Protein AF-0000000084732106 (afdb_homodimer)

pLDDT: mean 81.18, std 14.71, range [42.56, 98.19]

Nearest PDB structures (foldseek):
  4fgs-assembly1_A  TM=7.747E-01  e=7.486E-10  Rhizobium etli CFN 42
  8jfj-assembly2_E-2  TM=7.770E-01  e=1.156E-09  Helicobacter pylori
  7nm8-assembly1_AAA  TM=7.813E-01  e=2.432E-09  Streptomyces albus
  4mow-assembly1_D  TM=7.863E-01  e=5.794E-09  Burkholderia cenocepacia J2315
  8jfj-assembly1_D  TM=7.421E-01  e=8.406E-09  Helicobacter pylori

Radius of gyration: 23.41 Å; Cα contacts (8 Å, |Δi|>4): 900; chains: 2; bounding box: 48×69×58 Å

Structure (mmCIF, N/CA/C/O backbone):
data_AF-0000000084732106-model_v1
#
loop_
_entity.id
_entity.type
_entity.pdbx_description
1 polymer 'Short-chain dehydrogenase/reductase SDR'
#
loop_
_atom_site.group_PDB
_atom_site.id
_atom_site.type_symbol
_atom_site.label_atom_id
_atom_site.label_alt_id
_atom_site.label_comp_id
_atom_site.label_asym_id
_atom_site.label_entity_id
_atom_site.label_seq_id
_atom_site.pdbx_PDB_ins_code
_atom_site.Cartn_x
_atom_site.Cartn_y
_atom_site.Cartn_z
_atom_site.occupancy
_atom_site.B_iso_or_equiv
_atom_site.auth_seq_id
_atom_site.auth_comp_id
_atom_site.auth_asym_id
_atom_site.auth_atom_id
_atom_site.pdbx_PDB_model_num
ATOM 1 N N . MET A 1 1 ? 1.226 -4.797 -31.766 1 54.69 1 MET A N 1
ATOM 2 C CA . MET A 1 1 ? 1.944 -4.465 -30.547 1 54.69 1 MET A CA 1
ATOM 3 C C . MET A 1 1 ? 2.016 -5.668 -29.609 1 54.69 1 MET A C 1
ATOM 5 O O . MET A 1 1 ? 1.121 -6.516 -29.609 1 54.69 1 MET A O 1
ATOM 9 N N . PRO A 1 2 ? 3.209 -5.898 -29.125 1 66.5 2 PRO A N 1
ATOM 10 C CA . PRO A 1 2 ? 3.322 -7.125 -28.328 1 66.5 2 PRO A CA 1
ATOM 11 C C . PRO A 1 2 ? 2.277 -7.207 -27.219 1 66.5 2 PRO A C 1
ATOM 13 O O . PRO A 1 2 ? 1.885 -6.18 -26.656 1 66.5 2 PRO A O 1
ATOM 16 N N . THR A 1 3 ? 1.62 -8.32 -27.125 1 89.81 3 THR A N 1
ATOM 17 C CA . THR A 1 3 ? 0.559 -8.594 -26.172 1 89.81 3 THR A CA 1
ATOM 18 C C . THR A 1 3 ? 1.117 -8.664 -24.75 1 89.81 3 THR A C 1
ATOM 20 O O . THR A 1 3 ? 2.172 -9.258 -24.516 1 89.81 3 THR A O 1
ATOM 23 N N . THR A 1 4 ? 0.646 -7.797 -23.922 1 96.38 4 THR A N 1
ATOM 24 C CA . THR A 1 4 ? 0.938 -7.898 -22.484 1 96.38 4 THR A CA 1
ATOM 25 C C . THR A 1 4 ? 0.142 -9.039 -21.859 1 96.38 4 THR A C 1
ATOM 27 O O . THR A 1 4 ? -1.071 -9.133 -22.047 1 96.38 4 THR A O 1
ATOM 30 N N . LEU A 1 5 ? 0.837 -9.906 -21.141 1 97.31 5 LEU A N 1
ATOM 31 C CA . LEU A 1 5 ? 0.205 -11.094 -20.578 1 97.31 5 LEU A CA 1
ATOM 32 C C . LEU A 1 5 ? 0.129 -10.984 -19.062 1 97.31 5 LEU A C 1
ATOM 34 O O . LEU A 1 5 ? 1.071 -10.516 -18.406 1 97.31 5 LEU A O 1
ATOM 38 N N . HIS A 1 6 ? -0.972 -11.367 -18.547 1 97.5 6 HIS A N 1
ATOM 39 C CA . HIS A 1 6 ? -1.199 -11.523 -17.109 1 97.5 6 HIS A CA 1
ATOM 40 C C . HIS A 1 6 ? -1.647 -12.938 -16.781 1 97.5 6 HIS A C 1
ATOM 42 O O . HIS A 1 6 ? -2.566 -13.469 -17.406 1 97.5 6 HIS A O 1
ATOM 48 N N . LEU A 1 7 ? -0.979 -13.562 -15.805 1 95.44 7 LEU A N 1
ATOM 49 C CA . LEU A 1 7 ? -1.351 -14.914 -15.406 1 95.44 7 LEU A CA 1
ATOM 50 C C . LEU A 1 7 ? -1.84 -14.938 -13.961 1 95.44 7 LEU A C 1
ATOM 52 O O . LEU A 1 7 ? -1.125 -14.508 -13.055 1 95.44 7 LEU A O 1
ATOM 56 N N . LEU A 1 8 ? -3.041 -15.367 -13.773 1 94.31 8 LEU A N 1
ATOM 57 C CA . LEU A 1 8 ? -3.582 -15.672 -12.453 1 94.31 8 LEU A CA 1
ATOM 58 C C . LEU A 1 8 ? -3.402 -17.156 -12.117 1 94.31 8 LEU A C 1
ATOM 60 O O . LEU A 1 8 ? -3.934 -18.016 -12.82 1 94.31 8 LEU A O 1
ATOM 64 N N . VAL A 1 9 ? -2.57 -17.422 -11.078 1 90.81 9 VAL A N 1
ATOM 65 C CA . VAL A 1 9 ? -2.434 -18.781 -10.578 1 90.81 9 VAL A CA 1
ATOM 66 C C . VAL A 1 9 ? -3.527 -19.062 -9.555 1 90.81 9 VAL A C 1
ATOM 68 O O . VAL A 1 9 ? -3.455 -18.594 -8.414 1 90.81 9 VAL A O 1
ATOM 71 N N . GLY A 1 10 ? -4.438 -19.828 -9.93 1 87.31 10 GLY A N 1
ATOM 72 C CA . GLY A 1 10 ? -5.723 -19.859 -9.25 1 87.31 10 GLY A CA 1
ATOM 73 C C . GLY A 1 10 ? -6.668 -18.766 -9.719 1 87.31 10 GLY A C 1
ATOM 74 O O . GLY A 1 10 ? -6.23 -17.672 -10.094 1 87.31 10 GLY A O 1
ATOM 75 N N . THR A 1 11 ? -7.953 -19 -9.688 1 85.75 11 THR A N 1
ATOM 76 C CA . THR A 1 11 ? -8.914 -18.047 -10.227 1 85.75 11 THR A CA 1
ATOM 77 C C . THR A 1 11 ? -9.07 -16.844 -9.297 1 85.75 11 THR A C 1
ATOM 79 O O . THR A 1 11 ? -9.336 -15.734 -9.758 1 85.75 11 THR A O 1
ATOM 82 N N . GLY A 1 12 ? -8.977 -17.062 -8 1 84.69 12 GLY A N 1
ATOM 83 C CA . GLY A 1 12 ? -9.008 -15.969 -7.047 1 84.69 12 GLY A CA 1
ATOM 84 C C . GLY A 1 12 ? -10.414 -15.5 -6.715 1 84.69 12 GLY A C 1
ATOM 85 O O . GLY A 1 12 ? -10.602 -14.406 -6.18 1 84.69 12 GLY A O 1
ATOM 86 N N . GLY A 1 13 ? -11.422 -16.281 -7.203 1 85.19 13 GLY A N 1
ATOM 87 C CA . GLY A 1 13 ? -12.797 -15.953 -6.891 1 85.19 13 GLY A CA 1
ATOM 88 C C . GLY A 1 13 ? -13.203 -14.578 -7.395 1 85.19 13 GLY A C 1
ATOM 89 O O . GLY A 1 13 ? -12.938 -14.227 -8.547 1 85.19 13 GLY A O 1
ATOM 90 N N . GLU A 1 14 ? -13.883 -13.852 -6.492 1 87.56 14 GLU A N 1
ATOM 91 C CA . GLU A 1 14 ? -14.398 -12.547 -6.883 1 87.56 14 GLU A CA 1
ATOM 92 C C . GLU A 1 14 ? -13.266 -11.555 -7.129 1 87.56 14 GLU A C 1
ATOM 94 O O . GLU A 1 14 ? -13.375 -10.68 -7.988 1 87.56 14 GLU A O 1
ATOM 99 N N . VAL A 1 15 ? -12.219 -11.695 -6.344 1 90.38 15 VAL A N 1
ATOM 100 C CA . VAL A 1 15 ? -11.086 -10.797 -6.531 1 90.38 15 VAL A CA 1
ATOM 101 C C . VAL A 1 15 ? -10.422 -11.078 -7.879 1 90.38 15 VAL A C 1
ATOM 103 O O . VAL A 1 15 ? -10.094 -10.148 -8.617 1 90.38 15 VAL A O 1
ATOM 106 N N . GLY A 1 16 ? -10.289 -12.359 -8.211 1 92.38 16 GLY A N 1
ATOM 107 C CA . GLY A 1 16 ? -9.742 -12.719 -9.508 1 92.38 16 GLY A CA 1
ATOM 108 C C . GLY A 1 16 ? -10.594 -12.234 -10.664 1 92.38 16 GLY A C 1
ATOM 109 O O . GLY A 1 16 ? -10.062 -11.766 -11.68 1 92.38 16 GLY A O 1
ATOM 110 N N . GLU A 1 17 ? -11.883 -12.336 -10.438 1 92.75 17 GLU A N 1
ATOM 111 C CA . GLU A 1 17 ? -12.805 -11.852 -11.461 1 92.75 17 GLU A CA 1
ATOM 112 C C . GLU A 1 17 ? -12.664 -10.344 -11.664 1 92.75 17 GLU A C 1
ATOM 114 O O . GLU A 1 17 ? -12.539 -9.875 -12.805 1 92.75 17 GLU A O 1
ATOM 119 N N . ALA A 1 18 ? -12.68 -9.641 -10.57 1 94.38 18 ALA A N 1
ATOM 120 C CA . ALA A 1 18 ? -12.555 -8.188 -10.641 1 94.38 18 ALA A CA 1
ATOM 121 C C . ALA A 1 18 ? -11.203 -7.777 -11.219 1 94.38 18 ALA A C 1
ATOM 123 O O . ALA A 1 18 ? -11.117 -6.852 -12.031 1 94.38 18 ALA A O 1
ATOM 124 N N . LEU A 1 19 ? -10.148 -8.469 -10.836 1 95.94 19 LEU A N 1
ATOM 125 C CA . LEU A 1 19 ? -8.805 -8.164 -11.32 1 95.94 19 LEU A CA 1
ATOM 126 C C . LEU A 1 19 ? -8.688 -8.445 -12.812 1 95.94 19 LEU A C 1
ATOM 128 O O . LEU A 1 19 ? -8.141 -7.633 -13.562 1 95.94 19 LEU A O 1
ATOM 132 N N . SER A 1 20 ? -9.242 -9.602 -13.219 1 96.69 20 SER A N 1
ATOM 133 C CA . SER A 1 20 ? -9.188 -9.938 -14.641 1 96.69 20 SER A CA 1
ATOM 134 C C . SER A 1 20 ? -9.906 -8.891 -15.484 1 96.69 20 SER A C 1
ATOM 136 O O . SER A 1 20 ? -9.438 -8.539 -16.562 1 96.69 20 SER A O 1
ATOM 138 N N . ARG A 1 21 ? -10.969 -8.375 -14.992 1 96.5 21 ARG A N 1
ATOM 139 C CA . ARG A 1 21 ? -11.727 -7.336 -15.688 1 96.5 21 ARG A CA 1
ATOM 140 C C . ARG A 1 21 ? -10.906 -6.062 -15.828 1 96.5 21 ARG A C 1
ATOM 142 O O . ARG A 1 21 ? -10.938 -5.406 -16.875 1 96.5 21 ARG A O 1
ATOM 149 N N . ARG A 1 22 ? -10.172 -5.758 -14.844 1 97.25 22 ARG A N 1
ATOM 150 C CA . ARG A 1 22 ? -9.398 -4.523 -14.852 1 97.25 22 ARG A CA 1
ATOM 151 C C . ARG A 1 22 ? -8.172 -4.652 -15.75 1 97.25 22 ARG A C 1
ATOM 153 O O . ARG A 1 22 ? -7.719 -3.666 -16.328 1 97.25 22 ARG A O 1
ATOM 160 N N . LEU A 1 23 ? -7.645 -5.855 -15.844 1 97.44 23 LEU A N 1
ATOM 161 C CA . LEU A 1 23 ? -6.398 -6.051 -16.578 1 97.44 23 LEU A CA 1
ATOM 162 C C . LEU A 1 23 ? -6.668 -6.312 -18.047 1 97.44 23 LEU A C 1
ATOM 164 O O . LEU A 1 23 ? -5.805 -6.059 -18.906 1 97.44 23 LEU A O 1
ATOM 168 N N . ALA A 1 24 ? -7.84 -6.762 -18.312 1 96.06 24 ALA A N 1
ATOM 169 C CA . ALA A 1 24 ? -8.172 -7.094 -19.703 1 96.06 24 ALA A CA 1
ATOM 170 C C . ALA A 1 24 ? -8.219 -5.836 -20.562 1 96.06 24 ALA A C 1
ATOM 172 O O . ALA A 1 24 ? -8.68 -4.785 -20.125 1 96.06 24 ALA A O 1
ATOM 173 N N . GLY A 1 25 ? -7.73 -5.941 -21.812 1 94 25 GLY A N 1
ATOM 174 C CA . GLY A 1 25 ? -7.715 -4.859 -22.781 1 94 25 GLY A CA 1
ATOM 175 C C . GLY A 1 25 ? -7.324 -5.316 -24.172 1 94 25 GLY A C 1
ATOM 176 O O . GLY A 1 25 ? -7 -6.488 -24.375 1 94 25 GLY A O 1
ATOM 177 N N . PRO A 1 26 ? -7.34 -4.441 -25.125 1 93.31 26 PRO A N 1
ATOM 178 C CA . PRO A 1 26 ? -7.062 -4.801 -26.531 1 93.31 26 PRO A CA 1
ATOM 179 C C . PRO A 1 26 ? -5.645 -5.328 -26.719 1 93.31 26 PRO A C 1
ATOM 181 O O . PRO A 1 26 ? -5.41 -6.164 -27.609 1 93.31 26 PRO A O 1
ATOM 184 N N . HIS A 1 27 ? -4.77 -4.871 -25.875 1 94.88 27 HIS A N 1
ATOM 185 C CA . HIS A 1 27 ? -3.385 -5.309 -26.016 1 94.88 27 HIS A CA 1
ATOM 186 C C . HIS A 1 27 ? -2.928 -6.117 -24.812 1 94.88 27 HIS A C 1
ATOM 188 O O . HIS A 1 27 ? -1.728 -6.262 -24.578 1 94.88 27 HIS A O 1
ATOM 194 N N . GLU A 1 28 ? -3.949 -6.574 -24.078 1 96.25 28 GLU A N 1
ATOM 195 C CA . GLU A 1 28 ? -3.68 -7.371 -22.891 1 96.25 28 GLU A CA 1
ATOM 196 C C . GLU A 1 28 ? -4.445 -8.688 -22.922 1 96.25 28 GLU A C 1
ATOM 198 O O . GLU A 1 28 ? -5.594 -8.742 -23.359 1 96.25 28 GLU A O 1
ATOM 203 N N . ALA A 1 29 ? -3.793 -9.758 -22.5 1 95.88 29 ALA A N 1
ATOM 204 C CA . ALA A 1 29 ? -4.43 -11.062 -22.328 1 95.88 29 ALA A CA 1
ATOM 205 C C . ALA A 1 29 ? -4.27 -11.57 -20.906 1 95.88 29 ALA A C 1
ATOM 207 O O . ALA A 1 29 ? -3.18 -11.508 -20.328 1 95.88 29 ALA A O 1
ATOM 208 N N . VAL A 1 30 ? -5.387 -11.961 -20.359 1 96.44 30 VAL A N 1
ATOM 209 C CA . VAL A 1 30 ? -5.402 -12.508 -19 1 96.44 30 VAL A CA 1
ATOM 210 C C . VAL A 1 30 ? -5.684 -14.008 -19.062 1 96.44 30 VAL A C 1
ATOM 212 O O . VAL A 1 30 ? -6.613 -14.445 -19.734 1 96.44 30 VAL A O 1
ATOM 215 N N . PHE A 1 31 ? -4.852 -14.805 -18.375 1 94 31 PHE A N 1
ATOM 216 C CA . PHE A 1 31 ? -5.039 -16.25 -18.234 1 94 31 PHE A CA 1
ATOM 217 C C . PHE A 1 31 ? -5.23 -16.625 -16.766 1 94 31 PHE A C 1
ATOM 219 O O . PHE A 1 31 ? -4.586 -16.062 -15.883 1 94 31 PHE A O 1
ATOM 226 N N . ALA A 1 32 ? -6.105 -17.531 -16.484 1 92 32 ALA A N 1
ATOM 227 C CA . ALA A 1 32 ? -6.336 -18.016 -15.125 1 92 32 ALA A CA 1
ATOM 228 C C . ALA A 1 32 ? -6.227 -19.547 -15.07 1 92 32 ALA A C 1
ATOM 230 O O . ALA A 1 32 ? -6.867 -20.25 -15.852 1 92 32 ALA A O 1
ATOM 231 N N . THR A 1 33 ? -5.457 -20 -14.094 1 86.62 33 THR A N 1
ATOM 232 C CA . THR A 1 33 ? -5.293 -21.438 -13.992 1 86.62 33 THR A CA 1
ATOM 233 C C . THR A 1 33 ? -6.293 -22.031 -13 1 86.62 33 THR A C 1
ATOM 235 O O . THR A 1 33 ? -6.719 -21.344 -12.062 1 86.62 33 THR A O 1
ATOM 238 N N . SER A 1 34 ? -6.691 -23.203 -13.203 1 80.62 34 SER A N 1
ATOM 239 C CA . SER A 1 34 ? -7.508 -23.969 -12.266 1 80.62 34 SER A CA 1
ATOM 240 C C . SER A 1 34 ? -7.207 -25.469 -12.359 1 80.62 34 SER A C 1
ATOM 242 O O . SER A 1 34 ? -6.836 -25.969 -13.43 1 80.62 34 SER A O 1
ATOM 244 N N . HIS A 1 35 ? -7.301 -26.062 -11.219 1 75.56 35 HIS A N 1
ATOM 245 C CA . HIS A 1 35 ? -7.148 -27.516 -11.219 1 75.56 35 HIS A CA 1
ATOM 246 C C . HIS A 1 35 ? -8.508 -28.219 -11.234 1 75.56 35 HIS A C 1
ATOM 248 O O . HIS A 1 35 ? -8.578 -29.438 -11.25 1 75.56 35 HIS A O 1
ATOM 254 N N . ARG A 1 36 ? -9.516 -27.375 -11.266 1 73.94 36 ARG A N 1
ATOM 255 C CA . ARG A 1 36 ? -10.859 -27.938 -11.258 1 73.94 36 ARG A CA 1
ATOM 256 C C . ARG A 1 36 ? -11.367 -28.172 -12.68 1 73.94 36 ARG A C 1
ATOM 258 O O . ARG A 1 36 ? -10.938 -27.5 -13.617 1 73.94 36 ARG A O 1
ATOM 265 N N . HIS A 1 37 ? -12.172 -29.281 -12.758 1 71.94 37 HIS A N 1
ATOM 266 C CA . HIS A 1 37 ? -12.914 -29.547 -13.984 1 71.94 37 HIS A CA 1
ATOM 267 C C . HIS A 1 37 ? -14.414 -29.547 -13.734 1 71.94 37 HIS A C 1
ATOM 269 O O . HIS A 1 37 ? -14.906 -30.234 -12.836 1 71.94 37 HIS A O 1
ATOM 275 N N . PRO A 1 38 ? -15.195 -28.797 -14.391 1 76.94 38 PRO A N 1
ATOM 276 C CA . PRO A 1 38 ? -14.758 -27.922 -15.484 1 76.94 38 PRO A CA 1
ATOM 277 C C . PRO A 1 38 ? -14.016 -26.672 -14.992 1 76.94 38 PRO A C 1
ATOM 279 O O . PRO A 1 38 ? -14.195 -26.266 -13.836 1 76.94 38 PRO A O 1
ATOM 282 N N . LEU A 1 39 ? -13.156 -26.156 -15.938 1 75.94 39 LEU A N 1
ATOM 283 C CA . LEU A 1 39 ? -12.375 -24.984 -15.555 1 75.94 39 LEU A CA 1
ATOM 284 C C . LEU A 1 39 ? -13.281 -23.781 -15.281 1 75.94 39 LEU A C 1
ATOM 286 O O . LEU A 1 39 ? -14.102 -23.406 -16.125 1 75.94 39 LEU A O 1
ATOM 290 N N . PRO A 1 40 ? -13.172 -23.297 -13.945 1 74.94 40 PRO A N 1
ATOM 291 C CA . PRO A 1 40 ? -13.93 -22.078 -13.703 1 74.94 40 PRO A CA 1
ATOM 292 C C . PRO A 1 40 ? -13.555 -20.953 -14.672 1 74.94 40 PRO A C 1
ATOM 294 O O . PRO A 1 40 ? -12.391 -20.844 -15.062 1 74.94 40 PRO A O 1
ATOM 297 N N . SER A 1 41 ? -14.609 -20.359 -15.141 1 76.69 41 SER A N 1
ATOM 298 C CA . SER A 1 41 ? -14.359 -19.297 -16.125 1 76.69 41 SER A CA 1
ATOM 299 C C . SER A 1 41 ? -14.492 -17.922 -15.492 1 76.69 41 SER A C 1
ATOM 301 O O . SER A 1 41 ? -15.453 -17.656 -14.758 1 76.69 41 SER A O 1
ATOM 303 N N . LEU A 1 42 ? -13.398 -17.25 -15.555 1 86.06 42 LEU A N 1
ATOM 304 C CA . LEU A 1 42 ? -13.484 -15.812 -15.375 1 86.06 42 LEU A CA 1
ATOM 305 C C . LEU A 1 42 ? -13.859 -15.117 -16.688 1 86.06 42 LEU A C 1
ATOM 307 O O . LEU A 1 42 ? -13.383 -15.508 -17.75 1 86.06 42 LEU A O 1
ATOM 311 N N . THR A 1 43 ? -14.742 -14.188 -16.625 1 90.75 43 THR A N 1
ATOM 312 C CA . THR A 1 43 ? -15.305 -13.531 -17.812 1 90.75 43 THR A CA 1
ATOM 313 C C . THR A 1 43 ? -14.195 -12.938 -18.672 1 90.75 43 THR A C 1
ATOM 315 O O . THR A 1 43 ? -14.289 -12.945 -19.906 1 90.75 43 THR A O 1
ATOM 318 N N . HIS A 1 44 ? -13.164 -12.461 -18.094 1 94.62 44 HIS A N 1
ATOM 319 C CA . HIS A 1 44 ? -12.156 -11.703 -18.828 1 94.62 44 HIS A CA 1
ATOM 320 C C . HIS A 1 44 ? -10.812 -12.43 -18.844 1 94.62 44 HIS A C 1
ATOM 322 O O . HIS A 1 44 ? -9.773 -11.812 -19.062 1 94.62 44 HIS A O 1
ATOM 328 N N . ALA A 1 45 ? -10.883 -13.758 -18.5 1 94.94 45 ALA A N 1
ATOM 329 C CA . ALA A 1 45 ? -9.641 -14.531 -18.516 1 94.94 45 ALA A CA 1
ATOM 330 C C . ALA A 1 45 ? -9.82 -15.852 -19.25 1 94.94 45 ALA A C 1
ATOM 332 O O . ALA A 1 45 ? -10.875 -16.484 -19.172 1 94.94 45 ALA A O 1
ATOM 333 N N . THR A 1 46 ? -8.82 -16.234 -20.016 1 92.62 46 THR A N 1
ATOM 334 C CA . THR A 1 46 ? -8.797 -17.547 -20.641 1 92.62 46 THR A CA 1
ATOM 335 C C . THR A 1 46 ? -8.383 -18.625 -19.641 1 92.62 46 THR A C 1
ATOM 337 O O . THR A 1 46 ? -7.336 -18.5 -19 1 92.62 46 THR A O 1
ATOM 340 N N . PRO A 1 47 ? -9.211 -19.625 -19.484 1 90.62 47 PRO A N 1
ATOM 341 C CA . PRO A 1 47 ? -8.859 -20.672 -18.531 1 90.62 47 PRO A CA 1
ATOM 342 C C . PRO A 1 47 ? -7.719 -21.562 -19.016 1 90.62 47 PRO A C 1
ATOM 344 O O . PRO A 1 47 ? -7.625 -21.859 -20.203 1 90.62 47 PRO A O 1
ATOM 347 N N . LEU A 1 48 ? -6.82 -21.875 -18.078 1 86.5 48 LEU A N 1
ATOM 348 C CA . LEU A 1 48 ? -5.727 -22.812 -18.297 1 86.5 48 LEU A CA 1
ATOM 349 C C . LEU A 1 48 ? -5.738 -23.906 -17.234 1 86.5 48 LEU A C 1
ATOM 351 O O . LEU A 1 48 ? -5.887 -23.625 -16.047 1 86.5 48 LEU A O 1
ATOM 355 N N . PHE A 1 49 ? -5.664 -25.094 -17.734 1 80.81 49 PHE A N 1
ATOM 356 C CA . PHE A 1 49 ? -5.629 -26.188 -16.766 1 80.81 49 PHE A CA 1
ATOM 357 C C . PHE A 1 49 ? -4.234 -26.344 -16.172 1 80.81 49 PHE A C 1
ATOM 359 O O . PHE A 1 49 ? -3.238 -26.344 -16.891 1 80.81 49 PHE A O 1
ATOM 366 N N . TRP A 1 50 ? -4.215 -26.25 -14.93 1 76.56 50 TRP A N 1
ATOM 367 C CA . TRP A 1 50 ? -2.996 -26.562 -14.188 1 76.56 50 TRP A CA 1
ATOM 368 C C . TRP A 1 50 ? -3.305 -27.391 -12.945 1 76.56 50 TRP A C 1
ATOM 370 O O . TRP A 1 50 ? -3.918 -26.906 -12 1 76.56 50 TRP A O 1
ATOM 380 N N . ASP A 1 51 ? -2.918 -28.656 -13.125 1 66.12 51 ASP A N 1
ATOM 381 C CA . ASP A 1 51 ? -3.18 -29.547 -12 1 66.12 51 ASP A CA 1
ATOM 382 C C . ASP A 1 51 ? -2.137 -29.375 -10.906 1 66.12 51 ASP A C 1
ATOM 384 O O . ASP A 1 51 ? -1.011 -29.859 -11.023 1 66.12 51 ASP A O 1
ATOM 388 N N . LEU A 1 52 ? -2.471 -28.438 -9.938 1 60.72 52 LEU A N 1
ATOM 389 C CA . LEU A 1 52 ? -1.604 -28.234 -8.781 1 60.72 52 LEU A CA 1
ATOM 390 C C . LEU A 1 52 ? -1.539 -29.484 -7.914 1 60.72 52 LEU A C 1
ATOM 392 O O . LEU A 1 52 ? -0.67 -29.594 -7.047 1 60.72 52 LEU A O 1
ATOM 396 N N . ALA A 1 53 ? -2.398 -30.422 -8.242 1 58.75 53 ALA A N 1
ATOM 397 C CA . ALA A 1 53 ? -2.48 -31.625 -7.41 1 58.75 53 ALA A CA 1
ATOM 398 C C . ALA A 1 53 ? -1.594 -32.75 -7.957 1 58.75 53 ALA A C 1
ATOM 400 O O . ALA A 1 53 ? -1.23 -33.656 -7.23 1 58.75 53 ALA A O 1
ATOM 401 N N . SER A 1 54 ? -1.268 -32.656 -9.242 1 58.88 54 SER A N 1
ATOM 402 C CA . SER A 1 54 ? -0.601 -33.844 -9.82 1 58.88 54 SER A CA 1
ATOM 403 C C . SER A 1 54 ? 0.909 -33.75 -9.617 1 58.88 54 SER A C 1
ATOM 405 O O . SER A 1 54 ? 1.481 -32.656 -9.57 1 58.88 54 SER A O 1
ATOM 407 N N . PRO A 1 55 ? 1.505 -34.969 -9.469 1 59.16 55 PRO A N 1
ATOM 408 C CA . PRO A 1 55 ? 2.961 -35.062 -9.336 1 59.16 55 PRO A CA 1
ATOM 409 C C . PRO A 1 55 ? 3.705 -34.344 -10.461 1 59.16 55 PRO A C 1
ATOM 411 O O . PRO A 1 55 ? 3.127 -34.094 -11.523 1 59.16 55 PRO A O 1
ATOM 414 N N . PRO A 1 56 ? 4.969 -33.938 -10.234 1 58.53 56 PRO A N 1
ATOM 415 C CA . PRO A 1 56 ? 5.824 -33.156 -11.125 1 58.53 56 PRO A CA 1
ATOM 416 C C . PRO A 1 56 ? 5.824 -33.688 -12.562 1 58.53 56 PRO A C 1
ATOM 418 O O . PRO A 1 56 ? 5.914 -32.875 -13.508 1 58.53 56 PRO A O 1
ATOM 421 N N . GLU A 1 57 ? 5.777 -35 -12.727 1 58.78 57 GLU A N 1
ATOM 422 C CA . GLU A 1 57 ? 5.879 -35.562 -14.07 1 58.78 57 GLU A CA 1
ATOM 423 C C . GLU A 1 57 ? 4.695 -35.125 -14.938 1 58.78 57 GLU A C 1
ATOM 425 O O . GLU A 1 57 ? 4.863 -34.844 -16.125 1 58.78 57 GLU A O 1
ATOM 430 N N . GLU A 1 58 ? 3.566 -35.094 -14.32 1 58.94 58 GLU A N 1
ATOM 431 C CA . GLU A 1 58 ? 2.359 -34.75 -15.055 1 58.94 58 GLU A CA 1
ATOM 432 C C . GLU A 1 58 ? 2.244 -33.219 -15.203 1 58.94 58 GLU A C 1
ATOM 434 O O . GLU A 1 58 ? 1.573 -32.75 -16.109 1 58.94 58 GLU A O 1
ATOM 439 N N . SER A 1 59 ? 3.01 -32.531 -14.414 1 64.06 59 SER A N 1
ATOM 440 C CA . SER A 1 59 ? 2.979 -31.078 -14.391 1 64.06 59 SER A CA 1
ATOM 441 C C . SER A 1 59 ? 3.834 -30.484 -15.508 1 64.06 59 SER A C 1
ATOM 443 O O . SER A 1 59 ? 3.686 -29.312 -15.859 1 64.06 59 SER A O 1
ATOM 445 N N . ARG A 1 60 ? 4.605 -31.391 -16.219 1 71.5 60 ARG A N 1
ATOM 446 C CA . ARG A 1 60 ? 5.496 -30.891 -17.25 1 71.5 60 ARG A CA 1
ATOM 447 C C . ARG A 1 60 ? 4.711 -30.469 -18.5 1 71.5 60 ARG A C 1
ATOM 449 O O . ARG A 1 60 ? 5.039 -29.469 -19.141 1 71.5 60 ARG A O 1
ATOM 456 N N . SER A 1 61 ? 3.748 -31.344 -18.75 1 73.62 61 SER A N 1
ATOM 457 C CA . SER A 1 61 ? 2.934 -31.016 -19.922 1 73.62 61 SER A CA 1
ATOM 458 C C . SER A 1 61 ? 2.189 -29.703 -19.719 1 73.62 61 SER A C 1
ATOM 460 O O . SER A 1 61 ? 2.104 -28.891 -20.641 1 73.62 61 SER A O 1
ATOM 462 N N . SER A 1 62 ? 1.717 -29.531 -18.516 1 75.62 62 SER A N 1
ATOM 463 C CA . SER A 1 62 ? 0.997 -28.297 -18.219 1 75.62 62 SER A CA 1
ATOM 464 C C . SER A 1 62 ? 1.928 -27.094 -18.266 1 75.62 62 SER A C 1
ATO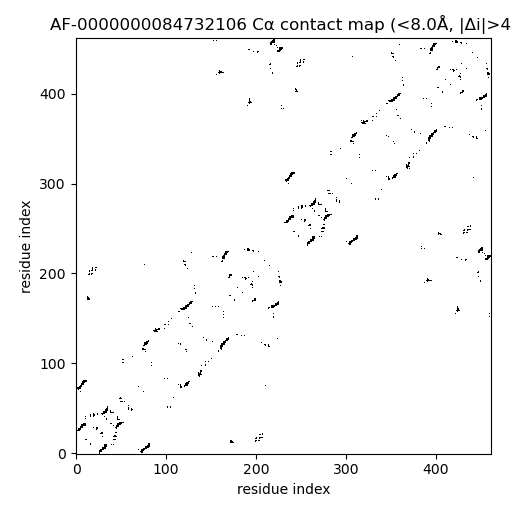M 466 O O . SER A 1 62 ? 1.546 -26.031 -18.75 1 75.62 62 SER A O 1
ATOM 468 N N . LEU A 1 63 ? 3.143 -27.266 -17.766 1 80.38 63 LEU A N 1
ATOM 469 C CA . LEU A 1 63 ? 4.125 -26.188 -17.797 1 80.38 63 LEU A CA 1
ATOM 470 C C . LEU A 1 63 ? 4.496 -25.828 -19.234 1 80.38 63 LEU A C 1
ATOM 472 O O . LEU A 1 63 ? 4.684 -24.641 -19.547 1 80.38 63 LEU A O 1
ATOM 476 N N . HIS A 1 64 ? 4.574 -26.906 -20.031 1 83.25 64 HIS A N 1
ATOM 477 C CA . HIS A 1 64 ? 4.879 -26.672 -21.438 1 83.25 64 HIS A CA 1
ATOM 478 C C . HIS A 1 64 ? 3.781 -25.844 -22.109 1 83.25 64 HIS A C 1
ATOM 480 O O . HIS A 1 64 ? 4.07 -24.969 -22.922 1 83.25 64 HIS A O 1
ATOM 486 N N . GLU A 1 65 ? 2.596 -26.188 -21.797 1 83.69 65 GLU A N 1
ATOM 487 C CA . GLU A 1 65 ? 1.478 -25.438 -22.344 1 83.69 65 GLU A CA 1
ATOM 488 C C . GLU A 1 65 ? 1.523 -23.984 -21.875 1 83.69 65 GLU A C 1
ATOM 490 O O . GLU A 1 65 ? 1.279 -23.062 -22.672 1 83.69 65 GLU A O 1
ATOM 495 N N . ILE A 1 66 ? 1.838 -23.734 -20.656 1 86.25 66 ILE A N 1
ATOM 496 C CA . ILE A 1 66 ? 1.951 -22.391 -20.109 1 86.25 66 ILE A CA 1
ATOM 497 C C . ILE A 1 66 ? 3.09 -21.656 -20.812 1 86.25 66 ILE A C 1
ATOM 499 O O . ILE A 1 66 ? 2.939 -20.484 -21.188 1 86.25 66 ILE A O 1
ATOM 503 N N . ASP A 1 67 ? 4.188 -22.359 -21.062 1 89.06 67 ASP A N 1
ATOM 504 C CA . ASP A 1 67 ? 5.328 -21.75 -21.734 1 89.06 67 ASP A CA 1
ATOM 505 C C . ASP A 1 67 ? 4.957 -21.312 -23.156 1 89.06 67 ASP A C 1
ATOM 507 O O . ASP A 1 67 ? 5.395 -20.266 -23.609 1 89.06 67 ASP A O 1
ATOM 511 N N . ARG A 1 68 ? 4.23 -22.172 -23.781 1 89.88 68 ARG A N 1
ATOM 512 C CA . ARG A 1 68 ? 3.795 -21.844 -25.141 1 89.88 68 ARG A CA 1
ATOM 513 C C . ARG A 1 68 ? 2.969 -20.562 -25.141 1 89.88 68 ARG A C 1
ATOM 515 O O . ARG A 1 68 ? 3.182 -19.672 -25.984 1 89.88 68 ARG A O 1
ATOM 522 N N . ILE A 1 69 ? 2.086 -20.422 -24.25 1 87.94 69 ILE A N 1
ATOM 523 C CA . ILE A 1 69 ? 1.231 -19.25 -24.156 1 87.94 69 ILE A CA 1
ATOM 524 C C . ILE A 1 69 ? 2.08 -18.016 -23.828 1 87.94 69 ILE A C 1
ATOM 526 O O . ILE A 1 69 ? 1.91 -16.969 -24.438 1 87.94 69 ILE A O 1
ATOM 530 N N . LEU A 1 70 ? 3.008 -18.141 -22.922 1 88.06 70 LEU A N 1
ATOM 531 C CA . LEU A 1 70 ? 3.818 -17.016 -22.438 1 88.06 70 LEU A CA 1
ATOM 532 C C . LEU A 1 70 ? 4.793 -16.562 -23.516 1 88.06 70 LEU A C 1
ATOM 534 O O . LEU A 1 70 ? 5.316 -15.445 -23.453 1 88.06 70 LEU A O 1
ATOM 538 N N . SER A 1 71 ? 4.988 -17.422 -24.531 1 90.88 71 SER A N 1
ATOM 539 C CA . SER A 1 71 ? 5.879 -17.047 -25.625 1 90.88 71 SER A CA 1
ATOM 540 C C . SER A 1 71 ? 5.195 -16.094 -26.594 1 90.88 71 SER A C 1
ATOM 542 O O . SER A 1 71 ? 5.855 -15.469 -27.438 1 90.88 71 SER A O 1
ATOM 544 N N . SER A 1 72 ? 3.957 -15.906 -26.422 1 90.69 72 SER A N 1
ATOM 545 C CA . SER A 1 72 ? 3.191 -15.086 -27.359 1 90.69 72 SER A CA 1
ATOM 546 C C . SER A 1 72 ? 3.227 -13.617 -26.953 1 90.69 72 SER A C 1
ATOM 548 O O . SER A 1 72 ? 2.699 -12.758 -27.672 1 90.69 72 SER A O 1
ATOM 550 N N . GLY A 1 73 ? 3.818 -13.25 -25.859 1 94.81 73 GLY A N 1
ATOM 551 C CA . GLY A 1 73 ? 3.836 -11.875 -25.375 1 94.81 73 GLY A CA 1
ATOM 552 C C . GLY A 1 73 ? 4.777 -11.664 -24.219 1 94.81 73 GLY A C 1
ATOM 553 O O . GLY A 1 73 ? 5.691 -12.461 -23.984 1 94.81 73 GLY A O 1
ATOM 554 N N . THR A 1 74 ? 4.641 -10.469 -23.641 1 95.94 74 THR A N 1
ATOM 555 C CA . THR A 1 74 ? 5.445 -10.102 -22.484 1 95.94 74 THR A CA 1
ATOM 556 C C . THR A 1 74 ? 4.664 -10.32 -21.188 1 95.94 74 THR A C 1
ATOM 558 O O . THR A 1 74 ? 3.572 -9.773 -21.031 1 95.94 74 THR A O 1
ATOM 561 N N . LEU A 1 75 ? 5.23 -11.148 -20.297 1 97.19 75 LEU A N 1
ATOM 562 C CA . LEU A 1 75 ? 4.578 -11.414 -19.016 1 97.19 75 LEU A CA 1
ATOM 563 C C . LEU A 1 75 ? 4.773 -10.242 -18.047 1 97.19 75 LEU A C 1
ATOM 565 O O . LEU A 1 75 ? 5.879 -10.031 -17.547 1 97.19 75 LEU A O 1
ATOM 569 N N . LYS A 1 76 ? 3.666 -9.586 -17.734 1 97.81 76 LYS A N 1
ATOM 570 C CA . LYS A 1 76 ? 3.736 -8.383 -16.922 1 97.81 76 LYS A CA 1
ATOM 571 C C . LYS A 1 76 ? 3.375 -8.695 -15.461 1 97.81 76 LYS A C 1
ATOM 573 O O . LYS A 1 76 ? 3.828 -8 -14.547 1 97.81 76 LYS A O 1
ATOM 578 N N . SER A 1 77 ? 2.555 -9.719 -15.32 1 98.12 77 SER A N 1
ATOM 579 C CA . SER A 1 77 ? 2.205 -9.977 -13.93 1 98.12 77 SER A CA 1
ATOM 580 C C . SER A 1 77 ? 1.875 -11.445 -13.711 1 98.12 77 SER A C 1
ATOM 582 O O . SER A 1 77 ? 1.312 -12.102 -14.594 1 98.12 77 SER A O 1
ATOM 584 N N . LEU A 1 78 ? 2.262 -11.906 -12.555 1 96.88 78 LEU A N 1
ATOM 585 C CA . LEU A 1 78 ? 1.88 -13.172 -11.938 1 96.88 78 LEU A CA 1
ATOM 586 C C . LEU A 1 78 ? 1.135 -12.938 -10.625 1 96.88 78 LEU A C 1
ATOM 588 O O . LEU A 1 78 ? 1.688 -12.359 -9.688 1 96.88 78 LEU A O 1
ATOM 592 N N . SER A 1 79 ? -0.147 -13.297 -10.602 1 96.44 79 SER A N 1
ATOM 593 C CA . SER A 1 79 ? -0.938 -13.172 -9.383 1 96.44 79 SER A CA 1
ATOM 594 C C . SER A 1 79 ? -1.255 -14.539 -8.789 1 96.44 79 SER A C 1
ATOM 596 O O . SER A 1 79 ? -1.94 -15.352 -9.414 1 96.44 79 SER A O 1
ATOM 598 N N . LEU A 1 80 ? -0.792 -14.789 -7.594 1 93.75 80 LEU A N 1
ATOM 599 C CA . LEU A 1 80 ? -0.954 -16.078 -6.945 1 93.75 80 LEU A CA 1
ATOM 600 C C . LEU A 1 80 ? -2.117 -16.047 -5.957 1 93.75 80 LEU A C 1
ATOM 602 O O . LEU A 1 80 ? -2.031 -15.406 -4.91 1 93.75 80 LEU A O 1
ATOM 606 N N . PHE A 1 81 ? -3.146 -16.812 -6.312 1 87.69 81 PHE A N 1
ATOM 607 C CA . PHE A 1 81 ? -4.328 -16.969 -5.469 1 87.69 81 PHE A CA 1
ATOM 608 C C . PHE A 1 81 ? -4.387 -18.375 -4.883 1 87.69 81 PHE A C 1
ATOM 610 O O . PHE A 1 81 ? -5.258 -18.672 -4.066 1 87.69 81 PHE A O 1
ATOM 617 N N . ALA A 1 82 ? -3.633 -19.266 -5.23 1 69.88 82 ALA A N 1
ATOM 618 C CA . ALA A 1 82 ? -3.82 -20.688 -5.004 1 69.88 82 ALA A CA 1
ATOM 619 C C . ALA A 1 82 ? -3.555 -21.047 -3.543 1 69.88 82 ALA A C 1
ATOM 621 O O . ALA A 1 82 ? -2.402 -21.094 -3.105 1 69.88 82 ALA A O 1
ATOM 622 N N . HIS A 1 83 ? -4.691 -21.203 -2.805 1 71.25 83 HIS A N 1
ATOM 623 C CA . HIS A 1 83 ? -4.66 -21.688 -1.427 1 71.25 83 HIS A CA 1
ATOM 624 C C . HIS A 1 83 ? -5.484 -22.953 -1.267 1 71.25 83 HIS A C 1
ATOM 626 O O . HIS A 1 83 ? -6.523 -23.125 -1.911 1 71.25 83 HIS A O 1
ATOM 632 N N . PRO A 1 84 ? -4.895 -23.891 -0.573 1 69.12 84 PRO A N 1
ATOM 633 C CA . PRO A 1 84 ? -5.73 -25.062 -0.305 1 69.12 84 PRO A CA 1
ATOM 634 C C . PRO A 1 84 ?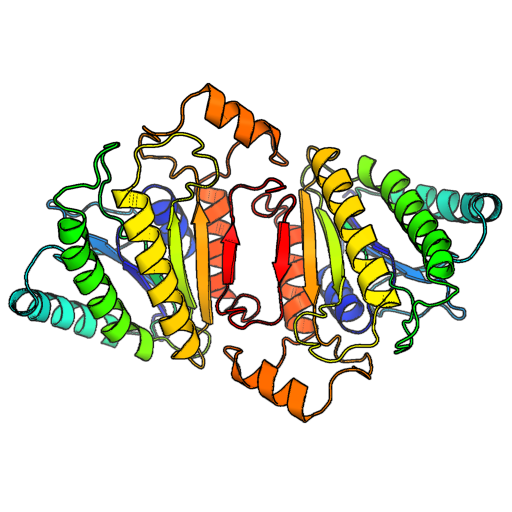 -6.922 -24.75 0.6 1 69.12 84 PRO A C 1
ATOM 636 O O . PRO A 1 84 ? -6.922 -23.719 1.285 1 69.12 84 PRO A O 1
ATOM 639 N N . SER A 1 85 ? -7.957 -25.547 0.413 1 67.62 85 SER A N 1
ATOM 640 C CA . SER A 1 85 ? -9.047 -25.453 1.383 1 67.62 85 SER A CA 1
ATOM 641 C C . SER A 1 85 ? -8.602 -25.953 2.754 1 67.62 85 SER A C 1
ATOM 643 O O . SER A 1 85 ? -7.891 -26.953 2.852 1 67.62 85 SER A O 1
ATOM 645 N N . PHE A 1 86 ? -8.938 -25.031 3.768 1 67.31 86 PHE A N 1
ATOM 646 C CA . PHE A 1 86 ? -8.578 -25.422 5.125 1 67.31 86 PHE A CA 1
ATOM 647 C C . PHE A 1 86 ? -9.82 -25.75 5.945 1 67.31 86 PHE A C 1
ATOM 649 O O . PHE A 1 86 ? -10.867 -25.109 5.77 1 67.31 86 PHE A O 1
ATOM 656 N N . SER A 1 87 ? -9.789 -26.859 6.559 1 61.81 87 SER A N 1
ATOM 657 C CA . SER A 1 87 ? -10.82 -27.141 7.555 1 61.81 87 SER A CA 1
ATOM 658 C C . SER A 1 87 ? -10.359 -26.734 8.953 1 61.81 87 SER A C 1
ATOM 660 O O . SER A 1 87 ? -9.156 -26.75 9.242 1 61.81 87 SER A O 1
ATOM 662 N N . ARG A 1 88 ? -11.367 -26.016 9.57 1 60.97 88 ARG A N 1
ATOM 663 C CA . ARG A 1 88 ? -11.07 -25.703 10.961 1 60.97 88 ARG A CA 1
ATOM 664 C C . ARG A 1 88 ? -10.828 -26.969 11.773 1 60.97 88 ARG A C 1
ATOM 666 O O . ARG A 1 88 ? -11.688 -27.859 11.82 1 60.97 88 ARG A O 1
ATOM 673 N N . THR A 1 89 ? -9.625 -27.328 11.945 1 60.16 89 THR A N 1
ATOM 674 C CA . THR A 1 89 ? -9.344 -28.453 12.852 1 60.16 89 THR A CA 1
ATOM 675 C C . THR A 1 89 ? -8.336 -28.031 13.922 1 60.16 89 THR A C 1
ATOM 677 O O . THR A 1 89 ? -7.465 -27.203 13.672 1 60.16 89 THR A O 1
ATOM 680 N N . ASP A 1 90 ? -8.75 -28.156 15.148 1 53.38 90 ASP A N 1
ATOM 681 C CA . ASP A 1 90 ? -7.844 -27.906 16.266 1 53.38 90 ASP A CA 1
ATOM 682 C C . ASP A 1 90 ? -6.609 -28.797 16.188 1 53.38 90 ASP A C 1
ATOM 684 O O . ASP A 1 90 ? -5.652 -28.609 16.938 1 53.38 90 ASP A O 1
ATOM 688 N N . SER A 1 91 ? -6.758 -29.875 15.594 1 54.06 91 SER A N 1
ATOM 689 C CA . SER A 1 91 ? -5.641 -30.812 15.609 1 54.06 91 SER A CA 1
ATOM 690 C C . SER A 1 91 ? -4.688 -30.547 14.445 1 54.06 91 SER A C 1
ATOM 692 O O . SER A 1 91 ? -5.113 -30.141 13.367 1 54.06 91 SER A O 1
ATOM 694 N N . PRO A 1 92 ? -3.445 -30.359 15.031 1 51.19 92 PRO A N 1
ATOM 695 C CA . PRO A 1 92 ? -2.518 -30.344 13.898 1 51.19 92 PRO A CA 1
ATOM 696 C C . PRO A 1 92 ? -2.914 -31.328 12.805 1 51.19 92 PRO A C 1
ATOM 698 O O . PRO A 1 92 ? -3.311 -32.469 13.102 1 51.19 92 PRO A O 1
ATOM 701 N N . PRO A 1 93 ? -3.365 -30.906 11.844 1 49.91 93 PRO A N 1
ATOM 702 C CA . PRO A 1 93 ? -3.662 -32 10.93 1 49.91 93 PRO A CA 1
ATOM 703 C C . PRO A 1 93 ? -2.584 -33.094 10.938 1 49.91 93 PRO A C 1
ATOM 705 O O . PRO A 1 93 ? -1.39 -32.781 10.914 1 49.91 93 PRO A O 1
ATOM 708 N N . ASP A 1 94 ? -2.768 -34.156 11.625 1 50.28 94 ASP A N 1
ATOM 709 C CA . ASP A 1 94 ? -1.872 -35.25 11.234 1 50.28 94 ASP A CA 1
ATOM 710 C C . ASP A 1 94 ? -1.297 -35 9.836 1 50.28 94 ASP A C 1
ATOM 712 O O . ASP A 1 94 ? -0.183 -35.438 9.539 1 50.28 94 ASP A O 1
ATOM 716 N N . ASN A 1 95 ? -1.894 -34.094 9.031 1 51.22 95 ASN A N 1
ATOM 717 C CA . ASN A 1 95 ? -1.684 -33.938 7.594 1 51.22 95 ASN A CA 1
ATOM 718 C C . ASN A 1 95 ? -1.1 -32.562 7.266 1 51.22 95 ASN A C 1
ATOM 720 O O . ASN A 1 95 ? -1.421 -31.969 6.227 1 51.22 95 ASN A O 1
ATOM 724 N N . ALA A 1 96 ? -0.774 -31.812 8.258 1 53.44 96 ALA A N 1
ATOM 725 C CA . ALA A 1 96 ? 0.041 -30.656 7.891 1 53.44 96 ALA A CA 1
ATOM 726 C C . ALA A 1 96 ? 0.94 -30.984 6.699 1 53.44 96 ALA A C 1
ATOM 728 O O . ALA A 1 96 ? 1.169 -30.125 5.84 1 53.44 96 ALA A O 1
ATOM 729 N N . LEU A 1 97 ? 1.351 -32.219 6.805 1 57.5 97 LEU A N 1
ATOM 730 C CA . LEU A 1 97 ? 2.176 -32.75 5.727 1 57.5 97 LEU A CA 1
ATOM 731 C C . LEU A 1 97 ? 1.411 -32.75 4.406 1 57.5 97 LEU A C 1
ATOM 733 O O . LEU A 1 97 ? 2.018 -32.781 3.332 1 57.5 97 LEU A O 1
ATOM 737 N N . GLU A 1 98 ? 0.099 -32.625 4.648 1 63.44 98 GLU A N 1
ATOM 738 C CA . GLU A 1 98 ? -0.684 -32.719 3.418 1 63.44 98 GLU A CA 1
ATOM 739 C C . GLU A 1 98 ? -0.644 -31.391 2.643 1 63.44 98 GLU A C 1
ATOM 741 O O . GLU A 1 98 ? -0.855 -31.375 1.428 1 63.44 98 GLU A O 1
ATOM 746 N N . ILE A 1 99 ? -0.194 -30.453 3.363 1 70.31 99 ILE A N 1
ATOM 747 C CA . ILE A 1 99 ? -0.199 -29.156 2.691 1 70.31 99 ILE A CA 1
ATOM 748 C C . ILE A 1 99 ? 1.125 -28.953 1.958 1 70.31 99 ILE A C 1
ATOM 750 O O . ILE A 1 99 ? 1.201 -28.156 1.012 1 70.31 99 ILE A O 1
ATOM 754 N N . LEU A 1 100 ? 2.104 -29.75 2.322 1 74.38 100 LEU A N 1
ATOM 755 C CA . LEU A 1 100 ? 3.459 -29.531 1.825 1 74.38 100 LEU A CA 1
ATOM 756 C C . LEU A 1 100 ? 3.545 -29.844 0.333 1 74.38 100 LEU A C 1
ATOM 758 O O . LEU A 1 100 ? 4.184 -29.094 -0.419 1 74.38 100 LEU A O 1
ATOM 762 N N . PRO A 1 101 ? 2.832 -30.891 -0.047 1 75.12 101 PRO A N 1
ATOM 763 C CA . PRO A 1 101 ? 2.887 -31.141 -1.489 1 75.12 101 PRO A CA 1
ATOM 764 C C . PRO A 1 101 ? 2.279 -30 -2.309 1 75.12 101 PRO A C 1
ATOM 766 O O . PRO A 1 101 ? 2.803 -29.656 -3.369 1 75.12 101 PRO A O 1
ATOM 769 N N . PHE A 1 102 ? 1.236 -29.469 -1.775 1 78 102 PHE A N 1
ATOM 770 C CA . PHE A 1 102 ? 0.607 -28.359 -2.48 1 78 102 PHE A CA 1
ATOM 771 C C . PHE A 1 102 ? 1.526 -27.141 -2.508 1 78 102 PHE A C 1
ATOM 773 O O . PHE A 1 102 ? 1.684 -26.5 -3.549 1 78 102 PHE A O 1
ATOM 780 N N . LEU A 1 103 ? 2.105 -26.906 -1.463 1 82.81 103 LEU A N 1
ATOM 781 C CA . LEU A 1 103 ? 3.043 -25.797 -1.378 1 82.81 103 LEU A CA 1
ATOM 782 C C . LEU A 1 103 ? 4.207 -26 -2.342 1 82.81 103 LEU A C 1
ATOM 784 O O . LEU A 1 103 ? 4.641 -25.047 -3 1 82.81 103 LEU A O 1
ATOM 788 N N . SER A 1 104 ? 4.672 -27.188 -2.432 1 83.62 104 SER A N 1
ATOM 789 C CA . SER A 1 104 ? 5.77 -27.5 -3.338 1 83.62 104 SER A CA 1
ATOM 790 C C . SER A 1 104 ? 5.379 -27.266 -4.789 1 83.62 104 SER A C 1
ATOM 792 O O . SER A 1 104 ? 6.184 -26.781 -5.582 1 83.62 104 SER A O 1
ATOM 794 N N . ARG A 1 105 ? 4.219 -27.547 -5.082 1 81.75 105 ARG A N 1
ATOM 795 C CA . ARG A 1 105 ? 3.75 -27.391 -6.457 1 81.75 105 ARG A CA 1
ATOM 796 C C . ARG A 1 105 ? 3.602 -25.906 -6.809 1 81.75 105 ARG A C 1
ATOM 798 O O . ARG A 1 105 ? 4.004 -25.484 -7.895 1 81.75 105 ARG A O 1
ATOM 805 N N . VAL A 1 106 ? 3.064 -25.219 -5.906 1 83.56 106 VAL A N 1
ATOM 806 C CA . VAL A 1 106 ? 2.906 -23.781 -6.121 1 83.56 106 VAL A CA 1
ATOM 807 C C . VAL A 1 106 ? 4.277 -23.125 -6.258 1 83.56 106 VAL A C 1
ATOM 809 O O . VAL A 1 106 ? 4.5 -22.312 -7.164 1 83.56 106 VAL A O 1
ATOM 812 N N . THR A 1 107 ? 5.137 -23.516 -5.449 1 87.5 107 THR A N 1
ATOM 813 C CA . THR A 1 107 ? 6.484 -22.953 -5.461 1 87.5 107 THR A CA 1
ATOM 814 C C . THR A 1 107 ? 7.191 -23.281 -6.773 1 87.5 107 THR A C 1
ATOM 816 O O . THR A 1 107 ? 7.84 -22.406 -7.363 1 87.5 107 THR A O 1
ATOM 819 N N . ARG A 1 108 ? 7.039 -24.469 -7.262 1 85.38 108 ARG A N 1
ATOM 820 C CA . ARG A 1 108 ? 7.656 -24.891 -8.516 1 85.38 108 ARG A CA 1
ATOM 821 C C . ARG A 1 108 ? 7.148 -24.047 -9.68 1 85.38 108 ARG A C 1
ATOM 823 O O . ARG A 1 108 ? 7.926 -23.641 -10.547 1 85.38 108 ARG A O 1
ATOM 830 N N . LEU A 1 109 ? 5.902 -23.859 -9.656 1 87.19 109 LEU A N 1
ATOM 831 C CA . LEU A 1 109 ? 5.305 -23.062 -10.727 1 87.19 109 LEU A CA 1
ATOM 832 C C . LEU A 1 109 ? 5.848 -21.641 -10.711 1 87.19 109 LEU A C 1
ATOM 834 O O . LEU A 1 109 ? 6.285 -21.125 -11.742 1 87.19 109 LEU A O 1
ATOM 838 N N . ILE A 1 110 ? 5.867 -21.016 -9.562 1 91.44 110 ILE A N 1
ATOM 839 C CA . ILE A 1 110 ? 6.309 -19.641 -9.453 1 91.44 110 ILE A CA 1
ATOM 840 C C . ILE A 1 110 ? 7.801 -19.547 -9.766 1 91.44 110 ILE A C 1
ATOM 842 O O . ILE A 1 110 ? 8.242 -18.609 -10.445 1 91.44 110 ILE A O 1
ATOM 846 N N . ASP A 1 111 ? 8.555 -20.5 -9.344 1 91.19 111 ASP A N 1
ATOM 847 C CA . ASP A 1 111 ? 9.992 -20.516 -9.625 1 91.19 111 ASP A CA 1
ATOM 848 C C . ASP A 1 111 ? 10.25 -20.594 -11.125 1 91.19 111 ASP A C 1
ATOM 850 O O . ASP A 1 111 ? 11.227 -20.031 -11.625 1 91.19 111 ASP A O 1
ATOM 854 N N . HIS A 1 112 ? 9.391 -21.281 -11.773 1 89.12 112 HIS A N 1
ATOM 855 C CA . HIS A 1 112 ? 9.531 -21.469 -13.219 1 89.12 112 HIS A CA 1
ATOM 856 C C . HIS A 1 112 ? 9.156 -20.188 -13.969 1 89.12 112 HIS A C 1
ATOM 858 O O . HIS A 1 112 ? 9.805 -19.828 -14.953 1 89.12 112 HIS A O 1
ATOM 864 N N . LEU A 1 113 ? 8.195 -19.469 -13.438 1 92.5 113 LEU A N 1
ATOM 865 C CA . LEU A 1 113 ? 7.598 -18.391 -14.195 1 92.5 113 LEU A CA 1
ATOM 866 C C . LEU A 1 113 ? 8.211 -17.047 -13.789 1 92.5 113 LEU A C 1
ATOM 868 O O . LEU A 1 113 ? 8.297 -16.125 -14.609 1 92.5 113 LEU A O 1
ATOM 872 N N . ARG A 1 114 ? 8.609 -16.922 -12.594 1 94.06 114 ARG A N 1
ATOM 873 C CA . ARG A 1 114 ? 9.07 -15.672 -12.016 1 94.06 114 ARG A CA 1
ATOM 874 C C . ARG A 1 114 ? 10.203 -15.07 -12.836 1 94.06 114 ARG A C 1
ATOM 876 O O . ARG A 1 114 ? 10.211 -13.867 -13.109 1 94.06 114 ARG A O 1
ATOM 883 N N . PRO A 1 115 ? 11.164 -15.867 -13.359 1 93.25 115 PRO A N 1
ATOM 884 C CA . PRO A 1 115 ? 12.258 -15.297 -14.148 1 93.25 115 PRO A CA 1
ATOM 885 C C . PRO A 1 115 ? 11.797 -14.758 -15.5 1 93.25 115 PRO A C 1
ATOM 887 O O . PRO A 1 115 ? 12.539 -14.039 -16.172 1 93.25 115 PRO A O 1
ATOM 890 N N . ARG A 1 116 ? 10.602 -15.094 -15.867 1 93.75 116 ARG A N 1
ATOM 891 C CA . ARG A 1 116 ? 10.078 -14.672 -17.156 1 93.75 116 ARG A CA 1
ATOM 892 C C . ARG A 1 116 ? 9.375 -13.32 -17.062 1 93.75 116 ARG A C 1
ATOM 894 O O . ARG A 1 116 ? 9 -12.727 -18.078 1 93.75 116 ARG A O 1
ATOM 901 N N . LEU A 1 117 ? 9.148 -12.852 -15.875 1 96.25 117 LEU A N 1
ATOM 902 C CA . LEU A 1 117 ? 8.516 -11.547 -15.68 1 96.25 117 LEU A CA 1
ATOM 903 C C . LEU A 1 117 ? 9.344 -10.438 -16.312 1 96.25 117 LEU A C 1
ATOM 905 O O . LEU A 1 117 ? 10.578 -10.445 -16.203 1 96.25 117 LEU A O 1
ATOM 909 N N . ALA A 1 118 ? 8.68 -9.555 -16.953 1 94.12 118 ALA A N 1
ATOM 910 C CA . ALA A 1 118 ? 9.344 -8.391 -17.531 1 94.12 118 ALA A CA 1
ATOM 911 C C . ALA A 1 118 ? 9.898 -7.477 -16.453 1 94.12 118 ALA A C 1
ATOM 913 O O . ALA A 1 118 ? 9.461 -7.539 -15.297 1 94.12 118 ALA A O 1
ATOM 914 N N . SER A 1 119 ? 10.875 -6.676 -16.859 1 91.38 119 SER A N 1
ATOM 915 C CA . SER A 1 119 ? 11.281 -5.598 -15.969 1 91.38 119 SER A CA 1
ATOM 916 C C . SER A 1 119 ? 10.102 -4.699 -15.609 1 91.38 119 SER A C 1
ATOM 918 O O . SER A 1 119 ? 9.312 -4.324 -16.484 1 91.38 119 SER A O 1
ATOM 920 N N . GLY A 1 120 ? 9.969 -4.492 -14.359 1 92.06 120 GLY A N 1
ATOM 921 C CA . GLY A 1 120 ? 8.836 -3.705 -13.898 1 92.06 120 GLY A CA 1
ATOM 922 C C . GLY A 1 120 ? 7.566 -4.52 -13.742 1 92.06 120 GLY A C 1
ATOM 923 O O . GLY A 1 120 ? 6.512 -3.982 -13.391 1 92.06 120 GLY A O 1
ATOM 924 N N . GLY A 1 121 ? 7.699 -5.816 -14.078 1 97.06 121 GLY A N 1
ATOM 925 C CA . GLY A 1 121 ? 6.574 -6.703 -13.828 1 97.06 121 GLY A CA 1
ATOM 926 C C . GLY A 1 121 ? 6.328 -6.953 -12.352 1 97.06 121 GLY A C 1
ATOM 927 O O . GLY A 1 121 ? 7.121 -6.543 -11.5 1 97.06 121 GLY A O 1
ATOM 928 N N . ILE A 1 122 ? 5.207 -7.594 -12.055 1 97.69 122 ILE A N 1
ATOM 929 C CA . ILE A 1 122 ? 4.805 -7.754 -10.664 1 97.69 122 ILE A CA 1
ATOM 930 C C . ILE A 1 122 ? 4.496 -9.219 -10.383 1 97.69 122 ILE A C 1
ATOM 932 O O . ILE A 1 122 ? 3.771 -9.867 -11.141 1 97.69 122 ILE A O 1
ATOM 936 N N . LEU A 1 123 ? 5.133 -9.766 -9.398 1 97.75 123 LEU A N 1
ATOM 937 C CA . LEU A 1 123 ? 4.629 -10.953 -8.719 1 97.75 123 LEU A CA 1
ATOM 938 C C . LEU A 1 123 ? 3.811 -10.57 -7.488 1 97.75 123 LEU A C 1
ATOM 940 O O . LEU A 1 123 ? 4.359 -10.07 -6.504 1 97.75 123 LEU A O 1
ATOM 944 N N . LEU A 1 124 ? 2.531 -10.773 -7.602 1 97.31 124 LEU A N 1
ATOM 945 C CA . LEU A 1 124 ? 1.604 -10.438 -6.527 1 97.31 124 LEU A CA 1
ATOM 946 C C . LEU A 1 124 ? 1.08 -11.695 -5.844 1 97.31 124 LEU A C 1
ATOM 948 O O . LEU A 1 124 ? 0.446 -12.531 -6.484 1 97.31 124 LEU A O 1
ATOM 952 N N . VAL A 1 125 ? 1.35 -11.828 -4.555 1 94.75 125 VAL A N 1
ATOM 953 C CA . VAL A 1 125 ? 0.886 -12.984 -3.793 1 94.75 125 VAL A CA 1
ATOM 954 C C . VAL A 1 125 ? -0.246 -12.57 -2.857 1 94.75 125 VAL A C 1
ATOM 956 O O . VAL A 1 125 ? -0.075 -11.68 -2.025 1 94.75 125 VAL A O 1
ATOM 959 N N . PHE A 1 126 ? -1.373 -13.242 -3.01 1 91.69 126 PHE A N 1
ATOM 960 C CA . PHE A 1 126 ? -2.51 -12.984 -2.135 1 91.69 126 PHE A CA 1
ATOM 961 C C . PHE A 1 126 ? -2.541 -13.969 -0.977 1 91.69 126 PHE A C 1
ATOM 963 O O . PHE A 1 126 ? -2.531 -15.188 -1.19 1 91.69 126 PHE A O 1
ATOM 970 N N . PHE A 1 127 ? -2.514 -13.398 0.26 1 87.06 127 PHE A N 1
ATOM 971 C CA . PHE A 1 127 ? -2.551 -14.195 1.483 1 87.06 127 PHE A CA 1
ATOM 972 C C . PHE A 1 127 ? -3.916 -14.094 2.154 1 87.06 127 PHE A C 1
ATOM 974 O O . PHE A 1 127 ? -4.512 -13.016 2.199 1 87.06 127 PHE A O 1
ATOM 981 N N . PRO A 1 128 ? -4.348 -15.25 2.629 1 78.19 128 PRO A N 1
ATOM 982 C CA . PRO A 1 128 ? -5.5 -15.117 3.521 1 78.19 128 PRO A CA 1
ATOM 983 C C . PRO A 1 128 ? -5.141 -14.445 4.848 1 78.19 128 PRO A C 1
ATOM 985 O O . PRO A 1 128 ? -4.047 -14.664 5.375 1 78.19 128 PRO A O 1
ATOM 988 N N . SER A 1 129 ? -6.023 -13.594 5.301 1 74.75 129 SER A N 1
ATOM 989 C CA . SER A 1 129 ? -5.793 -12.938 6.582 1 74.75 129 SER A CA 1
ATOM 990 C C . SER A 1 129 ? -6.41 -13.727 7.73 1 74.75 129 SER A C 1
ATOM 992 O O . SER A 1 129 ? -7.59 -14.078 7.688 1 74.75 129 SER A O 1
ATOM 994 N N . PHE A 1 130 ? -5.562 -14.078 8.742 1 63.97 130 PHE A N 1
ATOM 995 C CA . PHE A 1 130 ? -6.039 -14.758 9.945 1 63.97 130 PHE A CA 1
ATOM 996 C C . PHE A 1 130 ? -5.941 -13.844 11.156 1 63.97 130 PHE A C 1
ATOM 998 O O . PHE A 1 130 ? -6.117 -14.289 12.297 1 63.97 130 PHE A O 1
ATOM 1005 N N . PHE A 1 131 ? -5.641 -12.625 10.773 1 60.84 131 PHE A N 1
ATOM 1006 C CA . PHE A 1 131 ? -5.324 -11.711 11.859 1 60.84 131 PHE A CA 1
ATOM 1007 C C . PHE A 1 131 ? -6.492 -11.602 12.836 1 60.84 131 PHE A C 1
ATOM 1009 O O . PHE A 1 131 ? -6.285 -11.469 14.047 1 60.84 131 PHE A O 1
ATOM 1016 N N . HIS A 1 132 ? -7.621 -11.688 12.328 1 56.69 132 HIS A N 1
ATOM 1017 C CA . HIS A 1 132 ? -8.758 -11.438 13.203 1 56.69 132 HIS A CA 1
ATOM 1018 C C . HIS A 1 132 ? -9.281 -12.742 13.805 1 56.69 132 HIS A C 1
ATOM 1020 O O . HIS A 1 132 ? -10.25 -12.727 14.57 1 56.69 132 HIS A O 1
ATOM 1026 N N . HIS A 1 133 ? -8.594 -13.727 13.328 1 55.34 133 HIS A N 1
ATOM 1027 C CA . HIS A 1 133 ? -9.102 -14.992 13.844 1 55.34 133 HIS A CA 1
ATOM 1028 C C . HIS A 1 133 ? -8.516 -15.312 15.211 1 55.34 133 HIS A C 1
ATOM 1030 O O . HIS A 1 133 ? -7.305 -15.492 15.352 1 55.34 133 HIS A O 1
ATOM 1036 N N . ARG A 1 134 ? -9.109 -14.633 16.188 1 49.59 134 ARG A N 1
ATOM 1037 C CA . ARG A 1 134 ? -8.766 -15.086 17.531 1 49.59 134 ARG A CA 1
ATOM 1038 C C . ARG A 1 134 ? -8.922 -16.594 17.656 1 49.59 134 ARG A C 1
ATOM 1040 O O . ARG A 1 134 ? -8.398 -17.203 18.594 1 49.59 134 ARG A O 1
ATOM 1047 N N . ALA A 1 135 ? -9.766 -17.141 16.844 1 51.56 135 ALA A N 1
ATOM 1048 C CA . ALA A 1 135 ? -10.203 -18.469 17.25 1 51.56 135 ALA A CA 1
ATOM 1049 C C . ALA A 1 135 ? -9.195 -19.531 16.844 1 51.56 135 ALA A C 1
ATOM 1051 O O . ALA A 1 135 ? -8.523 -19.391 15.812 1 51.56 135 ALA A O 1
ATOM 1052 N N . GLY A 1 136 ? -8.68 -20.234 17.703 1 57.22 136 GLY A N 1
ATOM 1053 C CA . GLY A 1 136 ? -7.914 -21.469 17.641 1 57.22 136 GLY A CA 1
ATOM 1054 C C . GLY A 1 136 ? -8.391 -22.406 16.547 1 57.22 136 GLY A C 1
ATOM 1055 O O . GLY A 1 136 ? -9.406 -22.141 15.898 1 57.22 136 GLY A O 1
ATOM 1056 N N . GLY A 1 137 ? -7.695 -23.219 15.891 1 61.97 137 GLY A N 1
ATOM 1057 C CA . GLY A 1 137 ? -8.125 -24.375 15.109 1 61.97 137 GLY A CA 1
ATOM 1058 C C . GLY A 1 137 ? -7.707 -24.297 13.656 1 61.97 137 GLY A C 1
ATOM 1059 O O . GLY A 1 137 ? -8.141 -25.109 12.836 1 61.97 137 GLY A O 1
ATOM 1060 N N . TYR A 1 138 ? -6.906 -23.203 13.453 1 72.25 138 TYR A N 1
ATOM 1061 C CA . TYR A 1 138 ? -6.484 -23.141 12.062 1 72.25 138 TYR A CA 1
ATOM 1062 C C . TYR A 1 138 ? -4.984 -23.391 11.93 1 72.25 138 TYR A C 1
ATOM 1064 O O . TYR A 1 138 ? -4.301 -22.703 11.172 1 72.25 138 TYR A O 1
ATOM 1072 N N . LEU A 1 139 ? -4.699 -24.391 12.648 1 73.12 139 LEU A N 1
ATOM 1073 C CA . LEU A 1 139 ? -3.264 -24.656 12.68 1 73.12 139 LEU A CA 1
ATOM 1074 C C . LEU A 1 139 ? -2.734 -24.953 11.281 1 73.12 139 LEU A C 1
ATOM 1076 O O . LEU A 1 139 ? -1.676 -24.453 10.891 1 73.12 139 LEU A O 1
ATOM 1080 N N . ALA A 1 140 ? -3.459 -25.766 10.5 1 74 140 ALA A N 1
ATOM 1081 C CA . ALA A 1 140 ? -3.018 -26.125 9.156 1 74 140 ALA A CA 1
ATOM 1082 C C . ALA A 1 140 ? -2.951 -24.891 8.25 1 74 140 ALA A C 1
ATOM 1084 O O . ALA A 1 140 ? -1.988 -24.719 7.504 1 74 140 ALA A O 1
ATOM 1085 N N . ALA A 1 141 ? -3.887 -24.078 8.398 1 77.12 141 ALA A N 1
ATOM 1086 C CA . ALA A 1 141 ? -3.92 -22.859 7.598 1 77.12 141 ALA A CA 1
ATOM 1087 C C . ALA A 1 141 ? -2.787 -21.922 7.988 1 77.12 141 ALA A C 1
ATOM 1089 O O . ALA A 1 141 ? -2.123 -21.344 7.125 1 77.12 141 ALA A O 1
ATOM 1090 N N . ARG A 1 142 ? -2.582 -21.859 9.242 1 77.56 142 ARG A N 1
ATOM 1091 C CA . ARG A 1 142 ? -1.52 -20.984 9.719 1 77.56 142 ARG A CA 1
ATOM 1092 C C . ARG A 1 142 ? -0.149 -21.516 9.312 1 77.56 142 ARG A C 1
ATOM 1094 O O . ARG A 1 142 ? 0.747 -20.734 8.977 1 77.56 142 ARG A O 1
ATOM 1101 N N . ALA A 1 143 ? -0.071 -22.797 9.367 1 78.56 143 ALA A N 1
ATOM 1102 C CA . ALA A 1 143 ? 1.186 -23.406 8.93 1 78.56 143 ALA A CA 1
ATOM 1103 C C . ALA A 1 143 ? 1.429 -23.156 7.445 1 78.56 143 ALA A C 1
ATOM 1105 O O . ALA A 1 143 ? 2.547 -22.828 7.039 1 78.56 143 ALA A O 1
ATOM 1106 N N . TRP A 1 144 ? 0.426 -23.25 6.691 1 79.88 144 TRP A N 1
ATOM 1107 C CA . TRP A 1 144 ? 0.526 -23 5.254 1 79.88 144 TRP A CA 1
ATOM 1108 C C . TRP A 1 144 ? 0.906 -21.547 4.977 1 79.88 144 TRP A C 1
ATOM 1110 O O . TRP A 1 144 ? 1.838 -21.281 4.215 1 79.88 144 TRP A O 1
ATOM 1120 N N . VAL A 1 145 ? 0.242 -20.672 5.617 1 82.94 145 VAL A N 1
ATOM 1121 C CA . VAL A 1 145 ? 0.469 -19.25 5.379 1 82.94 145 VAL A CA 1
ATOM 1122 C C . VAL A 1 145 ? 1.875 -18.875 5.836 1 82.94 145 VAL A C 1
ATOM 1124 O O . VAL A 1 145 ? 2.578 -18.125 5.148 1 82.94 145 VAL A O 1
ATOM 1127 N N . GLY A 1 146 ? 2.211 -19.438 6.965 1 83.62 146 GLY A N 1
ATOM 1128 C CA . GLY A 1 146 ? 3.564 -19.172 7.426 1 83.62 146 GLY A CA 1
ATOM 1129 C C . GLY A 1 146 ? 4.629 -19.672 6.465 1 83.62 146 GLY A C 1
ATOM 1130 O O . GLY A 1 146 ? 5.609 -18.984 6.203 1 83.62 146 GLY A O 1
ATOM 1131 N N . ALA A 1 147 ? 4.426 -20.875 5.969 1 86.19 147 ALA A N 1
ATOM 1132 C CA . ALA A 1 147 ? 5.363 -21.453 5.008 1 86.19 147 ALA A CA 1
ATOM 1133 C C . ALA A 1 147 ? 5.398 -20.625 3.721 1 86.19 147 ALA A C 1
ATOM 1135 O O . ALA A 1 147 ? 6.473 -20.344 3.186 1 86.19 147 ALA A O 1
ATOM 1136 N N . LEU A 1 148 ? 4.301 -20.219 3.266 1 88 148 LEU A N 1
ATOM 1137 C CA . LEU A 1 148 ? 4.219 -19.422 2.043 1 88 148 LEU A CA 1
ATOM 1138 C C . LEU A 1 148 ? 4.871 -18.062 2.234 1 88 148 LEU A C 1
ATOM 1140 O O . LEU A 1 148 ? 5.5 -17.531 1.313 1 88 148 LEU A O 1
ATOM 1144 N N . GLU A 1 149 ? 4.695 -17.453 3.404 1 88.69 149 GLU A N 1
ATOM 1145 C CA . GLU A 1 149 ? 5.363 -16.188 3.693 1 88.69 149 GLU A CA 1
ATOM 1146 C C . GLU A 1 149 ? 6.879 -16.328 3.613 1 88.69 149 GLU A C 1
ATOM 1148 O O . GLU A 1 149 ? 7.566 -15.453 3.086 1 88.69 149 GLU A O 1
ATOM 1153 N N . GLY A 1 150 ? 7.371 -17.438 4.168 1 88.81 150 GLY A N 1
ATOM 1154 C CA . GLY A 1 150 ? 8.797 -17.703 4.035 1 88.81 150 GLY A CA 1
ATOM 1155 C C . GLY A 1 150 ? 9.25 -17.781 2.59 1 88.81 150 GLY A C 1
ATOM 1156 O O . GLY A 1 150 ? 10.273 -17.203 2.219 1 88.81 150 GLY A O 1
ATOM 1157 N N . ILE A 1 151 ? 8.523 -18.453 1.79 1 92.25 151 ILE A N 1
ATOM 1158 C CA . ILE A 1 151 ? 8.844 -18.625 0.376 1 92.25 151 ILE A CA 1
ATOM 1159 C C . ILE A 1 151 ? 8.742 -17.281 -0.338 1 92.25 151 ILE A C 1
ATOM 1161 O O . ILE A 1 151 ? 9.594 -16.938 -1.164 1 92.25 151 ILE A O 1
ATOM 1165 N N . PHE A 1 152 ? 7.75 -16.531 0.035 1 93.25 152 PHE A N 1
ATOM 1166 C CA . PHE A 1 152 ? 7.551 -15.188 -0.496 1 93.25 152 PHE A CA 1
ATOM 1167 C C . PHE A 1 152 ? 8.789 -14.32 -0.268 1 93.25 152 PHE A C 1
ATOM 1169 O O . PHE A 1 152 ? 9.242 -13.633 -1.179 1 93.25 152 PHE A O 1
ATOM 1176 N N . HIS A 1 153 ? 9.328 -14.359 0.894 1 90.12 153 HIS A N 1
ATOM 1177 C CA . HIS A 1 153 ? 10.523 -13.578 1.196 1 90.12 153 HIS A CA 1
ATOM 1178 C C . HIS A 1 153 ? 11.703 -14.023 0.347 1 90.12 153 HIS A C 1
ATOM 1180 O O . HIS A 1 153 ? 12.492 -13.195 -0.117 1 90.12 153 HIS A O 1
ATOM 1186 N N . GLU A 1 154 ? 11.766 -15.32 0.135 1 90.69 154 GLU A N 1
ATOM 1187 C CA . GLU A 1 154 ? 12.812 -15.828 -0.739 1 90.69 154 GLU A CA 1
ATOM 1188 C C . GLU A 1 154 ? 12.617 -15.359 -2.178 1 90.69 154 GLU A C 1
ATOM 1190 O O . GLU A 1 154 ? 13.57 -14.961 -2.846 1 90.69 154 GLU A O 1
ATOM 1195 N N . TRP A 1 155 ? 11.406 -15.383 -2.66 1 94.06 155 TRP A N 1
ATOM 1196 C CA . TRP A 1 155 ? 11.109 -14.867 -3.994 1 94.06 155 TRP A CA 1
ATOM 1197 C C . TRP A 1 155 ? 11.531 -13.406 -4.117 1 94.06 155 TRP A C 1
ATOM 1199 O O . TRP A 1 155 ? 12.117 -13 -5.125 1 94.06 155 TRP A O 1
ATOM 1209 N N . SER A 1 156 ? 11.203 -12.625 -3.088 1 92.25 156 SER A N 1
ATOM 1210 C CA . SER A 1 156 ? 11.523 -11.195 -3.125 1 92.25 156 SER A CA 1
ATOM 1211 C C . SER A 1 156 ? 13.031 -10.969 -3.162 1 92.25 156 SER A C 1
ATOM 1213 O O . SER A 1 156 ? 13.508 -10.062 -3.844 1 92.25 156 SER A O 1
ATOM 1215 N N . ARG A 1 157 ? 13.727 -11.781 -2.494 1 88.12 157 ARG A N 1
ATOM 1216 C CA . ARG A 1 157 ? 15.18 -11.648 -2.447 1 88.12 157 ARG A CA 1
ATOM 1217 C C . ARG A 1 157 ? 15.805 -12.047 -3.777 1 88.12 157 ARG A C 1
ATOM 1219 O O . ARG A 1 157 ? 16.781 -11.43 -4.223 1 88.12 157 ARG A O 1
ATOM 1226 N N . LYS A 1 158 ? 15.203 -12.961 -4.441 1 90.12 158 LYS A N 1
ATOM 1227 C CA . LYS A 1 158 ? 15.797 -13.539 -5.648 1 90.12 158 LYS A CA 1
ATOM 1228 C C . LYS A 1 158 ? 15.344 -12.789 -6.895 1 90.12 158 LYS A C 1
ATOM 1230 O O . LYS A 1 158 ? 15.805 -13.078 -8 1 90.12 158 LYS A O 1
ATOM 1235 N N . THR A 1 159 ? 14.477 -11.875 -6.688 1 91.38 159 THR A N 1
ATOM 1236 C CA . THR A 1 159 ? 13.898 -11.211 -7.848 1 91.38 159 THR A CA 1
ATOM 1237 C C . THR A 1 159 ? 14.461 -9.797 -7.992 1 91.38 159 THR A C 1
ATOM 1239 O O . THR A 1 159 ? 14.43 -9.008 -7.043 1 91.38 159 THR A O 1
ATOM 1242 N N . THR A 1 160 ? 15.016 -9.508 -9.078 1 87.75 160 THR A N 1
ATOM 1243 C CA . THR A 1 160 ? 15.461 -8.172 -9.469 1 87.75 160 THR A CA 1
ATOM 1244 C C . THR A 1 160 ? 14.758 -7.719 -10.75 1 87.75 160 THR A C 1
ATOM 1246 O O . THR A 1 160 ? 14.57 -8.508 -11.672 1 87.75 160 THR A O 1
ATOM 1249 N N . GLY A 1 161 ? 14.438 -6.492 -10.859 1 90.81 161 GLY A N 1
ATOM 1250 C CA . GLY A 1 161 ? 13.68 -6.012 -12 1 90.81 161 GLY A CA 1
ATOM 1251 C C . GLY A 1 161 ? 12.18 -5.98 -11.75 1 90.81 161 GLY A C 1
ATOM 1252 O O . GLY A 1 161 ? 11.602 -4.91 -11.555 1 90.81 161 GLY A O 1
ATOM 1253 N N . PRO A 1 162 ? 11.648 -7.215 -11.594 1 95.19 162 PRO A N 1
ATOM 1254 C CA . PRO A 1 162 ? 10.242 -7.266 -11.18 1 95.19 162 PRO A CA 1
ATOM 1255 C C . PRO A 1 162 ? 10.055 -6.977 -9.695 1 95.19 162 PRO A C 1
ATOM 1257 O O . PRO A 1 162 ? 11.031 -6.961 -8.93 1 95.19 162 PRO A O 1
ATOM 1260 N N . VAL A 1 163 ? 8.891 -6.625 -9.367 1 94.94 163 VAL A N 1
ATOM 1261 C CA . VAL A 1 163 ? 8.555 -6.312 -7.984 1 94.94 163 VAL A CA 1
ATOM 1262 C C . VAL A 1 163 ? 7.727 -7.441 -7.383 1 94.94 163 VAL A C 1
ATOM 1264 O O . VAL A 1 163 ? 6.816 -7.965 -8.031 1 94.94 163 VAL A O 1
ATOM 1267 N N . VAL A 1 164 ? 8.086 -7.898 -6.211 1 95.31 164 VAL A N 1
ATOM 1268 C CA . VAL A 1 164 ? 7.359 -8.93 -5.473 1 95.31 164 VAL A CA 1
ATOM 1269 C C . VAL A 1 164 ? 6.625 -8.297 -4.293 1 95.31 164 VAL A C 1
ATOM 1271 O O . VAL A 1 164 ? 7.25 -7.738 -3.391 1 95.31 164 VAL A O 1
ATOM 1274 N N . THR A 1 165 ? 5.297 -8.383 -4.305 1 94.75 165 THR A N 1
ATOM 1275 C CA . THR A 1 165 ? 4.48 -7.785 -3.252 1 94.75 165 THR A CA 1
ATOM 1276 C C . THR A 1 165 ? 3.406 -8.766 -2.787 1 94.75 165 THR A C 1
ATOM 1278 O O . THR A 1 165 ? 2.867 -9.531 -3.588 1 94.75 165 THR A O 1
ATOM 1281 N N . GLY A 1 166 ? 3.154 -8.781 -1.51 1 93.5 166 GLY A N 1
ATOM 1282 C CA . GLY A 1 166 ? 2.068 -9.57 -0.942 1 93.5 166 GLY A CA 1
ATOM 1283 C C . GLY A 1 166 ? 0.882 -8.727 -0.516 1 93.5 166 GLY A C 1
ATOM 1284 O O . GLY A 1 166 ? 1.05 -7.594 -0.056 1 93.5 166 GLY A O 1
ATOM 1285 N N . LEU A 1 167 ? -0.301 -9.258 -0.682 1 92.06 167 LEU A N 1
ATOM 1286 C CA . LEU A 1 167 ? -1.533 -8.641 -0.198 1 92.06 167 LEU A CA 1
ATOM 1287 C C . LEU A 1 167 ? -2.322 -9.617 0.669 1 92.06 167 LEU A C 1
ATOM 1289 O O . LEU A 1 167 ? -2.652 -10.719 0.228 1 92.06 167 LEU A O 1
ATOM 1293 N N . GLU A 1 168 ? -2.504 -9.242 1.917 1 87.31 168 GLU A N 1
ATOM 1294 C CA . GLU A 1 168 ? -3.338 -10.031 2.814 1 87.31 168 GLU A CA 1
ATOM 1295 C C . GLU A 1 168 ? -4.797 -9.594 2.746 1 87.31 168 GLU A C 1
ATOM 1297 O O . GLU A 1 168 ? -5.098 -8.398 2.855 1 87.31 168 GLU A O 1
ATOM 1302 N N . MET A 1 169 ? -5.703 -10.547 2.572 1 80.62 169 MET A N 1
ATOM 1303 C CA . MET A 1 169 ? -7.121 -10.242 2.418 1 80.62 169 MET A CA 1
ATOM 1304 C C . MET A 1 169 ? -7.965 -11.086 3.367 1 80.62 169 MET A C 1
ATOM 1306 O O . MET A 1 169 ? -7.668 -12.258 3.596 1 80.62 169 MET A O 1
ATOM 1310 N N . VAL A 1 170 ? -8.883 -10.43 4.062 1 66.12 170 VAL A N 1
ATOM 1311 C CA . VAL A 1 170 ? -9.805 -11.141 4.941 1 66.12 170 VAL A CA 1
ATOM 1312 C C . VAL A 1 170 ? -10.852 -11.867 4.109 1 66.12 170 VAL A C 1
ATOM 1314 O O . VAL A 1 170 ? -11.211 -13.016 4.406 1 66.12 170 VAL A O 1
ATOM 1317 N N . VAL A 1 171 ? -11.898 -10.977 3.346 1 53.88 171 VAL A N 1
ATOM 1318 C CA . VAL A 1 171 ? -13.109 -11.469 2.695 1 53.88 171 VAL A CA 1
ATOM 1319 C C . VAL A 1 171 ? -12.836 -11.711 1.213 1 53.88 171 VAL A C 1
ATOM 1321 O O . VAL A 1 171 ? -12.266 -10.859 0.532 1 53.88 171 VAL A O 1
ATOM 1324 N N . THR A 1 172 ? -12.562 -12.992 0.859 1 49.78 172 THR A N 1
ATOM 1325 C CA . THR A 1 172 ? -12.898 -13.086 -0.558 1 49.78 172 THR A CA 1
ATOM 1326 C C . THR A 1 172 ? -14.406 -13.125 -0.757 1 49.78 172 THR A C 1
ATOM 1328 O O . THR A 1 172 ? -15.125 -13.773 0.01 1 49.78 172 THR A O 1
ATOM 1331 N N . PRO A 1 173 ? -14.984 -12.016 -1.312 1 44.06 173 PRO A N 1
ATOM 1332 C CA . PRO A 1 173 ? -16.453 -12.078 -1.402 1 44.06 173 PRO A CA 1
ATOM 1333 C C . PRO A 1 173 ? -16.969 -13.492 -1.61 1 44.06 173 PRO A C 1
ATOM 1335 O O . PRO A 1 173 ? -18.062 -13.828 -1.156 1 44.06 173 PRO A O 1
ATOM 1338 N N . ASP A 1 174 ? -16.656 -14.156 -2.717 1 42.56 174 ASP A N 1
ATOM 1339 C CA . ASP A 1 174 ? -17.531 -15.328 -2.789 1 42.56 174 ASP A CA 1
ATOM 1340 C C . ASP A 1 174 ? -17.531 -16.094 -1.469 1 42.56 174 ASP A C 1
ATOM 1342 O O . ASP A 1 174 ? -18.344 -17 -1.275 1 42.56 174 ASP A O 1
ATOM 1346 N N . LEU A 1 175 ? -16.391 -16.578 -1.276 1 44.66 175 LEU A N 1
ATOM 1347 C CA . LEU A 1 175 ? -16.297 -17.781 -0.462 1 44.66 175 LEU A CA 1
ATOM 1348 C C . LEU A 1 175 ? -16.859 -17.547 0.931 1 44.66 175 LEU A C 1
ATOM 1350 O O . LEU A 1 175 ? -16.688 -16.469 1.509 1 44.66 175 LEU A O 1
ATOM 1354 N N . ARG A 1 176 ? -17.781 -18.25 1.219 1 46.59 176 ARG A N 1
ATOM 1355 C CA . ARG A 1 176 ? -18.203 -18.547 2.58 1 46.59 176 ARG A CA 1
ATOM 1356 C C . ARG A 1 176 ? -17.031 -18.438 3.557 1 46.59 176 ARG A C 1
ATOM 1358 O O . ARG A 1 176 ? -15.984 -19.031 3.336 1 46.59 176 ARG A O 1
ATOM 1365 N N . ARG A 1 177 ? -16.938 -17.078 4.023 1 53.78 177 ARG A N 1
ATOM 1366 C CA . ARG A 1 177 ? -15.953 -16.891 5.09 1 53.78 177 ARG A CA 1
ATOM 1367 C C . ARG A 1 177 ? -16.281 -17.781 6.289 1 53.78 177 ARG A C 1
ATOM 1369 O O . ARG A 1 177 ? -16.766 -17.297 7.312 1 53.78 177 ARG A O 1
ATOM 1376 N N . PRO A 1 178 ? -16.328 -19.078 5.883 1 53.69 178 PRO A N 1
ATOM 1377 C CA . PRO A 1 178 ? -16.906 -19.922 6.934 1 53.69 178 PRO A CA 1
ATOM 1378 C C . PRO A 1 178 ? -16.266 -19.672 8.297 1 53.69 178 PRO A C 1
ATOM 1380 O O . PRO A 1 178 ? -16.859 -20.016 9.328 1 53.69 178 PRO A O 1
ATOM 1383 N N . HIS A 1 179 ? -15.219 -18.672 8.086 1 61.88 179 HIS A N 1
ATOM 1384 C CA . HIS A 1 179 ? -14.523 -18.609 9.367 1 61.88 179 HIS A CA 1
ATOM 1385 C C . HIS A 1 179 ? -14.812 -17.312 10.094 1 61.88 179 HIS A C 1
ATOM 1387 O O . HIS A 1 179 ? -14.383 -17.125 11.242 1 61.88 179 HIS A O 1
ATOM 1393 N N . LEU A 1 180 ? -15.609 -16.453 9.344 1 68.12 180 LEU A N 1
ATOM 1394 C CA . LEU A 1 180 ? -15.922 -15.227 10.062 1 68.12 180 LEU A CA 1
ATOM 1395 C C . LEU A 1 180 ? -17.359 -15.227 10.547 1 68.12 180 LEU A C 1
ATOM 1397 O O . LEU A 1 180 ? -18.297 -15.305 9.742 1 68.12 180 LEU A O 1
ATOM 1401 N N . THR A 1 181 ? -17.453 -15.328 11.789 1 73.19 181 THR A N 1
ATOM 1402 C CA . THR A 1 181 ? -18.797 -15.148 12.344 1 73.19 181 THR A CA 1
ATOM 1403 C C . THR A 1 181 ? -19.297 -13.727 12.102 1 73.19 181 THR A C 1
ATOM 1405 O O . THR A 1 181 ? -18.5 -12.82 11.859 1 73.19 181 THR A O 1
ATOM 1408 N N . PRO A 1 182 ? -20.578 -13.633 12.047 1 77.69 182 PRO A N 1
ATOM 1409 C CA . PRO A 1 182 ? -21.125 -12.289 11.898 1 77.69 182 PRO A CA 1
ATOM 1410 C C . PRO A 1 182 ? -20.562 -11.297 12.914 1 77.69 182 PRO A C 1
ATOM 1412 O O . PRO A 1 182 ? -20.297 -10.141 12.578 1 77.69 182 PRO A O 1
ATOM 1415 N N . ASP A 1 183 ? -20.328 -11.75 14.125 1 77.56 183 ASP A N 1
ATOM 1416 C CA . ASP A 1 183 ? -19.781 -10.891 15.172 1 77.56 183 ASP A CA 1
ATOM 1417 C C . ASP A 1 183 ? -18.359 -10.469 14.836 1 77.56 183 ASP A C 1
ATOM 1419 O O . ASP A 1 183 ? -17.984 -9.312 15.047 1 77.56 183 ASP A O 1
ATOM 1423 N N . MET A 1 184 ? -17.578 -11.359 14.305 1 75.44 184 MET A N 1
ATOM 1424 C CA . MET A 1 184 ? -16.203 -11.055 13.906 1 75.44 184 MET A CA 1
ATOM 1425 C C . MET A 1 184 ? -16.188 -10.055 12.75 1 75.44 184 MET A C 1
ATOM 1427 O O . MET A 1 184 ? -15.383 -9.125 12.75 1 75.44 184 MET A O 1
ATOM 1431 N N . GLU A 1 185 ? -17.109 -10.312 11.891 1 78.06 185 GLU A N 1
ATOM 1432 C CA . GLU A 1 185 ? -17.172 -9.406 10.75 1 78.06 185 GLU A CA 1
ATOM 1433 C C . GLU A 1 185 ? -17.516 -7.984 11.188 1 78.06 185 GLU A C 1
ATOM 1435 O O . GLU A 1 185 ? -16.938 -7.016 10.695 1 78.06 185 GLU A O 1
ATOM 1440 N N . ALA A 1 186 ? -18.453 -7.93 12.062 1 80.94 186 ALA A N 1
ATOM 1441 C CA . ALA A 1 186 ? -18.875 -6.621 12.562 1 80.94 186 ALA A CA 1
ATOM 1442 C C . ALA A 1 186 ? -17.734 -5.922 13.297 1 80.94 186 ALA A C 1
ATOM 1444 O O . ALA A 1 186 ? -17.562 -4.707 13.172 1 80.94 186 ALA A O 1
ATOM 1445 N N . ARG A 1 187 ? -16.938 -6.66 13.984 1 78.56 187 ARG A N 1
ATOM 1446 C CA . ARG A 1 187 ? -15.805 -6.105 14.719 1 78.56 187 ARG A CA 1
ATOM 1447 C C . ARG A 1 187 ? -14.734 -5.574 13.773 1 78.56 187 ARG A C 1
ATOM 1449 O O . ARG A 1 187 ? -14.188 -4.492 13.984 1 78.56 187 ARG A O 1
ATOM 1456 N N . ILE A 1 188 ? -14.508 -6.32 12.773 1 78.06 188 ILE A N 1
ATOM 1457 C CA . ILE A 1 188 ? -13.523 -5.891 11.789 1 78.06 188 ILE A CA 1
ATOM 1458 C C . ILE A 1 188 ? -14.016 -4.641 11.07 1 78.06 188 ILE A C 1
ATOM 1460 O O . ILE A 1 188 ? -13.273 -3.664 10.93 1 78.06 188 ILE A O 1
ATOM 1464 N N . ALA A 1 189 ? -15.297 -4.742 10.711 1 81.5 189 ALA A N 1
ATOM 1465 C CA . ALA A 1 189 ? -15.898 -3.633 9.977 1 81.5 189 ALA A CA 1
ATOM 1466 C C . ALA A 1 189 ? -15.836 -2.338 10.781 1 81.5 189 ALA A C 1
ATOM 1468 O O . ALA A 1 189 ? -15.641 -1.258 10.219 1 81.5 189 ALA A O 1
ATOM 1469 N N . SER A 1 190 ? -15.938 -2.488 12.055 1 82.12 190 SER A N 1
ATOM 1470 C CA . SER A 1 190 ? -16 -1.306 12.906 1 82.12 190 SER A CA 1
ATOM 1471 C C . SER A 1 190 ? -14.664 -0.578 12.945 1 82.12 190 SER A C 1
ATOM 1473 O O . SER A 1 190 ? -14.594 0.587 13.344 1 82.12 190 SER A O 1
ATOM 1475 N N . ARG A 1 191 ? -13.641 -1.218 12.414 1 79.94 191 ARG A N 1
ATOM 1476 C CA . ARG A 1 191 ? -12.305 -0.633 12.461 1 79.94 191 ARG A CA 1
ATOM 1477 C C . ARG A 1 191 ? -11.875 -0.138 11.086 1 79.94 191 ARG A C 1
ATOM 1479 O O . ARG A 1 191 ? -10.766 0.387 10.93 1 79.94 191 ARG A O 1
ATOM 1486 N N . THR A 1 192 ? -12.719 -0.328 10.211 1 82.38 192 THR A N 1
ATOM 1487 C CA . THR A 1 192 ? -12.391 0.119 8.859 1 82.38 192 THR A CA 1
ATOM 1488 C C . THR A 1 192 ? -12.953 1.513 8.602 1 82.38 192 THR A C 1
ATOM 1490 O O . THR A 1 192 ? -13.859 1.963 9.305 1 82.38 192 THR A O 1
ATOM 1493 N N . ALA A 1 193 ? -12.477 2.189 7.633 1 85 193 ALA A N 1
ATOM 1494 C CA . ALA A 1 193 ? -12.883 3.557 7.32 1 85 193 ALA A CA 1
ATOM 1495 C C . ALA A 1 193 ? -14.328 3.596 6.816 1 85 193 ALA A C 1
ATOM 1497 O O . ALA A 1 193 ? -15.016 4.605 6.973 1 85 193 ALA A O 1
ATOM 1498 N N . ARG A 1 194 ? -14.82 2.504 6.258 1 87.94 194 ARG A N 1
ATOM 1499 C CA . ARG A 1 194 ? -16.125 2.529 5.605 1 87.94 194 ARG A CA 1
ATOM 1500 C C . ARG A 1 194 ? -17.141 1.693 6.379 1 87.94 194 ARG A C 1
ATOM 1502 O O . ARG A 1 194 ? -18.266 1.48 5.91 1 87.94 194 ARG A O 1
ATOM 1509 N N . GLY A 1 195 ? -16.734 1.19 7.441 1 85.25 195 GLY A N 1
ATOM 1510 C CA . GLY A 1 195 ? -17.656 0.412 8.258 1 85.25 195 GLY A CA 1
ATOM 1511 C C . GLY A 1 195 ? -18 -0.935 7.648 1 85.25 195 GLY A C 1
ATOM 1512 O O . GLY A 1 195 ? -19.062 -1.499 7.938 1 85.25 195 GLY A O 1
ATOM 1513 N N . ARG A 1 196 ? -17.203 -1.375 6.746 1 84.88 196 ARG A N 1
ATOM 1514 C CA . ARG A 1 196 ? -17.359 -2.666 6.086 1 84.88 196 ARG A CA 1
ATOM 1515 C C . ARG A 1 196 ? -16 -3.246 5.684 1 84.88 196 ARG A C 1
ATOM 1517 O O . ARG A 1 196 ? -15 -2.537 5.676 1 84.88 196 ARG A O 1
ATOM 1524 N N . LEU A 1 197 ? -16.062 -4.516 5.371 1 81.81 197 LEU A N 1
ATOM 1525 C CA . LEU A 1 197 ? -14.859 -5.137 4.812 1 81.81 197 LEU A CA 1
ATOM 1526 C C . LEU A 1 197 ? -14.594 -4.629 3.4 1 81.81 197 LEU A C 1
ATOM 1528 O O . LEU A 1 197 ? -15.508 -4.18 2.711 1 81.81 197 LEU A O 1
ATOM 1532 N N . ALA A 1 198 ? -13.32 -4.68 3.025 1 85.56 198 ALA A N 1
ATOM 1533 C CA . ALA A 1 198 ? -12.953 -4.305 1.663 1 85.56 198 ALA A CA 1
ATOM 1534 C C . ALA A 1 198 ? -13.648 -5.203 0.642 1 85.56 198 ALA A C 1
ATOM 1536 O O . ALA A 1 198 ? -13.766 -6.414 0.844 1 85.56 198 ALA A O 1
ATOM 1537 N N . SER A 1 199 ? -14.125 -4.633 -0.444 1 86.94 199 SER A N 1
ATOM 1538 C CA . SER A 1 199 ? -14.758 -5.402 -1.511 1 86.94 199 SER A CA 1
ATOM 1539 C C . SER A 1 199 ? -13.719 -6.008 -2.447 1 86.94 199 SER A C 1
ATOM 1541 O O . SER A 1 199 ? -12.57 -5.562 -2.477 1 86.94 199 SER A O 1
ATOM 1543 N N . ALA A 1 200 ? -14.164 -6.992 -3.193 1 89.38 200 ALA A N 1
ATOM 1544 C CA . ALA A 1 200 ? -13.312 -7.578 -4.223 1 89.38 200 ALA A CA 1
ATOM 1545 C C . ALA A 1 200 ? -12.859 -6.523 -5.227 1 89.38 200 ALA A C 1
ATOM 1547 O O . ALA A 1 200 ? -11.711 -6.543 -5.688 1 89.38 200 ALA A O 1
ATOM 1548 N N . GLU A 1 201 ? -13.75 -5.543 -5.52 1 92.12 201 GLU A N 1
ATOM 1549 C CA . GLU A 1 201 ? -13.445 -4.477 -6.465 1 92.12 201 GLU A CA 1
ATOM 1550 C C . GLU A 1 201 ? -12.344 -3.564 -5.938 1 92.12 201 GLU A C 1
ATOM 1552 O O . GLU A 1 201 ? -11.438 -3.184 -6.68 1 92.12 201 GLU A O 1
ATOM 1557 N N . GLU A 1 202 ? -12.414 -3.283 -4.645 1 91.44 202 GLU A N 1
ATOM 1558 C CA . GLU A 1 202 ? -11.414 -2.402 -4.039 1 91.44 202 GLU A CA 1
ATOM 1559 C C . GLU A 1 202 ? -10.039 -3.064 -4 1 91.44 202 GLU A C 1
ATOM 1561 O O . GLU A 1 202 ? -9.023 -2.418 -4.266 1 91.44 202 GLU A O 1
ATOM 1566 N N . ILE A 1 203 ? -10.008 -4.316 -3.689 1 91.69 203 ILE A N 1
ATOM 1567 C CA . ILE A 1 203 ? -8.758 -5.066 -3.666 1 91.69 203 ILE A CA 1
ATOM 1568 C C . ILE A 1 203 ? -8.188 -5.16 -5.078 1 91.69 203 ILE A C 1
ATOM 1570 O O . ILE A 1 203 ? -7 -4.918 -5.293 1 91.69 203 ILE A O 1
ATOM 1574 N N . ALA A 1 204 ? -9.055 -5.449 -6.043 1 94.19 204 ALA A N 1
ATOM 1575 C CA . ALA A 1 204 ? -8.633 -5.574 -7.438 1 94.19 204 ALA A CA 1
ATOM 1576 C C . ALA A 1 204 ? -8.133 -4.242 -7.984 1 94.19 204 ALA A C 1
ATOM 1578 O O . ALA A 1 204 ? -7.219 -4.203 -8.805 1 94.19 204 ALA A O 1
ATOM 1579 N N . ASP A 1 205 ? -8.719 -3.133 -7.566 1 94.94 205 ASP A N 1
ATOM 1580 C CA . ASP A 1 205 ? -8.297 -1.81 -8.016 1 94.94 205 ASP A CA 1
ATOM 1581 C C . ASP A 1 205 ? -6.852 -1.533 -7.605 1 94.94 205 ASP A C 1
ATOM 1583 O O . ASP A 1 205 ? -6.059 -1.035 -8.406 1 94.94 205 ASP A O 1
ATOM 1587 N N . PHE A 1 206 ? -6.602 -1.867 -6.438 1 95.56 206 PHE A N 1
ATOM 1588 C CA . PHE A 1 206 ? -5.238 -1.661 -5.969 1 95.56 206 PHE A CA 1
ATOM 1589 C C . PHE A 1 206 ? -4.273 -2.59 -6.695 1 95.56 206 PHE A C 1
ATOM 1591 O O . PHE A 1 206 ? -3.207 -2.158 -7.145 1 95.56 206 PHE A O 1
ATOM 1598 N N . ALA A 1 207 ? -4.645 -3.832 -6.754 1 96.38 207 ALA A N 1
ATOM 1599 C CA . ALA A 1 207 ? -3.795 -4.805 -7.441 1 96.38 207 ALA A CA 1
ATOM 1600 C C . ALA A 1 207 ? -3.518 -4.371 -8.875 1 96.38 207 ALA A C 1
ATOM 1602 O O . ALA A 1 207 ? -2.377 -4.43 -9.344 1 96.38 207 ALA A O 1
ATOM 1603 N N . ALA A 1 208 ? -4.539 -3.943 -9.555 1 97.69 208 ALA A N 1
ATOM 1604 C CA . ALA A 1 208 ? -4.391 -3.5 -10.938 1 97.69 208 ALA A CA 1
ATOM 1605 C C . ALA A 1 208 ? -3.484 -2.273 -11.023 1 97.69 208 ALA A C 1
ATOM 1607 O O . ALA A 1 208 ? -2.674 -2.156 -11.945 1 97.69 208 ALA A O 1
ATOM 1608 N N . TRP A 1 209 ? -3.654 -1.366 -10.117 1 97.38 209 TRP A N 1
ATOM 1609 C CA . TRP A 1 209 ? -2.775 -0.202 -10.102 1 97.38 209 TRP A CA 1
ATOM 1610 C C . TRP A 1 209 ? -1.317 -0.624 -9.945 1 97.38 209 TRP A C 1
ATOM 1612 O O . TRP A 1 209 ? -0.442 -0.129 -10.656 1 97.38 209 TRP A O 1
ATOM 1622 N N . LEU A 1 210 ? -1.049 -1.52 -8.953 1 96.12 210 LEU A N 1
ATOM 1623 C CA . LEU A 1 210 ? 0.303 -2.016 -8.719 1 96.12 210 LEU A CA 1
ATOM 1624 C C . LEU A 1 210 ? 0.878 -2.641 -9.984 1 96.12 210 LEU A C 1
ATOM 1626 O O . LEU A 1 210 ? 2.012 -2.344 -10.367 1 96.12 210 LEU A O 1
ATOM 1630 N N . ILE A 1 211 ? 0.075 -3.461 -10.617 1 97.38 211 ILE A N 1
ATOM 1631 C CA . ILE A 1 211 ? 0.508 -4.188 -11.805 1 97.38 211 ILE A CA 1
ATOM 1632 C C . ILE A 1 211 ? 0.811 -3.203 -12.938 1 97.38 211 ILE A C 1
ATOM 1634 O O . ILE A 1 211 ? 1.841 -3.312 -13.602 1 97.38 211 ILE A O 1
ATOM 1638 N N . ARG A 1 212 ? -0.035 -2.234 -13.094 1 96.38 212 ARG A N 1
ATOM 1639 C CA . ARG A 1 212 ? 0.133 -1.291 -14.195 1 96.38 212 ARG A CA 1
ATOM 1640 C C . ARG A 1 212 ? 1.282 -0.327 -13.922 1 96.38 212 ARG A C 1
ATOM 1642 O O . ARG A 1 212 ? 2.051 0.003 -14.828 1 96.38 212 ARG A O 1
ATOM 1649 N N . SER A 1 213 ? 1.398 0.1 -12.711 1 95.12 213 SER A N 1
ATOM 1650 C CA . SER A 1 213 ? 2.422 1.085 -12.375 1 95.12 213 SER A CA 1
ATOM 1651 C C . SER A 1 213 ? 3.795 0.434 -12.25 1 95.12 213 SER A C 1
ATOM 1653 O O . SER A 1 213 ? 4.82 1.081 -12.484 1 95.12 213 SER A O 1
ATOM 1655 N N . GLY A 1 214 ? 3.807 -0.864 -11.93 1 94.31 214 GLY A N 1
ATOM 1656 C CA . GLY A 1 214 ? 5.074 -1.506 -11.617 1 94.31 214 GLY A CA 1
ATOM 1657 C C . GLY A 1 214 ? 5.785 -0.88 -10.438 1 94.31 214 GLY A C 1
ATOM 1658 O O . GLY A 1 214 ? 7.016 -0.911 -10.359 1 94.31 214 GLY A O 1
ATOM 1659 N N . SER A 1 215 ? 5.039 -0.253 -9.508 1 92.88 215 SER A N 1
ATOM 1660 C CA . SER A 1 215 ? 5.633 0.476 -8.391 1 9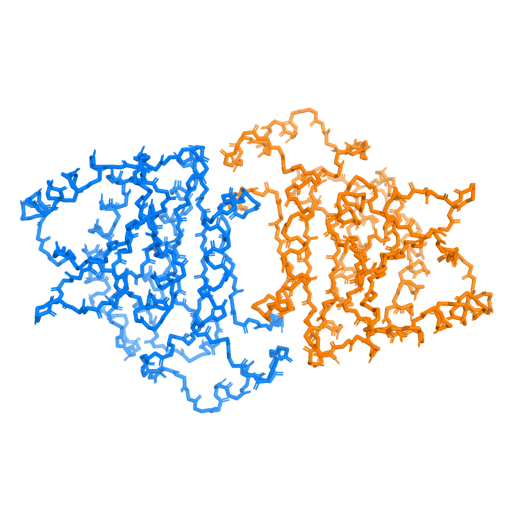2.88 215 SER A CA 1
ATOM 1661 C C . SER A 1 215 ? 6.559 -0.422 -7.578 1 92.88 215 SER A C 1
ATOM 1663 O O . SER A 1 215 ? 6.16 -1.505 -7.145 1 92.88 215 SER A O 1
ATOM 1665 N N . PRO A 1 216 ? 7.727 0.027 -7.316 1 90.94 216 PRO A N 1
ATOM 1666 C CA . PRO A 1 216 ? 8.68 -0.788 -6.555 1 90.94 216 PRO A CA 1
ATOM 1667 C C . PRO A 1 216 ? 8.539 -0.604 -5.047 1 90.94 216 PRO A C 1
ATOM 1669 O O . PRO A 1 216 ? 9.227 -1.28 -4.273 1 90.94 216 PRO A O 1
ATOM 1672 N N . LEU A 1 217 ? 7.672 0.226 -4.59 1 90.06 217 LEU A N 1
ATOM 1673 C CA . LEU A 1 217 ? 7.621 0.709 -3.213 1 90.06 217 LEU A CA 1
ATOM 1674 C C . LEU A 1 217 ? 7.422 -0.446 -2.238 1 90.06 217 LEU A C 1
ATOM 1676 O O . LEU A 1 217 ? 7.902 -0.397 -1.104 1 90.06 217 LEU A O 1
ATOM 1680 N N . PHE A 1 218 ? 6.77 -1.455 -2.74 1 91.62 218 PHE A N 1
ATOM 1681 C CA . PHE A 1 218 ? 6.32 -2.443 -1.768 1 91.62 218 PHE A CA 1
ATOM 1682 C C . PHE A 1 218 ? 6.98 -3.791 -2.018 1 91.62 218 PHE A C 1
ATOM 1684 O O . PHE A 1 218 ? 6.469 -4.828 -1.596 1 91.62 218 PHE A O 1
ATOM 1691 N N . HIS A 1 219 ? 8.125 -3.707 -2.723 1 92.44 219 HIS A N 1
ATOM 1692 C CA . HIS A 1 219 ? 8.883 -4.934 -2.947 1 92.44 219 HIS A CA 1
ATOM 1693 C C . HIS A 1 219 ? 9.211 -5.625 -1.63 1 92.44 219 HIS A C 1
ATOM 1695 O O . HIS A 1 219 ? 9.758 -5.004 -0.714 1 92.44 219 HIS A O 1
ATOM 1701 N N . GLY A 1 220 ? 8.797 -6.867 -1.51 1 91.19 220 GLY A N 1
ATOM 1702 C CA . GLY A 1 220 ? 9.125 -7.703 -0.369 1 91.19 220 GLY A CA 1
ATOM 1703 C C . GLY A 1 220 ? 8.18 -7.512 0.804 1 91.19 220 GLY A C 1
ATOM 1704 O O . GLY A 1 220 ? 8.352 -8.141 1.853 1 91.19 220 GLY A O 1
ATOM 1705 N N . GLN A 1 221 ? 7.168 -6.695 0.669 1 90.25 221 GLN A N 1
ATOM 1706 C CA . GLN A 1 221 ? 6.242 -6.418 1.762 1 90.25 221 GLN A CA 1
ATOM 1707 C C . GLN A 1 221 ? 4.918 -7.148 1.563 1 90.25 221 GLN A C 1
ATOM 1709 O O . GLN A 1 221 ? 4.477 -7.348 0.429 1 90.25 221 GLN A O 1
ATOM 1714 N N . ILE A 1 222 ? 4.383 -7.574 2.611 1 89.88 222 ILE A N 1
ATOM 1715 C CA . ILE A 1 222 ? 3.014 -8.07 2.639 1 89.88 222 ILE A CA 1
ATOM 1716 C C . ILE A 1 222 ? 2.092 -7.023 3.252 1 89.88 222 ILE A C 1
ATOM 1718 O O . ILE A 1 222 ? 2.186 -6.727 4.445 1 89.88 222 ILE A O 1
ATOM 1722 N N . LEU A 1 223 ? 1.223 -6.473 2.381 1 89.94 223 LEU A N 1
ATOM 1723 C CA . LEU A 1 223 ? 0.317 -5.41 2.805 1 89.94 223 LEU A CA 1
ATOM 1724 C C . LEU A 1 223 ? -1.008 -5.988 3.293 1 89.94 223 LEU A C 1
ATOM 1726 O O . LEU A 1 223 ? -1.545 -6.918 2.688 1 89.94 223 LEU A O 1
ATOM 1730 N N . ARG A 1 224 ? -1.448 -5.445 4.348 1 84.31 224 ARG A N 1
ATOM 1731 C CA . ARG A 1 224 ? -2.773 -5.832 4.82 1 84.31 224 ARG A CA 1
ATOM 1732 C C . ARG A 1 224 ? -3.857 -4.988 4.16 1 84.31 224 ARG A C 1
ATOM 1734 O O . ARG A 1 224 ? -3.729 -3.766 4.062 1 84.31 224 ARG A O 1
ATOM 1741 N N . SER A 1 225 ? -4.836 -5.672 3.658 1 73.06 225 SER A N 1
ATOM 1742 C CA . SER A 1 225 ? -5.797 -4.941 2.836 1 73.06 225 SER A CA 1
ATOM 1743 C C . SER A 1 225 ? -7.156 -4.852 3.523 1 73.06 225 SER A C 1
ATOM 1745 O O . SER A 1 225 ? -8.188 -4.781 2.857 1 73.06 225 SER A O 1
ATOM 1747 N N . GLU A 1 226 ? -7.359 -5.117 4.75 1 68.44 226 GLU A N 1
ATOM 1748 C CA . GLU A 1 226 ? -8.672 -5.078 5.383 1 68.44 226 GLU A CA 1
ATOM 1749 C C . GLU A 1 226 ? -8.938 -3.717 6.023 1 68.44 226 GLU A C 1
ATOM 1751 O O . GLU A 1 226 ? -10.07 -3.416 6.41 1 68.44 226 GLU A O 1
ATOM 1756 N N . GLY A 1 227 ? -8.117 -2.932 5.738 1 60.38 227 GLY A N 1
ATOM 1757 C CA . GLY A 1 227 ? -8.344 -1.684 6.449 1 60.38 227 GLY A CA 1
ATOM 1758 C C . GLY A 1 227 ? -8.391 -1.854 7.957 1 60.38 227 GLY A C 1
ATOM 1759 O O . GLY A 1 227 ? -8.555 -2.969 8.453 1 60.38 227 GLY A O 1
ATOM 1760 N N . GLY A 1 228 ? -7.973 -1.081 8.75 1 59.62 228 GLY A N 1
ATOM 1761 C CA . GLY A 1 228 ? -8.117 -1.04 10.195 1 59.62 228 GLY A CA 1
ATOM 1762 C C . GLY A 1 228 ? -6.797 -1.189 10.93 1 59.62 228 GLY A C 1
ATOM 1763 O O . GLY A 1 228 ? -5.848 -1.769 10.398 1 59.62 228 GLY A O 1
ATOM 1764 N N . PRO A 1 229 ? -6.707 -0.518 11.984 1 54.78 229 PRO A N 1
ATOM 1765 C CA . PRO A 1 229 ? -5.484 -0.585 12.789 1 54.78 229 PRO A CA 1
ATOM 1766 C C . PRO A 1 229 ? -5.293 -1.944 13.461 1 54.78 229 PRO A C 1
ATOM 1768 O O . PRO A 1 229 ? -6.273 -2.641 13.742 1 54.78 229 PRO A O 1
ATOM 1771 N N . TYR A 1 230 ? -4.066 -2.609 13.312 1 52.59 230 TYR A N 1
ATOM 1772 C CA . TYR A 1 230 ? -3.758 -3.85 14.016 1 52.59 230 TYR A CA 1
ATOM 1773 C C . TYR A 1 230 ? -3.25 -3.568 15.43 1 52.59 230 TYR A C 1
ATOM 1775 O O . TYR A 1 230 ? -2.729 -4.465 16.094 1 52.59 230 TYR A O 1
ATOM 1783 N N . TYR A 1 231 ? -3.482 -2.518 16.031 1 47 231 TYR A N 1
ATOM 1784 C CA . TYR A 1 231 ? -2.953 -2.361 17.375 1 47 231 TYR A CA 1
ATOM 1785 C C . TYR A 1 231 ? -4.027 -2.641 18.422 1 47 231 TYR A C 1
ATOM 1787 O O . TYR A 1 231 ? -5.223 -2.469 18.156 1 47 231 TYR A O 1
ATOM 1795 N N . MET B 1 1 ? -17.75 24.031 -11.016 1 53.94 1 MET B N 1
ATOM 1796 C CA . MET B 1 1 ? -17.656 22.766 -10.312 1 53.94 1 MET B CA 1
ATOM 1797 C C . MET B 1 1 ? -16.844 22.906 -9.023 1 53.94 1 MET B C 1
ATOM 1799 O O . MET B 1 1 ? -15.961 23.766 -8.938 1 53.94 1 MET B O 1
ATOM 1803 N N . PRO B 1 2 ? -17.406 22.375 -7.949 1 66.44 2 PRO B N 1
ATOM 1804 C CA . PRO B 1 2 ? -16.719 22.641 -6.688 1 66.44 2 PRO B CA 1
ATOM 1805 C C . PRO B 1 2 ? -15.242 22.234 -6.734 1 66.44 2 PRO B C 1
ATOM 1807 O O . PRO B 1 2 ? -14.891 21.25 -7.395 1 66.44 2 PRO B O 1
ATOM 1810 N N . THR B 1 3 ? -14.359 23.156 -6.344 1 89.75 3 THR B N 1
ATOM 1811 C CA . THR B 1 3 ? -12.906 22.984 -6.336 1 89.75 3 THR B CA 1
ATOM 1812 C C . THR B 1 3 ? -12.492 21.938 -5.312 1 89.75 3 THR B C 1
ATOM 1814 O O . THR B 1 3 ? -13.008 21.906 -4.191 1 89.75 3 THR B O 1
ATOM 1817 N N . THR B 1 4 ? -11.883 20.891 -5.781 1 96.38 4 THR B N 1
ATOM 1818 C CA . THR B 1 4 ? -11.25 19.922 -4.887 1 96.38 4 THR B CA 1
ATOM 1819 C C . THR B 1 4 ? -9.969 20.484 -4.293 1 96.38 4 THR B C 1
ATOM 1821 O O . THR B 1 4 ? -9.117 21.016 -5.016 1 96.38 4 THR B O 1
ATOM 1824 N N . LEU B 1 5 ? -9.859 20.438 -2.979 1 97.38 5 LEU B N 1
ATOM 1825 C CA . LEU B 1 5 ? -8.727 21.031 -2.283 1 97.38 5 LEU B CA 1
ATOM 1826 C C . LEU B 1 5 ? -7.816 19.953 -1.696 1 97.38 5 LEU B C 1
ATOM 1828 O O . LEU B 1 5 ? -8.297 18.953 -1.172 1 97.38 5 LEU B O 1
ATOM 1832 N N . HIS B 1 6 ? -6.578 20.172 -1.832 1 97.5 6 HIS B N 1
ATOM 1833 C CA . HIS B 1 6 ? -5.535 19.375 -1.197 1 97.5 6 HIS B CA 1
ATOM 1834 C C . HIS B 1 6 ? -4.617 20.25 -0.346 1 97.5 6 HIS B C 1
ATOM 1836 O O . HIS B 1 6 ? -4.133 21.281 -0.809 1 97.5 6 HIS B O 1
ATOM 1842 N N . LEU B 1 7 ? -4.395 19.844 0.907 1 95.5 7 LEU B N 1
ATOM 1843 C CA . LEU B 1 7 ? -3.518 20.609 1.788 1 95.5 7 LEU B CA 1
ATOM 1844 C C . LEU B 1 7 ? -2.301 19.781 2.189 1 95.5 7 LEU B C 1
ATOM 1846 O O . LEU B 1 7 ? -2.441 18.688 2.738 1 95.5 7 LEU B O 1
ATOM 1850 N N . LEU B 1 8 ? -1.156 20.266 1.875 1 94.44 8 LEU B N 1
ATOM 1851 C CA . LEU B 1 8 ? 0.106 19.734 2.381 1 94.44 8 LEU B CA 1
ATOM 1852 C C . LEU B 1 8 ? 0.548 20.484 3.633 1 94.44 8 LEU B C 1
ATOM 1854 O O . LEU B 1 8 ? 0.782 21.688 3.584 1 94.44 8 LEU B O 1
ATOM 1858 N N . VAL B 1 9 ? 0.592 19.75 4.77 1 91 9 VAL B N 1
ATOM 1859 C CA . VAL B 1 9 ? 1.136 20.328 5.996 1 91 9 VAL B CA 1
ATOM 1860 C C . VAL B 1 9 ? 2.648 20.125 6.039 1 91 9 VAL B C 1
ATOM 1862 O O . VAL B 1 9 ? 3.123 19.016 6.297 1 91 9 VAL B O 1
ATOM 1865 N N . GLY B 1 10 ? 3.332 21.125 5.867 1 87.81 10 GLY B N 1
ATOM 1866 C CA . GLY B 1 10 ? 4.723 21.016 5.453 1 87.81 10 GLY B CA 1
ATOM 1867 C C . GLY B 1 10 ? 4.883 20.797 3.959 1 87.81 10 GLY B C 1
ATOM 1868 O O . GLY B 1 10 ? 4.047 20.156 3.326 1 87.81 10 GLY B O 1
ATOM 1869 N N . THR B 1 11 ? 5.918 21.328 3.35 1 85.69 11 THR B N 1
ATOM 1870 C CA . THR B 1 11 ? 6.074 21.281 1.901 1 85.69 11 THR B CA 1
ATOM 1871 C C . THR B 1 11 ? 6.422 19.859 1.442 1 85.69 11 THR B C 1
ATOM 1873 O O . THR B 1 11 ? 6.047 19.453 0.344 1 85.69 11 THR B O 1
ATOM 1876 N N . GLY B 1 12 ? 7.207 19.125 2.24 1 84.75 12 GLY B N 1
ATOM 1877 C CA . GLY B 1 12 ? 7.504 17.75 1.929 1 84.75 12 GLY B CA 1
ATOM 1878 C C . GLY B 1 12 ? 8.656 17.578 0.957 1 84.75 12 GLY B C 1
ATOM 1879 O O . GLY B 1 12 ? 8.828 16.516 0.359 1 84.75 12 GLY B O 1
ATOM 1880 N N . GLY B 1 13 ? 9.359 18.719 0.688 1 85.12 13 GLY B N 1
ATOM 1881 C CA . GLY B 1 13 ? 10.508 18.656 -0.194 1 85.12 13 GLY B CA 1
ATOM 1882 C C . GLY B 1 13 ? 10.172 18.156 -1.585 1 85.12 13 GLY B C 1
ATOM 1883 O O . GLY B 1 13 ? 9.203 18.609 -2.197 1 85.12 13 GLY B O 1
ATOM 1884 N N . GLU B 1 14 ? 11.016 17.219 -2.041 1 87.5 14 GLU B N 1
ATOM 1885 C CA . GLU B 1 14 ? 10.844 16.719 -3.4 1 87.5 14 GLU B CA 1
ATOM 1886 C C . GLU B 1 14 ? 9.562 15.898 -3.523 1 87.5 14 GLU B C 1
ATOM 1888 O O . GLU B 1 14 ? 8.914 15.898 -4.574 1 87.5 14 GLU B O 1
ATOM 1893 N N . VAL B 1 15 ? 9.25 15.188 -2.469 1 90.31 15 VAL B N 1
ATOM 1894 C CA . VAL B 1 15 ? 8.031 14.391 -2.5 1 90.31 15 VAL B CA 1
ATOM 1895 C C . VAL B 1 15 ? 6.812 15.312 -2.557 1 90.31 15 VAL B C 1
ATOM 1897 O O . VAL B 1 15 ? 5.891 15.078 -3.34 1 90.31 15 VAL B O 1
ATOM 1900 N N . GLY B 1 16 ? 6.852 16.391 -1.766 1 92.38 16 GLY B N 1
ATOM 1901 C CA . GLY B 1 16 ? 5.773 17.359 -1.809 1 92.38 16 GLY B CA 1
ATOM 1902 C C . GLY B 1 16 ? 5.633 18.031 -3.16 1 92.38 16 GLY B C 1
ATOM 1903 O O . GLY B 1 16 ? 4.516 18.25 -3.637 1 92.38 16 GLY B O 1
ATOM 1904 N N . GLU B 1 17 ? 6.785 18.297 -3.736 1 92.75 17 GLU B N 1
ATOM 1905 C CA . GLU B 1 17 ? 6.777 18.891 -5.066 1 92.75 17 GLU B CA 1
ATOM 1906 C C . GLU B 1 17 ? 6.148 17.953 -6.094 1 92.75 17 GLU B C 1
ATOM 1908 O O . GLU B 1 17 ? 5.277 18.359 -6.863 1 92.75 17 GLU B O 1
ATOM 1913 N N . ALA B 1 18 ? 6.602 16.734 -6.074 1 94.38 18 ALA B N 1
ATOM 1914 C CA . ALA B 1 18 ? 6.078 15.742 -7.012 1 94.38 18 ALA B CA 1
ATOM 1915 C C . ALA B 1 18 ? 4.594 15.492 -6.773 1 94.38 18 ALA B C 1
ATOM 1917 O O . ALA B 1 18 ? 3.814 15.375 -7.723 1 94.38 18 ALA B O 1
ATOM 1918 N N . LEU B 1 19 ? 4.188 15.422 -5.523 1 96 19 LEU B N 1
ATOM 1919 C CA . LEU B 1 19 ? 2.793 15.18 -5.176 1 96 19 LEU B CA 1
ATOM 1920 C C . LEU B 1 19 ? 1.913 16.344 -5.613 1 96 19 LEU B C 1
ATOM 1922 O O . LEU B 1 19 ? 0.846 16.141 -6.195 1 96 19 LEU B O 1
ATOM 1926 N N . SER B 1 20 ? 2.41 17.562 -5.336 1 96.69 20 SER B N 1
ATOM 1927 C CA . SER B 1 20 ? 1.639 18.734 -5.734 1 96.69 20 SER B CA 1
ATOM 1928 C C . SER B 1 20 ? 1.428 18.766 -7.246 1 96.69 20 SER B C 1
ATOM 1930 O O . SER B 1 20 ? 0.348 19.125 -7.719 1 96.69 20 SER B O 1
ATOM 1932 N N . ARG B 1 21 ? 2.402 18.375 -7.98 1 96.56 21 ARG B N 1
ATOM 1933 C CA . ARG B 1 21 ? 2.312 18.328 -9.438 1 96.56 21 ARG B CA 1
ATOM 1934 C C . ARG B 1 21 ? 1.259 17.312 -9.891 1 96.56 21 ARG B C 1
ATOM 1936 O O . ARG B 1 21 ? 0.51 17.578 -10.828 1 96.56 21 ARG B O 1
ATOM 1943 N N . ARG B 1 22 ? 1.178 16.25 -9.211 1 97.31 22 ARG B N 1
ATOM 1944 C CA . ARG B 1 22 ? 0.248 15.188 -9.594 1 97.31 22 ARG B CA 1
ATOM 1945 C C . ARG B 1 22 ? -1.184 15.555 -9.219 1 97.31 22 ARG B C 1
ATOM 1947 O O . ARG B 1 22 ? -2.133 15.148 -9.891 1 97.31 22 ARG B O 1
ATOM 1954 N N . LEU B 1 23 ? -1.327 16.312 -8.148 1 97.44 23 LEU B N 1
ATOM 1955 C CA . LEU B 1 23 ? -2.66 16.609 -7.637 1 97.44 23 LEU B CA 1
ATOM 1956 C C . LEU B 1 23 ? -3.238 17.859 -8.305 1 97.44 23 LEU B C 1
ATOM 1958 O O . LEU B 1 23 ? -4.457 18.016 -8.367 1 97.44 23 LEU B O 1
ATOM 1962 N N . ALA B 1 24 ? -2.371 18.656 -8.805 1 96 24 ALA B N 1
ATOM 1963 C CA . ALA B 1 24 ? -2.828 19.906 -9.414 1 96 24 ALA B CA 1
ATOM 1964 C C . ALA B 1 24 ? -3.629 19.641 -10.68 1 96 24 ALA B C 1
ATOM 1966 O O . ALA B 1 24 ? -3.293 18.734 -11.453 1 96 24 ALA B O 1
ATOM 1967 N N . GLY B 1 25 ? -4.703 20.422 -10.906 1 93.94 25 GLY B N 1
ATOM 1968 C CA . GLY B 1 25 ? -5.562 20.328 -12.07 1 93.94 25 GLY B CA 1
ATOM 1969 C C . GLY B 1 25 ? -6.547 21.469 -12.18 1 93.94 25 GLY B C 1
ATOM 1970 O O . GLY B 1 25 ? -6.602 22.344 -11.305 1 93.94 25 GLY B O 1
ATOM 1971 N N . PRO B 1 26 ? -7.316 21.516 -13.227 1 93.19 26 PRO B N 1
ATOM 1972 C CA . PRO B 1 26 ? -8.234 22.625 -13.461 1 93.19 26 PRO B CA 1
ATOM 1973 C C . PRO B 1 26 ? -9.312 22.75 -12.383 1 93.19 26 PRO B C 1
ATOM 1975 O O . PRO B 1 26 ? -9.773 23.859 -12.094 1 93.19 26 PRO B O 1
ATOM 1978 N N . HIS B 1 27 ? -9.602 21.641 -11.781 1 94.88 27 HIS B N 1
ATOM 1979 C CA . HIS B 1 27 ? -10.641 21.672 -10.766 1 94.88 27 HIS B CA 1
ATOM 1980 C C . HIS B 1 27 ? -10.086 21.281 -9.398 1 94.88 27 HIS B C 1
ATOM 1982 O O . HIS B 1 27 ? -10.836 20.906 -8.492 1 94.88 27 HIS B O 1
ATOM 1988 N N . GLU B 1 28 ? -8.75 21.391 -9.328 1 96.19 28 GLU B N 1
ATOM 1989 C CA . GLU B 1 28 ? -8.062 21.062 -8.086 1 96.19 28 GLU B CA 1
ATOM 1990 C C . GLU B 1 28 ? -7.133 22.188 -7.656 1 96.19 28 GLU B C 1
ATOM 1992 O O . GLU B 1 28 ? -6.488 22.828 -8.492 1 96.19 28 GLU B O 1
ATOM 1997 N N . ALA B 1 29 ? -7.105 22.469 -6.367 1 95.81 29 ALA B N 1
ATOM 1998 C CA . ALA B 1 29 ? -6.172 23.422 -5.781 1 95.81 29 ALA B CA 1
ATOM 1999 C C . ALA B 1 29 ? -5.332 22.781 -4.688 1 95.81 29 ALA B C 1
ATOM 2001 O O . ALA B 1 29 ? -5.863 22.047 -3.836 1 95.81 29 ALA B O 1
ATOM 2002 N N . VAL B 1 30 ? -4.055 22.969 -4.816 1 96.44 30 VAL B N 1
ATOM 2003 C CA . VAL B 1 30 ? -3.115 22.438 -3.836 1 96.44 30 VAL B CA 1
ATOM 2004 C C . VAL B 1 30 ? -2.527 23.578 -3.014 1 96.44 30 VAL B C 1
ATOM 2006 O O . VAL B 1 30 ? -2.082 24.594 -3.568 1 96.44 30 VAL B O 1
ATOM 2009 N N . PHE B 1 31 ? -2.564 23.469 -1.679 1 94 31 PHE B N 1
ATOM 2010 C CA . PHE B 1 31 ? -1.954 24.406 -0.756 1 94 31 PHE B CA 1
ATOM 2011 C C . PHE B 1 31 ? -0.862 23.734 0.068 1 94 31 PHE B C 1
ATOM 2013 O O . PHE B 1 31 ? -0.998 22.578 0.462 1 94 31 PHE B O 1
ATOM 2020 N N . ALA B 1 32 ? 0.204 24.406 0.312 1 92.06 32 ALA B N 1
ATOM 2021 C CA . ALA B 1 32 ? 1.298 23.891 1.134 1 92.06 32 ALA B CA 1
ATOM 2022 C C . ALA B 1 32 ? 1.652 24.875 2.248 1 92.06 32 ALA B C 1
ATOM 2024 O O . ALA B 1 32 ? 1.898 26.047 1.988 1 92.06 32 ALA B O 1
ATOM 2025 N N . THR B 1 33 ? 1.738 24.328 3.441 1 86.75 33 THR B N 1
ATOM 2026 C CA . THR B 1 33 ? 2.059 25.219 4.559 1 86.75 33 THR B CA 1
ATOM 2027 C C . THR B 1 33 ? 3.561 25.219 4.832 1 86.75 33 THR B C 1
ATOM 2029 O O . THR B 1 33 ? 4.246 24.234 4.559 1 86.75 33 THR B O 1
ATOM 2032 N N . SER B 1 34 ? 4.051 26.266 5.309 1 80.62 34 SER B N 1
ATOM 2033 C CA . SER B 1 34 ? 5.426 26.375 5.785 1 80.62 34 SER B CA 1
ATOM 2034 C C . SER B 1 34 ? 5.543 27.391 6.914 1 80.62 34 SER B C 1
ATOM 2036 O O . SER B 1 34 ? 4.781 28.359 6.961 1 80.62 34 SER B O 1
ATOM 2038 N N . HIS B 1 35 ? 6.445 27.047 7.789 1 75.31 35 HIS B N 1
ATOM 2039 C CA . HIS B 1 35 ? 6.727 28.016 8.852 1 75.31 35 HIS B CA 1
ATOM 2040 C C . HIS B 1 35 ? 7.949 28.859 8.508 1 75.31 35 HIS B C 1
ATOM 2042 O O . HIS B 1 35 ? 8.328 29.75 9.281 1 75.31 35 HIS B O 1
ATOM 2048 N N . ARG B 1 36 ? 8.469 28.562 7.355 1 73.75 36 ARG B N 1
ATOM 2049 C CA . ARG B 1 36 ? 9.672 29.281 6.941 1 73.75 36 ARG B CA 1
ATOM 2050 C C . ARG B 1 36 ? 9.305 30.547 6.156 1 73.75 36 ARG B C 1
ATOM 2052 O O . ARG B 1 36 ? 8.242 30.609 5.527 1 73.75 36 ARG B O 1
ATOM 2059 N N . HIS B 1 37 ? 10.18 31.578 6.371 1 71.5 37 HIS B N 1
ATOM 2060 C CA . HIS B 1 37 ? 10.117 32.781 5.551 1 71.5 37 HIS B CA 1
ATOM 2061 C C . HIS B 1 37 ? 11.422 33 4.793 1 71.5 37 HIS B C 1
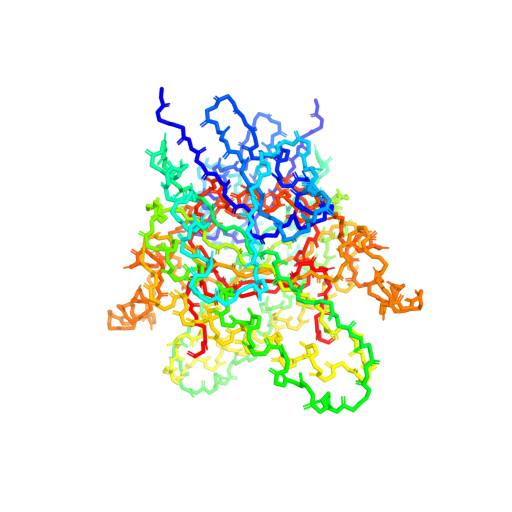ATOM 2063 O O . HIS B 1 37 ? 12.5 33 5.391 1 71.5 37 HIS B O 1
ATOM 2069 N N . PRO B 1 38 ? 11.453 33.125 3.523 1 76.56 38 PRO B N 1
ATOM 2070 C CA . PRO B 1 38 ? 10.25 33.156 2.686 1 76.56 38 PRO B CA 1
ATOM 2071 C C . PRO B 1 38 ? 9.625 31.766 2.514 1 76.56 38 PRO B C 1
ATOM 2073 O O . PRO B 1 38 ? 10.305 30.75 2.672 1 76.56 38 PRO B O 1
ATOM 2076 N N . LEU B 1 39 ? 8.266 31.812 2.234 1 75.75 39 LEU B N 1
ATOM 2077 C CA . LEU B 1 39 ? 7.566 30.547 2.074 1 75.75 39 LEU B CA 1
ATOM 2078 C C . LEU B 1 39 ? 8.109 29.781 0.878 1 75.75 39 LEU B C 1
ATOM 2080 O O . LEU B 1 39 ? 8.172 30.297 -0.234 1 75.75 39 LEU B O 1
ATOM 2084 N N . PRO B 1 40 ? 8.656 28.5 1.236 1 74.81 40 PRO B N 1
ATOM 2085 C CA . PRO B 1 40 ? 9.055 27.688 0.08 1 74.81 40 PRO B CA 1
ATOM 2086 C C . PRO B 1 40 ? 7.914 27.484 -0.917 1 74.81 40 PRO B C 1
ATOM 2088 O O . PRO B 1 40 ? 6.754 27.375 -0.517 1 74.81 40 PRO B O 1
ATOM 2091 N N . SER B 1 41 ? 8.312 27.703 -2.129 1 76.31 41 SER B N 1
ATOM 2092 C CA . SER B 1 41 ? 7.281 27.594 -3.156 1 76.31 41 SER B CA 1
ATOM 2093 C C . SER B 1 41 ? 7.367 26.25 -3.879 1 76.31 41 SER B C 1
ATOM 2095 O O . SER B 1 41 ? 8.453 25.812 -4.273 1 76.31 41 SER B O 1
ATOM 2097 N N . LEU B 1 42 ? 6.316 25.531 -3.707 1 85.88 42 LEU B N 1
ATOM 2098 C CA . LEU B 1 42 ? 6.086 24.438 -4.641 1 85.88 42 LEU B CA 1
ATOM 2099 C C . LEU B 1 42 ? 5.434 24.938 -5.922 1 85.88 42 LEU B C 1
ATOM 2101 O O . LEU B 1 42 ? 4.555 25.797 -5.879 1 85.88 42 LEU B O 1
ATOM 2105 N N . THR B 1 43 ? 5.898 24.5 -7.039 1 90.69 43 THR B N 1
ATOM 2106 C CA . THR B 1 43 ? 5.469 24.984 -8.344 1 90.69 43 THR B CA 1
ATOM 2107 C C . THR B 1 43 ? 3.955 24.859 -8.5 1 90.69 43 THR B C 1
ATOM 2109 O O . THR B 1 43 ? 3.316 25.719 -9.117 1 90.69 43 THR B O 1
ATOM 2112 N N . HIS B 1 44 ? 3.367 23.875 -7.945 1 94.62 44 HIS B N 1
ATOM 2113 C CA . HIS B 1 44 ? 1.965 23.578 -8.211 1 94.62 44 HIS B CA 1
ATOM 2114 C C . HIS B 1 44 ? 1.12 23.719 -6.949 1 94.62 44 HIS B C 1
ATOM 2116 O O . HIS B 1 44 ? 0.029 23.156 -6.859 1 94.62 44 HIS B O 1
ATOM 2122 N N . ALA B 1 45 ? 1.706 24.422 -5.945 1 94.88 45 ALA B N 1
ATOM 2123 C CA . ALA B 1 45 ? 0.956 24.625 -4.711 1 94.88 45 ALA B CA 1
ATOM 2124 C C . ALA B 1 45 ? 1.019 26.094 -4.266 1 94.88 45 ALA B C 1
ATOM 2126 O O . ALA B 1 45 ? 2.059 26.734 -4.402 1 94.88 45 ALA B O 1
ATOM 2127 N N . THR B 1 46 ? -0.078 26.609 -3.783 1 92.5 46 THR B N 1
ATOM 2128 C CA . THR B 1 46 ? -0.111 27.938 -3.178 1 92.5 46 THR B CA 1
ATOM 2129 C C . THR B 1 46 ? 0.435 27.891 -1.752 1 92.5 46 THR B C 1
ATOM 2131 O O . THR B 1 46 ? -0.031 27.094 -0.927 1 92.5 46 THR B O 1
ATOM 2134 N N . PRO B 1 47 ? 1.421 28.688 -1.482 1 90.5 47 PRO B N 1
ATOM 2135 C CA . PRO B 1 47 ? 1.99 28.672 -0.133 1 90.5 47 PRO B CA 1
ATOM 2136 C C . PRO B 1 47 ? 1.064 29.312 0.902 1 90.5 47 PRO B C 1
ATOM 2138 O O . PRO B 1 47 ? 0.381 30.297 0.604 1 90.5 47 PRO B O 1
ATOM 2141 N N . LEU B 1 48 ? 1.001 28.656 2.057 1 86.44 48 LEU B N 1
ATOM 2142 C CA . LEU B 1 48 ? 0.281 29.172 3.221 1 86.44 48 LEU B CA 1
ATOM 2143 C C . LEU B 1 48 ? 1.193 29.219 4.441 1 86.44 48 LEU B C 1
ATOM 2145 O O . LEU B 1 48 ? 1.913 28.266 4.727 1 86.44 48 LEU B O 1
ATOM 2149 N N . PHE B 1 49 ? 1.175 30.359 5.039 1 80.81 49 PHE B N 1
ATOM 2150 C CA . PHE B 1 49 ? 1.995 30.469 6.242 1 80.81 49 PHE B CA 1
ATOM 2151 C C . PHE B 1 49 ? 1.304 29.812 7.43 1 80.81 49 PHE B C 1
ATOM 2153 O O . PHE B 1 49 ? 0.118 30.047 7.672 1 80.81 49 PHE B O 1
ATOM 2160 N N . TRP B 1 50 ? 1.986 28.891 7.965 1 76.5 50 TRP B N 1
ATOM 2161 C CA . TRP B 1 50 ? 1.553 28.281 9.219 1 76.5 50 TRP B CA 1
ATOM 2162 C C . TRP B 1 50 ? 2.73 28.109 10.172 1 76.5 50 TRP B C 1
ATOM 2164 O O . TRP B 1 50 ? 3.615 27.281 9.922 1 76.5 50 TRP B O 1
ATOM 2174 N N . ASP B 1 51 ? 2.668 29 11.148 1 66.19 51 ASP B N 1
ATOM 2175 C CA . ASP B 1 51 ? 3.762 28.922 12.117 1 66.19 51 ASP B CA 1
ATOM 2176 C C . ASP B 1 51 ? 3.543 27.781 13.109 1 66.19 51 ASP B C 1
ATOM 2178 O O . ASP B 1 51 ? 2.756 27.906 14.047 1 66.19 51 ASP B O 1
ATOM 2182 N N . LEU B 1 52 ? 4.059 26.562 12.727 1 60.66 52 LEU B N 1
ATOM 2183 C CA . LEU B 1 52 ? 3.998 25.422 13.617 1 60.66 52 LEU B CA 1
ATOM 2184 C C . LEU B 1 52 ? 4.805 25.672 14.891 1 60.66 52 LEU B C 1
ATOM 2186 O O . LEU B 1 52 ? 4.672 24.922 15.867 1 60.66 52 LEU B O 1
ATOM 2190 N N . ALA B 1 53 ? 5.551 26.766 14.875 1 58.69 53 ALA B N 1
ATOM 2191 C CA . ALA B 1 53 ? 6.422 27.047 16.016 1 58.69 53 ALA B CA 1
ATOM 2192 C C . ALA B 1 53 ? 5.727 27.953 17.031 1 58.69 53 ALA B C 1
ATOM 2194 O O . ALA B 1 53 ? 6.117 28 18.203 1 58.69 53 ALA B O 1
ATOM 2195 N N . SER B 1 54 ? 4.723 28.688 16.578 1 59.03 54 SER B N 1
ATOM 2196 C CA . SER B 1 54 ? 4.191 29.703 17.484 1 59.03 54 SER B CA 1
ATOM 2197 C C . SER B 1 54 ? 3.115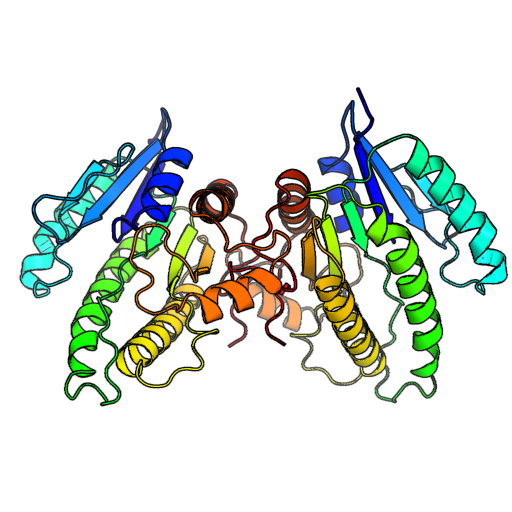 29.109 18.406 1 59.03 54 SER B C 1
ATOM 2199 O O . SER B 1 54 ? 2.414 28.172 18.016 1 59.03 54 SER B O 1
ATOM 2201 N N . PRO B 1 55 ? 3.059 29.672 19.641 1 59.09 55 PRO B N 1
ATOM 2202 C CA . PRO B 1 55 ? 2.037 29.25 20.594 1 59.09 55 PRO B CA 1
ATOM 2203 C C . PRO B 1 55 ? 0.623 29.328 20.031 1 59.09 55 PRO B C 1
ATOM 2205 O O . PRO B 1 55 ? 0.388 30.047 19.047 1 59.09 55 PRO B O 1
ATOM 2208 N N . PRO B 1 56 ? -0.34 28.547 20.578 1 58.19 56 PRO B N 1
ATOM 2209 C CA . PRO B 1 56 ? -1.725 28.391 20.125 1 58.19 56 PRO B CA 1
ATOM 2210 C C . PRO B 1 56 ? -2.414 29.719 19.84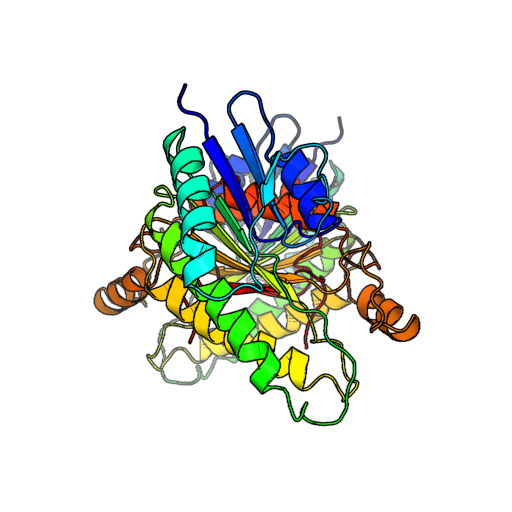4 1 58.19 56 PRO B C 1
ATOM 2212 O O . PRO B 1 56 ? -3.246 29.797 18.938 1 58.19 56 PRO B O 1
ATOM 2215 N N . GLU B 1 57 ? -2.107 30.75 20.641 1 58.38 57 GLU B N 1
ATOM 2216 C CA . GLU B 1 57 ? -2.818 32 20.484 1 58.38 57 GLU B CA 1
ATOM 2217 C C . GLU B 1 57 ? -2.529 32.656 19.125 1 58.38 57 GLU B C 1
ATOM 2219 O O . GLU B 1 57 ? -3.426 33.219 18.484 1 58.38 57 GLU B O 1
ATOM 2224 N N . GLU B 1 58 ? -1.318 32.5 18.719 1 58.84 58 GLU B N 1
ATOM 2225 C CA . GLU B 1 58 ? -0.917 33.094 17.438 1 58.84 58 GLU B CA 1
ATOM 2226 C C . GLU B 1 58 ? -1.322 32.188 16.266 1 58.84 58 GLU B C 1
ATOM 2228 O O . GLU B 1 58 ? -1.458 32.656 15.141 1 58.84 58 GLU B O 1
ATOM 2233 N N . SER B 1 59 ? -1.659 30.984 16.594 1 63.81 59 SER B N 1
ATOM 2234 C CA . SER B 1 59 ? -2.006 29.984 15.594 1 63.81 59 SER B CA 1
ATOM 2235 C C . SER B 1 59 ? -3.467 30.109 15.18 1 63.81 59 SER B C 1
ATOM 2237 O O . SER B 1 59 ? -3.867 29.578 14.141 1 63.81 59 SER B O 1
ATOM 2239 N N . ARG B 1 60 ? -4.23 31 15.914 1 71.12 60 ARG B N 1
ATOM 2240 C CA . ARG B 1 60 ? -5.652 31.125 15.609 1 71.12 60 ARG B CA 1
ATOM 2241 C C . ARG B 1 60 ? -5.871 31.875 14.297 1 71.12 60 ARG B C 1
ATOM 2243 O O . ARG B 1 60 ? -6.762 31.516 13.516 1 71.12 60 ARG B O 1
ATOM 2250 N N . SER B 1 61 ? -5.043 32.906 14.195 1 73.38 61 SER B N 1
ATOM 2251 C CA . SER B 1 61 ? -5.176 33.656 12.961 1 73.38 61 SER B CA 1
ATOM 2252 C C . SER B 1 61 ? -4.832 32.812 11.742 1 73.38 61 SER B C 1
ATOM 2254 O O . SER B 1 61 ? -5.512 32.875 10.719 1 73.38 61 SER B O 1
ATOM 2256 N N . SER B 1 62 ? -3.814 32 11.914 1 75.5 62 SER B N 1
ATOM 2257 C CA . SER B 1 62 ? -3.414 31.141 10.812 1 75.5 62 SER B CA 1
ATOM 2258 C C . SER B 1 62 ? -4.48 30.094 10.523 1 75.5 62 SER B C 1
ATOM 2260 O O . SER B 1 62 ? -4.746 29.781 9.359 1 75.5 62 SER B O 1
ATOM 2262 N N . LEU B 1 63 ? -5.09 29.562 11.578 1 80.31 63 LEU B N 1
ATOM 2263 C CA . LEU B 1 63 ? -6.152 28.578 11.414 1 80.31 63 LEU B CA 1
ATOM 2264 C C . LEU B 1 63 ? -7.363 29.188 10.711 1 80.31 63 LEU B C 1
ATOM 2266 O O . LEU B 1 63 ? -8 28.531 9.891 1 80.31 63 LEU B O 1
ATOM 2270 N N . HIS B 1 64 ? -7.59 30.453 11.109 1 83.12 64 HIS B N 1
ATOM 2271 C CA . HIS B 1 64 ? -8.703 31.141 10.477 1 83.12 64 HIS B CA 1
ATOM 2272 C C . HIS B 1 64 ? -8.461 31.312 8.977 1 83.12 64 HIS B C 1
ATOM 2274 O O . HIS B 1 64 ? -9.391 31.188 8.18 1 83.12 64 HIS B O 1
ATOM 2280 N N . GLU B 1 65 ? -7.27 31.672 8.672 1 83.69 65 GLU B N 1
ATOM 2281 C CA . GLU B 1 65 ? -6.93 31.797 7.254 1 83.69 65 GLU B CA 1
ATOM 2282 C C . GLU B 1 65 ? -7.086 30.469 6.527 1 83.69 65 GLU B C 1
ATOM 2284 O O . GLU B 1 65 ? -7.598 30.422 5.406 1 83.69 65 GLU B O 1
ATOM 2289 N N . ILE B 1 66 ? -6.68 29.391 7.117 1 86.38 66 ILE B N 1
ATOM 2290 C CA . ILE B 1 66 ? -6.816 28.062 6.531 1 86.38 66 ILE B CA 1
ATOM 2291 C C . ILE B 1 66 ? -8.297 27.719 6.367 1 86.38 66 ILE B C 1
ATOM 2293 O O . ILE B 1 66 ? -8.711 27.203 5.324 1 86.38 66 ILE B O 1
ATOM 2297 N N . ASP B 1 67 ? -9.094 28.078 7.355 1 89.06 67 ASP B N 1
ATOM 2298 C CA . ASP B 1 67 ? -10.531 27.828 7.297 1 89.06 67 ASP B CA 1
ATOM 2299 C C . ASP B 1 67 ? -11.18 28.562 6.133 1 89.06 67 ASP B C 1
ATOM 2301 O O . ASP B 1 67 ? -12.062 28.031 5.461 1 89.06 67 ASP B O 1
ATOM 2305 N N . ARG B 1 68 ? -10.758 29.781 5.992 1 89.88 68 ARG B N 1
ATOM 2306 C CA . ARG B 1 68 ? -11.281 30.578 4.887 1 89.88 68 ARG B CA 1
ATOM 2307 C C . ARG B 1 68 ? -10.992 29.906 3.547 1 89.88 68 ARG B C 1
ATOM 2309 O O . ARG B 1 68 ? -11.875 29.812 2.691 1 89.88 68 ARG B O 1
ATOM 2316 N N . ILE B 1 69 ? -9.828 29.453 3.359 1 87.94 69 ILE B N 1
ATOM 2317 C CA . ILE B 1 69 ? -9.43 28.781 2.125 1 87.94 69 ILE B CA 1
ATOM 2318 C C . ILE B 1 69 ? -10.227 27.5 1.95 1 87.94 69 ILE B C 1
ATOM 2320 O O . ILE B 1 69 ? -10.734 27.219 0.861 1 87.94 69 ILE B O 1
ATOM 2324 N N . LEU B 1 70 ? -10.391 26.719 2.988 1 88.12 70 LEU B N 1
ATOM 2325 C CA . LEU B 1 70 ? -11.039 25.422 2.934 1 88.12 70 LEU B CA 1
ATOM 2326 C C . LEU B 1 70 ? -12.539 25.578 2.682 1 88.12 70 LEU B C 1
ATOM 2328 O O . LEU B 1 70 ? -13.203 24.625 2.266 1 88.12 70 LEU B O 1
ATOM 2332 N N . SER B 1 71 ? -13.047 26.781 2.906 1 90.88 71 SER B N 1
ATOM 2333 C CA . SER B 1 71 ? -14.469 2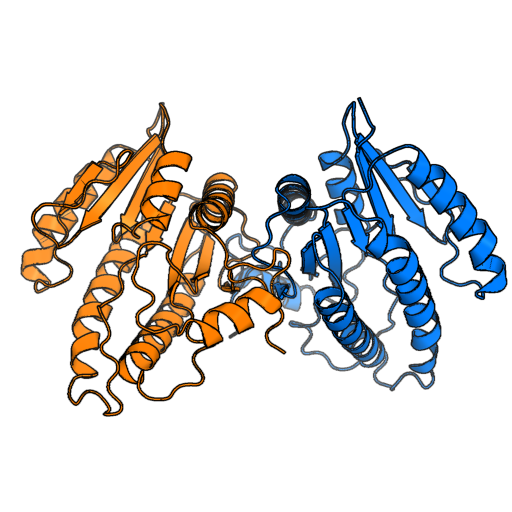7.031 2.666 1 90.88 71 SER B CA 1
ATOM 2334 C C . SER B 1 71 ? -14.75 27.203 1.178 1 90.88 71 SER B C 1
ATOM 2336 O O . SER B 1 71 ? -15.914 27.172 0.755 1 90.88 71 SER B O 1
ATOM 2338 N N . SER B 1 72 ? -13.734 27.297 0.42 1 90.69 72 SER B N 1
ATOM 2339 C CA . SER B 1 72 ? -13.898 27.547 -1.006 1 90.69 72 SER B CA 1
ATOM 2340 C C . SER B 1 72 ? -14.078 26.266 -1.789 1 90.69 72 SER B C 1
ATOM 2342 O O . SER B 1 72 ? -14.312 26.281 -3 1 90.69 72 SER B O 1
ATOM 2344 N N . GLY B 1 73 ? -13.992 25.109 -1.182 1 94.88 73 GLY B N 1
ATOM 2345 C CA . GLY B 1 73 ? -14.094 23.844 -1.876 1 94.88 73 GLY B CA 1
ATOM 2346 C C . GLY B 1 73 ? -14.203 22.656 -0.936 1 94.88 73 GLY B C 1
ATOM 2347 O O . GLY B 1 73 ? -14.555 22.812 0.234 1 94.88 73 GLY B O 1
ATOM 2348 N N . THR B 1 74 ? -14.094 21.484 -1.545 1 95.94 74 THR B N 1
ATOM 2349 C CA . THR B 1 74 ? -14.141 20.25 -0.791 1 95.94 74 THR B CA 1
ATOM 2350 C C . THR B 1 74 ? -12.734 19.734 -0.502 1 95.94 74 THR B C 1
ATOM 2352 O O . THR B 1 74 ? -11.938 19.531 -1.424 1 95.94 74 THR B O 1
ATOM 2355 N N . LEU B 1 75 ? -12.422 19.547 0.796 1 97.19 75 LEU B N 1
ATOM 2356 C CA . LEU B 1 75 ? -11.109 19.047 1.186 1 97.19 75 LEU B CA 1
ATOM 2357 C C . LEU B 1 75 ? -11.016 17.547 0.957 1 97.19 75 LEU B C 1
ATOM 2359 O O . LEU B 1 75 ? -11.633 16.766 1.685 1 97.19 75 LEU B O 1
ATOM 2363 N N . LYS B 1 76 ? -10.164 17.172 0.018 1 97.81 76 LYS B N 1
ATOM 2364 C CA . LYS B 1 76 ? -10.055 15.773 -0.369 1 97.81 76 LYS B CA 1
ATOM 2365 C C . LYS B 1 76 ? -8.859 15.102 0.302 1 97.81 76 LYS B C 1
ATOM 2367 O O . LYS B 1 76 ? -8.867 13.891 0.521 1 97.81 76 LYS B O 1
ATOM 2372 N N . SER B 1 77 ? -7.875 15.922 0.583 1 98.19 77 SER B N 1
ATOM 2373 C CA . SER B 1 77 ? -6.73 15.258 1.197 1 98.19 77 SER B CA 1
ATOM 2374 C C . SER B 1 77 ? -5.957 16.219 2.1 1 98.19 77 SER B C 1
ATOM 2376 O O . SER B 1 77 ? -5.855 17.406 1.809 1 98.19 77 SER B O 1
ATOM 2378 N N . LEU B 1 78 ? -5.461 15.656 3.164 1 96.94 78 LEU B N 1
ATOM 2379 C CA . LEU B 1 78 ? -4.477 16.219 4.082 1 96.94 78 LEU B CA 1
ATOM 2380 C C . LEU B 1 78 ? -3.207 15.367 4.102 1 96.94 78 LEU B C 1
ATOM 2382 O O . LEU B 1 78 ? -3.246 14.195 4.457 1 96.94 78 LEU B O 1
ATOM 2386 N N . SER B 1 79 ? -2.113 15.938 3.619 1 96.56 79 SER B N 1
ATOM 2387 C CA . SER B 1 79 ? -0.831 15.242 3.645 1 96.56 79 SER B CA 1
ATOM 2388 C C . SER B 1 79 ? 0.122 15.875 4.652 1 96.56 79 SER B C 1
ATOM 2390 O O . SER B 1 79 ? 0.511 17.031 4.508 1 96.56 79 SER B O 1
ATOM 2392 N N . LEU B 1 80 ? 0.527 15.125 5.641 1 93.94 80 LEU B N 1
ATOM 2393 C CA . LEU B 1 80 ? 1.376 15.625 6.715 1 93.94 80 LEU B CA 1
ATOM 2394 C C . LEU B 1 80 ? 2.836 15.258 6.473 1 93.94 80 LEU B C 1
ATOM 2396 O O . LEU B 1 80 ? 3.209 14.086 6.559 1 93.94 80 LEU B O 1
ATOM 2400 N N . PHE B 1 81 ? 3.621 16.297 6.227 1 88 81 PHE B N 1
ATOM 2401 C CA . PHE B 1 81 ? 5.059 16.156 6.031 1 88 81 PHE B CA 1
ATOM 2402 C C . PHE B 1 81 ? 5.824 16.766 7.203 1 88 81 PHE B C 1
ATOM 2404 O O . PHE B 1 81 ? 7.047 16.641 7.281 1 88 81 PHE B O 1
ATOM 2411 N N . ALA B 1 82 ? 5.27 17.438 8.055 1 72 82 ALA B N 1
ATOM 2412 C CA . ALA B 1 82 ? 5.941 18.312 9.016 1 72 82 ALA B CA 1
ATOM 2413 C C . ALA B 1 82 ? 6.66 17.5 10.086 1 72 82 ALA B C 1
ATOM 2415 O O . ALA B 1 82 ? 6.016 16.891 10.953 1 72 82 ALA B O 1
ATOM 2416 N N . HIS B 1 83 ? 8.008 17.422 9.93 1 72.25 83 HIS B N 1
ATOM 2417 C CA . HIS B 1 83 ? 8.898 16.812 10.914 1 72.25 83 HIS B CA 1
ATOM 2418 C C . HIS B 1 83 ? 9.961 17.797 11.391 1 72.25 83 HIS B C 1
ATOM 2420 O O . HIS B 1 83 ? 10.438 18.625 10.609 1 72.25 83 HIS B O 1
ATOM 2426 N N . PRO B 1 84 ? 10.156 17.797 12.672 1 70.31 84 PRO B N 1
ATOM 2427 C CA . PRO B 1 84 ? 11.273 18.641 13.117 1 70.31 84 PRO B CA 1
ATOM 2428 C C . PRO B 1 84 ? 12.625 18.125 12.633 1 70.31 84 PRO B C 1
ATOM 2430 O O . PRO B 1 84 ? 12.75 16.969 12.258 1 70.31 84 PRO B O 1
ATOM 2433 N N . SER B 1 85 ? 13.539 19.078 12.492 1 68.38 85 SER B N 1
ATOM 2434 C CA . SER B 1 85 ? 14.914 18.641 12.25 1 68.38 85 SER B CA 1
ATOM 2435 C C . SER B 1 85 ? 15.5 17.953 13.477 1 68.38 85 SER B C 1
ATOM 2437 O O . SER B 1 85 ? 15.266 18.375 14.609 1 68.38 85 SER B O 1
ATOM 2439 N N . PHE B 1 86 ? 16.094 16.734 13.125 1 68 86 PHE B N 1
ATOM 2440 C CA . PHE B 1 86 ? 16.703 15.984 14.219 1 68 86 PHE B CA 1
ATOM 2441 C C . PHE B 1 86 ? 18.219 15.984 14.109 1 68 86 PHE B C 1
ATOM 2443 O O . PHE B 1 86 ? 18.766 15.961 13.008 1 68 86 PHE B O 1
ATOM 2450 N N . SER B 1 87 ? 18.844 16.344 15.172 1 62 87 SER B N 1
ATOM 2451 C CA . SER B 1 87 ? 20.281 16.141 15.234 1 62 87 SER B CA 1
ATOM 2452 C C . SER B 1 87 ? 20.625 14.797 15.883 1 62 87 SER B C 1
ATOM 2454 O O . SER B 1 87 ? 19.875 14.289 16.703 1 62 87 SER B O 1
ATOM 2456 N N . ARG B 1 88 ? 21.562 14.148 15.102 1 61.5 88 ARG B N 1
ATOM 2457 C CA . ARG B 1 88 ? 22.047 12.914 15.703 1 61.5 88 ARG B CA 1
ATOM 2458 C C . ARG B 1 88 ? 22.656 13.172 17.078 1 61.5 88 ARG B C 1
ATOM 2460 O O . ARG B 1 88 ? 23.578 13.984 17.219 1 61.5 88 ARG B O 1
ATOM 2467 N N . THR B 1 89 ? 21.938 12.977 18.078 1 60.34 89 THR B N 1
ATOM 2468 C CA . THR B 1 89 ? 22.531 13.062 19.406 1 60.34 89 THR B CA 1
ATOM 2469 C C . THR B 1 89 ? 22.281 11.773 20.188 1 60.34 89 THR B C 1
ATOM 2471 O O . THR B 1 89 ? 21.281 11.102 20 1 60.34 89 THR B O 1
ATOM 2474 N N . ASP B 1 90 ? 23.344 11.156 20.594 1 53.69 90 ASP B N 1
ATOM 2475 C CA . ASP B 1 90 ? 23.25 9.977 21.453 1 53.69 90 ASP B CA 1
ATOM 2476 C C . ASP B 1 90 ? 22.5 10.305 22.75 1 53.69 90 ASP B C 1
ATOM 2478 O O . ASP B 1 90 ? 22.188 9.414 23.531 1 53.69 90 ASP B O 1
ATOM 2482 N N . SER B 1 91 ? 22.531 11.477 23.109 1 54.56 91 SER B N 1
ATOM 2483 C CA . SER B 1 91 ? 21.938 11.812 24.391 1 54.56 91 SER B CA 1
ATOM 2484 C C . SER B 1 91 ? 20.453 12.164 24.234 1 54.56 91 SER B C 1
ATOM 2486 O O . SER B 1 91 ? 20.047 12.719 23.203 1 54.56 91 SER B O 1
ATOM 2488 N N . PRO B 1 92 ? 19.781 11.312 25.109 1 51.53 92 PRO B N 1
ATOM 2489 C CA . PRO B 1 92 ? 18.406 11.812 25.109 1 51.53 92 PRO B CA 1
ATOM 2490 C C . PRO B 1 92 ? 18.328 13.336 25.031 1 51.53 92 PRO B C 1
ATOM 2492 O O . PRO B 1 92 ? 19.094 14.031 25.688 1 51.53 92 PRO B O 1
ATOM 2495 N N . PRO B 1 93 ? 18.016 13.797 24.016 1 50.09 93 PRO B N 1
ATOM 2496 C CA . PRO B 1 93 ? 17.984 15.258 24.156 1 50.09 93 PRO B CA 1
ATOM 2497 C C . PRO B 1 93 ? 17.438 15.719 25.5 1 50.09 93 PRO B C 1
ATOM 2499 O O . PRO B 1 93 ? 16.406 15.203 25.953 1 50.09 93 PRO B O 1
ATOM 2502 N N . ASP B 1 94 ? 18.25 16.031 26.422 1 50.47 94 ASP B N 1
ATOM 2503 C CA . ASP B 1 94 ? 17.625 16.812 27.484 1 50.47 94 ASP B CA 1
ATOM 2504 C C . ASP B 1 94 ? 16.312 17.438 27 1 50.47 94 ASP B C 1
ATOM 2506 O O . ASP B 1 94 ? 15.391 17.656 27.781 1 50.47 94 ASP B O 1
ATOM 2510 N N . ASN B 1 95 ? 16.094 17.484 25.656 1 51.5 95 ASN B N 1
ATOM 2511 C CA . ASN B 1 95 ? 15.078 18.297 24.984 1 51.5 95 ASN B CA 1
ATOM 2512 C C . ASN B 1 95 ? 14.062 17.406 24.25 1 51.5 95 ASN B C 1
ATOM 2514 O O . ASN B 1 95 ? 13.555 17.797 23.188 1 51.5 95 ASN B O 1
ATOM 2518 N N . ALA B 1 96 ? 14.188 16.156 24.422 1 53.66 96 ALA B N 1
ATOM 2519 C CA . ALA B 1 96 ? 13.039 15.398 23.953 1 53.66 96 ALA B CA 1
ATOM 2520 C C . ALA B 1 96 ? 11.742 16.188 24.156 1 53.66 96 ALA B C 1
ATOM 2522 O O . ALA B 1 96 ? 10.844 16.125 23.312 1 53.66 96 ALA B O 1
ATOM 2523 N N . LEU B 1 97 ? 11.82 16.859 25.281 1 58.09 97 LEU B N 1
ATOM 2524 C CA . LEU B 1 97 ? 10.703 17.734 25.609 1 58.09 97 LEU B CA 1
ATOM 2525 C C . LEU B 1 97 ? 10.531 18.828 24.562 1 58.09 97 LEU B C 1
ATOM 2527 O O . LEU B 1 97 ? 9.453 19.406 24.438 1 58.09 97 LEU B O 1
ATOM 2531 N N . GLU B 1 98 ? 11.648 18.922 23.828 1 64.56 98 GLU B N 1
ATOM 2532 C CA . GLU B 1 98 ? 11.578 20.031 22.859 1 64.56 98 GLU B CA 1
ATOM 2533 C C . GLU B 1 98 ? 10.75 19.641 21.641 1 64.56 98 GLU B C 1
ATOM 2535 O O . GLU B 1 98 ? 10.219 20.5 20.953 1 64.56 98 GLU B O 1
ATOM 2540 N N . ILE B 1 99 ? 10.562 18.391 21.594 1 70.88 99 ILE B N 1
ATOM 2541 C CA . ILE B 1 99 ? 9.836 17.953 20.406 1 70.88 99 ILE B CA 1
ATOM 2542 C C . ILE B 1 99 ? 8.336 17.953 20.688 1 70.88 99 ILE B C 1
ATOM 2544 O O . ILE B 1 99 ? 7.523 18.031 19.766 1 70.88 99 ILE B O 1
ATOM 2548 N N . LEU B 1 100 ? 7.984 17.984 21.953 1 74.88 100 LEU B N 1
ATOM 2549 C CA . LEU B 1 100 ? 6.594 17.828 22.359 1 74.88 100 LEU B CA 1
ATOM 2550 C C . LEU B 1 100 ? 5.75 19.016 21.922 1 74.88 100 LEU B C 1
ATOM 2552 O O . LEU B 1 100 ? 4.629 18.844 21.453 1 74.88 100 LEU B O 1
ATOM 2556 N N . PRO B 1 101 ? 6.363 20.188 22.062 1 75.5 101 PRO B N 1
ATOM 2557 C CA . PRO B 1 101 ? 5.562 21.328 21.594 1 75.5 101 PRO B CA 1
ATOM 2558 C C . PRO B 1 101 ? 5.258 21.25 20.094 1 75.5 101 PRO B C 1
ATOM 2560 O O . PRO B 1 101 ? 4.148 21.594 19.672 1 75.5 101 PRO B O 1
ATOM 2563 N N . PHE B 1 102 ? 6.23 20.812 19.375 1 78.44 102 PHE B N 1
ATOM 2564 C CA . PHE B 1 102 ? 6.016 20.688 17.938 1 78.44 102 PHE B CA 1
ATOM 2565 C C . PHE B 1 102 ? 4.969 19.625 17.641 1 78.44 102 PHE B C 1
ATOM 2567 O O . PHE B 1 102 ? 4.074 19.844 16.812 1 78.44 102 PHE B O 1
ATOM 2574 N N . LEU B 1 103 ? 5.062 18.609 18.312 1 83.19 103 LEU B N 1
ATOM 2575 C CA . LEU B 1 103 ? 4.09 17.531 18.125 1 83.19 103 LEU B CA 1
ATOM 2576 C C . LEU B 1 103 ? 2.686 18 18.484 1 83.19 103 LEU B C 1
ATOM 2578 O O . LEU B 1 103 ? 1.721 17.688 17.797 1 83.19 103 LEU B O 1
ATOM 2582 N N . SER B 1 104 ? 2.584 18.766 19.516 1 83.75 104 SER B N 1
ATOM 2583 C CA . SER B 1 104 ? 1.297 19.297 19.953 1 83.75 104 SER B CA 1
ATOM 2584 C C . SER B 1 104 ? 0.7 20.219 18.891 1 83.75 104 SER B C 1
ATOM 2586 O O . SER B 1 104 ? -0.51 20.203 18.656 1 83.75 104 SER B O 1
ATOM 2588 N N . ARG B 1 105 ? 1.514 20.922 18.281 1 82 105 ARG B N 1
ATOM 2589 C CA . ARG B 1 105 ? 1.041 21.859 17.266 1 82 105 ARG B CA 1
ATOM 2590 C C . ARG B 1 105 ? 0.557 21.125 16.016 1 82 105 ARG B C 1
ATOM 2592 O O . ARG B 1 105 ? -0.496 21.453 15.469 1 82 105 ARG B O 1
ATOM 2599 N N . VAL B 1 106 ? 1.304 20.172 15.648 1 83.88 106 VAL B N 1
ATOM 2600 C CA . VAL B 1 106 ? 0.919 19.391 14.492 1 83.88 106 VAL B CA 1
ATOM 2601 C C . VAL B 1 106 ? -0.392 18.656 14.773 1 83.88 106 VAL B C 1
ATOM 2603 O O . VAL B 1 106 ? -1.301 18.656 13.938 1 83.88 106 VAL B O 1
ATOM 2606 N N . THR B 1 107 ? -0.485 18.141 15.914 1 87.75 107 THR B N 1
ATOM 2607 C CA . THR B 1 107 ? -1.68 17.406 16.312 1 87.75 107 THR B CA 1
ATOM 2608 C C . THR B 1 107 ? -2.9 18.328 16.328 1 87.75 107 THR B C 1
ATOM 2610 O O . THR B 1 107 ? -3.971 17.953 15.844 1 87.75 107 THR B O 1
ATOM 2613 N N . ARG B 1 108 ? -2.75 19.516 16.812 1 85.5 108 ARG B N 1
ATOM 2614 C CA . ARG B 1 108 ? -3.842 20.469 16.875 1 85.5 108 ARG B CA 1
ATOM 2615 C C . ARG B 1 108 ? -4.348 20.828 15.484 1 85.5 108 ARG B C 1
ATOM 2617 O O . ARG B 1 108 ? -5.555 20.906 15.258 1 85.5 108 ARG B O 1
ATOM 2624 N N . LEU B 1 109 ? -3.41 21.016 14.656 1 87.25 109 LEU B N 1
ATOM 2625 C CA . LEU B 1 109 ? -3.777 21.344 13.281 1 87.25 109 LEU B CA 1
ATOM 2626 C C . LEU B 1 109 ? -4.562 20.203 12.641 1 87.25 109 LEU B C 1
ATOM 2628 O O . LEU B 1 109 ? -5.637 20.422 12.078 1 87.25 109 LEU B O 1
ATOM 2632 N N . ILE B 1 110 ? -4.082 19 12.758 1 91.62 110 ILE B N 1
ATOM 2633 C CA . ILE B 1 110 ? -4.727 17.844 12.133 1 91.62 110 ILE B CA 1
ATOM 2634 C C . ILE B 1 110 ? -6.082 17.594 12.789 1 91.62 110 ILE B C 1
ATOM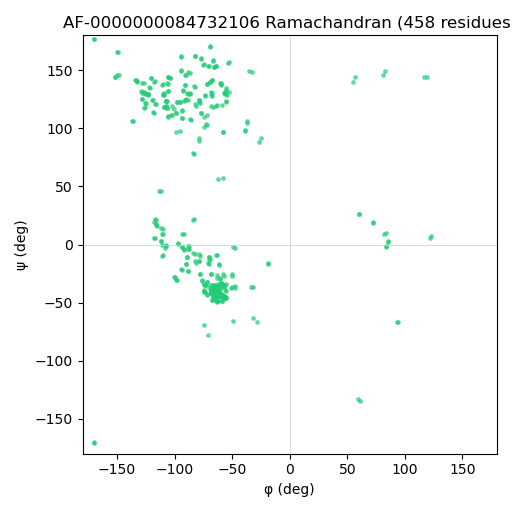 2636 O O . ILE B 1 110 ? -7.062 17.297 12.102 1 91.62 110 ILE B O 1
ATOM 2640 N N . ASP B 1 111 ? -6.172 17.766 14.062 1 91.19 111 ASP B N 1
ATOM 2641 C CA . ASP B 1 111 ? -7.434 17.594 14.766 1 91.19 111 ASP B CA 1
ATOM 2642 C C . ASP B 1 111 ? -8.484 18.594 14.281 1 91.19 111 ASP B C 1
ATOM 2644 O O . ASP B 1 111 ? -9.672 18.266 14.234 1 91.19 111 ASP B O 1
ATOM 2648 N N . HIS B 1 112 ? -8.016 19.719 13.961 1 89.06 112 HIS B N 1
ATOM 2649 C CA . HIS B 1 112 ? -8.906 20.781 13.492 1 89.06 112 HIS B CA 1
ATOM 2650 C C . HIS B 1 112 ? -9.391 20.5 12.07 1 89.06 112 HIS B C 1
ATOM 2652 O O . HIS B 1 112 ? -10.547 20.75 11.742 1 89.06 112 HIS B O 1
ATOM 2658 N N . LEU B 1 113 ? -8.523 19.906 11.273 1 92.5 113 LEU B N 1
ATOM 2659 C CA . LEU B 1 113 ? -8.797 19.828 9.836 1 92.5 113 LEU B CA 1
ATOM 2660 C C . LEU B 1 113 ? -9.391 18.469 9.477 1 92.5 113 LEU B C 1
ATOM 2662 O O . LEU B 1 113 ? -10.18 18.359 8.539 1 92.5 113 LEU B O 1
ATOM 2666 N N . ARG B 1 114 ? -9.039 17.469 10.188 1 94.12 114 ARG B N 1
ATOM 2667 C CA . ARG B 1 114 ? -9.391 16.094 9.875 1 94.12 114 ARG B CA 1
ATOM 2668 C C . ARG B 1 114 ? -10.906 15.922 9.75 1 94.12 114 ARG B C 1
ATOM 2670 O O . ARG B 1 114 ? -11.391 15.281 8.82 1 94.12 114 ARG B O 1
ATOM 2677 N N . PRO B 1 115 ? -11.742 16.578 10.594 1 93.25 115 PRO B N 1
ATOM 2678 C CA . PRO B 1 115 ? -13.195 16.422 10.484 1 93.25 115 PRO B CA 1
ATOM 2679 C C . PRO B 1 115 ? -13.758 17.078 9.227 1 93.25 115 PRO B C 1
ATOM 2681 O O . PRO B 1 115 ? -14.914 16.844 8.867 1 93.25 115 PRO B O 1
ATOM 2684 N N . ARG B 1 116 ? -12.969 17.875 8.594 1 93.69 116 ARG B N 1
ATOM 2685 C CA . ARG B 1 116 ? -13.422 18.594 7.41 1 93.69 116 ARG B CA 1
ATOM 2686 C C . ARG B 1 116 ? -13.18 17.781 6.145 1 93.69 116 ARG B C 1
ATOM 2688 O O . ARG B 1 116 ? -13.641 18.141 5.062 1 93.69 116 ARG B O 1
ATOM 2695 N N . LEU B 1 117 ? -12.445 16.719 6.238 1 96.25 117 LEU B N 1
ATOM 2696 C CA . LEU B 1 117 ? -12.195 15.859 5.086 1 96.25 117 LEU B CA 1
ATOM 2697 C C . LEU B 1 117 ? -13.5 15.297 4.531 1 96.25 117 LEU B C 1
ATOM 2699 O O . LEU B 1 117 ? -14.383 14.898 5.293 1 96.25 117 LEU B O 1
ATOM 2703 N N . ALA B 1 118 ? -13.578 15.297 3.254 1 94.12 118 ALA B N 1
ATOM 2704 C CA . ALA B 1 118 ? -14.734 14.703 2.584 1 94.12 118 ALA B CA 1
ATOM 2705 C C . ALA B 1 118 ? -14.781 13.195 2.793 1 94.12 118 ALA B C 1
ATOM 2707 O O . ALA B 1 118 ? -13.766 12.578 3.117 1 94.12 118 ALA B O 1
ATOM 2708 N N . SER B 1 119 ? -15.984 12.664 2.621 1 91.5 119 SER B N 1
ATOM 2709 C CA . SER B 1 119 ? -16.078 11.211 2.549 1 91.5 119 SER B CA 1
ATOM 2710 C C . SER B 1 119 ? -15.195 10.664 1.427 1 91.5 119 SER B C 1
ATOM 2712 O O . SER B 1 119 ? -15.195 11.195 0.316 1 91.5 119 SER B O 1
ATOM 2714 N N . GLY B 1 120 ? -14.422 9.703 1.785 1 92.06 120 GLY B N 1
ATOM 2715 C CA . GLY B 1 120 ? -13.492 9.156 0.813 1 92.06 120 GLY B CA 1
ATOM 2716 C C . GLY B 1 120 ? -12.203 9.945 0.704 1 92.06 120 GLY B C 1
ATOM 2717 O O . GLY B 1 120 ? -11.336 9.617 -0.103 1 92.06 120 GLY B O 1
ATOM 2718 N N . GLY B 1 121 ? -12.156 11.047 1.506 1 97.06 121 GLY B N 1
ATOM 2719 C CA . GLY B 1 121 ? -10.914 11.789 1.567 1 97.06 121 GLY B CA 1
ATOM 2720 C C . GLY B 1 121 ? -9.805 11.031 2.277 1 97.06 121 GLY B C 1
ATOM 2721 O O . GLY B 1 121 ? -10.039 9.969 2.854 1 97.06 121 GLY B O 1
ATOM 2722 N N . ILE B 1 122 ? -8.586 11.562 2.197 1 97.69 122 ILE B N 1
ATOM 2723 C CA . ILE B 1 122 ? -7.43 10.844 2.719 1 97.69 122 ILE B CA 1
ATOM 2724 C C . ILE B 1 122 ? -6.637 11.75 3.656 1 97.69 122 ILE B C 1
ATOM 2726 O O . ILE B 1 122 ? -6.348 12.906 3.316 1 97.69 122 ILE B O 1
ATOM 2730 N N . LEU B 1 123 ? -6.418 11.305 4.844 1 97.75 123 LEU B N 1
ATOM 2731 C CA . LEU B 1 123 ? -5.32 11.797 5.664 1 97.75 123 LEU B CA 1
ATOM 2732 C C . LEU B 1 123 ? -4.078 10.922 5.504 1 97.75 123 LEU B C 1
ATOM 2734 O O . LEU B 1 123 ? -4.066 9.773 5.938 1 97.75 123 LEU B O 1
ATOM 2738 N N . LEU B 1 124 ? -3.105 11.469 4.852 1 97.38 124 LEU B N 1
ATOM 2739 C CA . LEU B 1 124 ? -1.857 10.758 4.59 1 97.38 124 LEU B CA 1
ATOM 2740 C C . LEU B 1 124 ? -0.727 11.312 5.453 1 97.38 124 LEU B C 1
ATOM 2742 O O . LEU B 1 124 ? -0.386 12.492 5.359 1 97.38 124 LEU B O 1
ATOM 2746 N N . VAL B 1 125 ? -0.146 10.469 6.297 1 94.81 125 VAL B N 1
ATOM 2747 C CA . VAL B 1 125 ? 0.957 10.883 7.156 1 94.81 125 VAL B CA 1
ATOM 2748 C C . VAL B 1 125 ? 2.262 10.266 6.656 1 94.81 125 VAL B C 1
ATOM 2750 O O . VAL B 1 125 ? 2.373 9.039 6.539 1 94.81 125 VAL B O 1
ATOM 2753 N N . PHE B 1 126 ? 3.221 11.125 6.383 1 91.81 126 PHE B N 1
ATOM 2754 C CA . PHE B 1 126 ? 4.535 10.656 5.957 1 91.81 126 PHE B CA 1
ATOM 2755 C C . PHE B 1 126 ? 5.488 10.57 7.145 1 91.81 126 PHE B C 1
ATOM 2757 O O . PHE B 1 126 ? 5.668 11.547 7.875 1 91.81 126 PHE B O 1
ATOM 2764 N N . PHE B 1 127 ? 6.039 9.344 7.352 1 87.25 127 PHE B N 1
ATOM 2765 C CA . PHE B 1 127 ? 6.984 9.078 8.43 1 87.25 127 PHE B CA 1
ATOM 2766 C C . PHE B 1 127 ? 8.398 8.93 7.887 1 87.25 127 PHE B C 1
ATOM 2768 O O . PHE B 1 127 ? 8.602 8.312 6.836 1 87.25 127 PHE B O 1
ATOM 2775 N N . PRO B 1 128 ? 9.305 9.523 8.633 1 78.31 128 PRO B N 1
ATOM 2776 C CA . PRO B 1 128 ? 10.68 9.133 8.289 1 78.31 128 PRO B CA 1
ATOM 2777 C C . PRO B 1 128 ? 10.992 7.684 8.664 1 78.31 128 PRO B C 1
ATOM 2779 O O . PRO B 1 128 ? 10.508 7.184 9.68 1 78.31 128 PRO B O 1
ATOM 2782 N N . SER B 1 129 ? 11.711 7.031 7.793 1 74.56 129 SER B N 1
ATOM 2783 C CA . SER B 1 129 ? 12.102 5.652 8.078 1 74.56 129 SER B CA 1
ATOM 2784 C C . SER B 1 129 ? 13.453 5.594 8.781 1 74.56 129 SER B C 1
ATOM 2786 O O . SER B 1 129 ? 14.43 6.184 8.32 1 74.56 129 SER B O 1
ATOM 2788 N N . PHE B 1 130 ? 13.477 4.945 9.984 1 63.97 130 PHE B N 1
ATOM 2789 C CA . PHE B 1 130 ? 14.719 4.738 10.719 1 63.97 130 PHE B CA 1
ATOM 2790 C C . PHE B 1 130 ? 15.109 3.266 10.711 1 63.97 130 PHE B C 1
ATOM 2792 O O . PHE B 1 130 ? 16.031 2.861 11.43 1 63.97 130 PHE B O 1
ATOM 2799 N N . PHE B 1 131 ? 14.344 2.596 9.906 1 60.5 131 PHE B N 1
ATOM 2800 C CA . PHE B 1 131 ? 14.484 1.146 9.977 1 60.5 131 PHE B CA 1
ATOM 2801 C C . PHE B 1 131 ? 15.914 0.728 9.672 1 60.5 131 PHE B C 1
ATOM 2803 O O . PHE B 1 131 ? 16.422 -0.233 10.258 1 60.5 131 PHE B O 1
ATOM 2810 N N . HIS B 1 132 ? 16.516 1.431 8.844 1 56.47 132 HIS B N 1
ATOM 2811 C CA . HIS B 1 132 ? 17.828 0.97 8.43 1 56.47 132 HIS B CA 1
ATOM 2812 C C . HIS B 1 132 ? 18.938 1.597 9.281 1 56.47 132 HIS B C 1
ATOM 2814 O O . HIS B 1 132 ? 20.125 1.325 9.07 1 56.47 132 HIS B O 1
ATOM 2820 N N . HIS B 1 133 ? 18.391 2.408 10.125 1 55.25 133 HIS B N 1
ATOM 2821 C CA . HIS B 1 133 ? 19.406 3.072 10.922 1 55.25 133 HIS B CA 1
ATOM 2822 C C . HIS B 1 133 ? 19.844 2.207 12.102 1 55.25 133 HIS B C 1
ATOM 2824 O O . HIS B 1 133 ? 19.031 1.921 12.992 1 55.25 133 HIS B O 1
ATOM 2830 N N . ARG B 1 134 ? 20.672 1.243 11.75 1 49.34 134 ARG B N 1
ATOM 2831 C CA . ARG B 1 134 ? 21.297 0.55 12.867 1 49.34 134 ARG B CA 1
ATOM 2832 C C . ARG B 1 134 ? 21.906 1.542 13.852 1 49.34 134 ARG B C 1
ATOM 2834 O O . ARG B 1 134 ? 22.188 1.193 15 1 49.34 134 ARG B O 1
ATOM 2841 N N . ALA B 1 135 ? 22.266 2.658 13.328 1 51.5 135 ALA B N 1
ATOM 2842 C CA . ALA B 1 135 ? 23.203 3.41 14.164 1 51.5 135 ALA B CA 1
ATOM 2843 C C . ALA B 1 135 ? 22.453 4.172 15.258 1 51.5 135 ALA B C 1
ATOM 2845 O O . ALA B 1 135 ? 21.312 4.59 15.062 1 51.5 135 ALA B O 1
ATOM 2846 N N . GLY B 1 136 ? 22.703 3.914 16.438 1 57.19 136 GLY B N 1
ATOM 2847 C CA . GLY B 1 136 ? 22.406 4.609 17.688 1 57.19 136 GLY B CA 1
ATOM 2848 C C . GLY B 1 136 ? 22.391 6.117 17.531 1 57.19 136 GLY B C 1
ATOM 2849 O O . GLY B 1 136 ? 22.734 6.645 16.469 1 57.19 136 GLY B O 1
ATOM 2850 N N . GLY B 1 137 ? 21.688 6.953 18.172 1 61.88 137 GLY B N 1
ATOM 2851 C CA . GLY B 1 137 ? 21.875 8.383 18.359 1 61.88 137 GLY B CA 1
ATOM 2852 C C . GLY B 1 137 ? 20.688 9.203 17.875 1 61.88 137 GLY B C 1
ATOM 2853 O O . GLY B 1 137 ? 20.766 10.43 17.797 1 61.88 137 GLY B O 1
ATOM 2854 N N . TYR B 1 138 ? 19.656 8.391 17.516 1 72.31 138 TYR B N 1
ATOM 2855 C CA . TYR B 1 138 ? 18.516 9.18 17.062 1 72.31 138 TYR B CA 1
ATOM 2856 C C . TYR B 1 138 ? 17.344 9.031 18.031 1 72.31 138 TYR B C 1
ATOM 2858 O O . TYR B 1 138 ? 16.188 8.891 17.609 1 72.31 138 TYR B O 1
ATOM 2866 N N . LEU B 1 139 ? 17.797 9.164 19.219 1 73.44 139 LEU B N 1
ATOM 2867 C CA . LEU B 1 139 ? 16.766 8.938 20.234 1 73.44 139 LEU B CA 1
ATOM 2868 C C . LEU B 1 139 ? 15.633 9.953 20.094 1 73.44 139 LEU B C 1
ATOM 2870 O O . LEU B 1 139 ? 14.461 9.586 20.188 1 73.44 139 LEU B O 1
ATOM 2874 N N . ALA B 1 140 ? 15.953 11.234 19.844 1 74.06 140 ALA B N 1
ATOM 2875 C CA . ALA B 1 140 ? 14.938 12.273 19.719 1 74.06 140 ALA B CA 1
ATOM 2876 C C . ALA B 1 140 ? 14.039 12.016 18.516 1 74.06 140 ALA B C 1
ATOM 2878 O O . ALA B 1 140 ? 12.812 12.141 18.609 1 74.06 140 ALA B O 1
ATOM 2879 N N . ALA B 1 141 ? 14.633 11.602 17.5 1 77.19 141 ALA B N 1
ATOM 2880 C CA . ALA B 1 141 ? 13.875 11.305 16.281 1 77.19 141 ALA B CA 1
ATOM 2881 C C . ALA B 1 141 ? 12.977 10.086 16.484 1 77.19 141 ALA B C 1
ATOM 2883 O O . ALA B 1 141 ? 11.812 10.094 16.078 1 77.19 141 ALA B O 1
ATOM 2884 N N . ARG B 1 142 ? 13.523 9.156 17.141 1 77.69 142 ARG B N 1
ATOM 2885 C CA . ARG B 1 142 ? 12.75 7.945 17.391 1 77.69 142 ARG B CA 1
ATOM 2886 C C . ARG B 1 142 ? 11.594 8.219 18.344 1 77.69 142 ARG B C 1
ATOM 2888 O O . ARG B 1 142 ? 10.5 7.672 18.188 1 77.69 142 ARG B O 1
ATOM 2895 N N . ALA B 1 143 ? 11.906 9.055 19.281 1 78.75 143 ALA B N 1
ATOM 2896 C CA . ALA B 1 143 ? 10.844 9.43 20.203 1 78.75 143 ALA B CA 1
ATOM 2897 C C . ALA B 1 143 ? 9.734 10.195 19.5 1 78.75 143 ALA B C 1
ATOM 2899 O O . ALA B 1 143 ? 8.547 9.953 19.734 1 78.75 143 ALA B O 1
ATOM 2900 N N . TRP B 1 144 ? 10.102 11.031 18.625 1 80.06 144 TRP B N 1
ATOM 2901 C CA . TRP B 1 144 ? 9.125 11.797 17.859 1 80.06 144 TRP B CA 1
ATOM 2902 C C . TRP B 1 144 ? 8.289 10.875 16.969 1 80.06 144 TRP B C 1
ATOM 2904 O O . TRP B 1 144 ? 7.055 10.961 16.984 1 80.06 144 TRP B O 1
ATOM 2914 N N . VAL B 1 145 ? 8.93 10.016 16.297 1 83.06 145 VAL B N 1
ATOM 2915 C CA . VAL B 1 145 ? 8.234 9.125 15.367 1 83.06 145 VAL B CA 1
ATOM 2916 C C . VAL B 1 145 ? 7.312 8.188 16.141 1 83.06 145 VAL B C 1
ATOM 2918 O O . VAL B 1 145 ? 6.176 7.953 15.727 1 83.06 145 VAL B O 1
ATOM 2921 N N . GLY B 1 146 ? 7.852 7.73 17.234 1 83.69 146 GLY B N 1
ATOM 2922 C CA . GLY B 1 146 ? 7.008 6.887 18.062 1 83.69 146 GLY B CA 1
ATOM 2923 C C . GLY B 1 146 ? 5.766 7.602 18.562 1 83.69 146 GLY B C 1
ATOM 2924 O O . GLY B 1 146 ? 4.668 7.039 18.547 1 83.69 146 GLY B O 1
ATOM 2925 N N . ALA B 1 147 ? 5.961 8.82 19.016 1 86.38 147 ALA B N 1
ATOM 2926 C CA . ALA B 1 147 ? 4.836 9.617 19.5 1 86.38 147 ALA B CA 1
ATOM 2927 C C . ALA B 1 147 ? 3.846 9.906 18.375 1 86.38 147 ALA B C 1
ATOM 2929 O O . ALA B 1 147 ? 2.633 9.781 18.547 1 86.38 147 ALA B O 1
ATOM 2930 N N . LEU B 1 148 ? 4.316 10.219 17.25 1 88.19 148 LEU B N 1
ATOM 2931 C CA . LEU B 1 148 ? 3.463 10.516 16.109 1 88.19 148 LEU B CA 1
ATOM 2932 C C . LEU B 1 148 ? 2.705 9.273 15.656 1 88.19 148 LEU B C 1
ATOM 2934 O O . LEU B 1 148 ? 1.549 9.359 15.234 1 88.19 148 LEU B O 1
ATOM 2938 N N . GLU B 1 149 ? 3.354 8.109 15.688 1 88.88 149 GLU B N 1
ATOM 2939 C CA . GLU B 1 149 ? 2.668 6.863 15.352 1 88.88 149 GLU B CA 1
ATOM 2940 C C . GLU B 1 149 ? 1.488 6.617 16.297 1 88.88 149 GLU B C 1
ATOM 2942 O O . GLU B 1 149 ? 0.42 6.188 15.852 1 88.88 149 GLU B O 1
ATOM 2947 N N . GLY B 1 150 ? 1.729 6.871 17.578 1 89 150 GLY B N 1
ATOM 2948 C CA . GLY B 1 150 ? 0.621 6.766 18.516 1 89 150 GLY B CA 1
ATOM 2949 C C . GLY B 1 150 ? -0.539 7.68 18.172 1 89 150 GLY B C 1
ATOM 2950 O O . GLY B 1 150 ? -1.698 7.262 18.203 1 89 150 GLY B O 1
ATOM 2951 N N . ILE B 1 151 ? -0.264 8.883 17.828 1 92.56 151 ILE B N 1
ATOM 2952 C CA . ILE B 1 151 ? -1.284 9.859 17.469 1 92.56 151 ILE B CA 1
ATOM 2953 C C . ILE B 1 151 ? -1.979 9.438 16.172 1 92.56 151 ILE B C 1
ATOM 2955 O O . ILE B 1 151 ? -3.203 9.531 16.062 1 92.56 151 ILE B O 1
ATOM 2959 N N . PHE B 1 152 ? -1.196 8.938 15.273 1 93.44 152 PHE B N 1
ATOM 2960 C CA . PHE B 1 152 ? -1.707 8.414 14.008 1 93.44 152 PHE B CA 1
ATOM 2961 C C . PHE B 1 152 ? -2.758 7.336 14.25 1 93.44 152 PHE B C 1
ATOM 2963 O O . PHE B 1 152 ? -3.82 7.348 13.625 1 93.44 152 PHE B O 1
ATOM 2970 N N . HIS B 1 153 ? -2.49 6.434 15.117 1 90.38 153 HIS B N 1
ATOM 2971 C CA . HIS B 1 153 ? -3.441 5.371 15.422 1 90.38 153 HIS B CA 1
ATOM 2972 C C . HIS B 1 153 ? -4.73 5.934 16.016 1 90.38 153 HIS B C 1
ATOM 2974 O O . HIS B 1 153 ? -5.824 5.465 15.695 1 90.38 153 HIS B O 1
ATOM 2980 N N . GLU B 1 154 ? -4.555 6.961 16.828 1 90.88 154 GLU B N 1
ATOM 2981 C CA . GLU B 1 154 ? -5.738 7.617 17.375 1 90.88 154 GLU B CA 1
ATOM 2982 C C . GLU B 1 154 ? -6.539 8.312 16.266 1 90.88 154 GLU B C 1
ATOM 2984 O O . GLU B 1 154 ? -7.77 8.234 16.25 1 90.88 154 GLU B O 1
ATOM 2989 N N . TRP B 1 155 ? -5.879 8.969 15.367 1 94.12 155 TRP B N 1
ATOM 2990 C CA . TRP B 1 155 ? -6.559 9.594 14.234 1 94.12 155 TRP B CA 1
ATOM 2991 C C . TRP B 1 155 ? -7.336 8.555 13.43 1 94.12 155 TRP B C 1
ATOM 2993 O O . TRP B 1 155 ? -8.484 8.797 13.039 1 94.12 155 TRP B O 1
ATOM 3003 N N . SER B 1 156 ? -6.703 7.414 13.195 1 92.31 156 SER B N 1
ATOM 3004 C CA . SER B 1 156 ? -7.344 6.371 12.406 1 92.31 156 SER B CA 1
ATOM 3005 C C . SER B 1 156 ? -8.594 5.832 13.102 1 92.31 156 SER B C 1
ATOM 3007 O O . SER B 1 156 ? -9.594 5.539 12.453 1 92.31 156 SER B O 1
ATOM 3009 N N . ARG B 1 157 ? -8.523 5.766 14.352 1 88.19 157 ARG B N 1
ATOM 3010 C CA . ARG B 1 157 ? -9.656 5.254 15.125 1 88.19 157 ARG B CA 1
ATOM 3011 C C . ARG B 1 157 ? -10.805 6.258 15.141 1 88.19 157 ARG B C 1
ATOM 3013 O O . ARG B 1 157 ? -11.977 5.875 15.078 1 88.19 157 ARG B O 1
ATOM 3020 N N . LYS B 1 158 ? -10.477 7.492 15.109 1 90.12 158 LYS B N 1
ATOM 3021 C CA . LYS B 1 158 ? -11.477 8.547 15.281 1 90.12 158 LYS B CA 1
ATOM 3022 C C . LYS B 1 158 ? -12.039 8.992 13.938 1 90.12 158 LYS B C 1
ATOM 3024 O O . LYS B 1 158 ? -12.945 9.828 13.883 1 90.12 158 LYS B O 1
ATOM 3029 N N . THR B 1 159 ? -11.516 8.453 12.914 1 91.38 159 THR B N 1
ATOM 3030 C CA . THR B 1 159 ? -11.914 8.922 11.594 1 91.38 159 THR B CA 1
ATOM 3031 C C . THR B 1 159 ? -12.797 7.895 10.898 1 91.38 159 THR B C 1
ATOM 3033 O O . THR B 1 159 ? -12.438 6.719 10.797 1 91.38 159 THR B O 1
ATOM 3036 N N . THR B 1 160 ? -13.938 8.281 10.516 1 87.75 160 THR B N 1
ATOM 3037 C CA . THR B 1 160 ? -14.859 7.5 9.695 1 87.75 160 THR B CA 1
ATOM 3038 C C . THR B 1 160 ? -15.18 8.234 8.398 1 87.75 160 THR B C 1
ATOM 3040 O O . THR B 1 160 ? -15.352 9.453 8.398 1 87.75 160 THR B O 1
ATOM 3043 N N . GLY B 1 161 ? -15.328 7.547 7.336 1 90.88 161 GLY B N 1
ATOM 3044 C CA . GLY B 1 161 ? -15.523 8.188 6.043 1 90.88 161 GLY B CA 1
ATOM 3045 C C . GLY B 1 161 ? -14.234 8.391 5.277 1 90.88 161 GLY B C 1
ATOM 3046 O O . GLY B 1 161 ? -13.953 7.672 4.316 1 90.88 161 GLY B O 1
ATOM 3047 N N . PRO B 1 162 ? -13.406 9.289 5.879 1 95.19 162 PRO B N 1
ATOM 3048 C CA . PRO B 1 162 ? -12.07 9.422 5.297 1 95.19 162 PRO B CA 1
ATOM 3049 C C . PRO B 1 162 ? -11.141 8.273 5.684 1 95.19 162 PRO B C 1
ATOM 3051 O O . PRO B 1 162 ? -11.453 7.492 6.586 1 95.19 162 PRO B O 1
ATOM 3054 N N . VAL B 1 163 ? -10.141 8.117 4.918 1 95 163 VAL B N 1
ATOM 3055 C CA . VAL B 1 163 ? -9.164 7.059 5.16 1 95 163 VAL B CA 1
ATOM 3056 C C . VAL B 1 163 ? -7.879 7.656 5.719 1 95 163 VAL B C 1
ATOM 3058 O O . VAL B 1 163 ? -7.41 8.695 5.242 1 95 163 VAL B O 1
ATOM 3061 N N . VAL B 1 164 ? -7.355 7.086 6.77 1 95.44 164 VAL B N 1
ATOM 3062 C CA . VAL B 1 164 ? -6.094 7.496 7.379 1 95.44 164 VAL B CA 1
ATOM 3063 C C . VAL B 1 164 ? -5.012 6.465 7.074 1 95.44 164 VAL B C 1
ATOM 3065 O O . VAL B 1 164 ? -5.121 5.301 7.473 1 95.44 164 VAL B O 1
ATOM 3068 N N . THR B 1 165 ? -3.98 6.867 6.359 1 94.88 165 THR B N 1
ATOM 3069 C CA . THR B 1 165 ? -2.898 5.965 5.977 1 94.88 165 THR B CA 1
ATOM 3070 C C . THR B 1 165 ? -1.54 6.613 6.227 1 94.88 165 THR B C 1
ATOM 3072 O O . THR B 1 165 ? -1.381 7.824 6.059 1 94.88 165 THR B O 1
ATOM 3075 N N . GLY B 1 166 ? -0.6 5.84 6.688 1 93.56 166 GLY B N 1
ATOM 3076 C CA . GLY B 1 166 ? 0.773 6.289 6.855 1 93.56 166 GLY B CA 1
ATOM 3077 C C . GLY B 1 166 ? 1.715 5.734 5.805 1 93.56 166 GLY B C 1
ATOM 3078 O O . GLY B 1 166 ? 1.554 4.598 5.355 1 93.56 166 GLY B O 1
ATOM 3079 N N . LEU B 1 167 ? 2.678 6.527 5.398 1 92.06 167 LEU B N 1
ATOM 3080 C CA . LEU B 1 167 ? 3.744 6.102 4.5 1 92.06 167 LEU B CA 1
ATOM 3081 C C . LEU B 1 167 ? 5.113 6.406 5.102 1 92.06 167 LEU B C 1
ATOM 3083 O O . LEU B 1 167 ? 5.406 7.555 5.441 1 92.06 167 LEU B O 1
ATOM 3087 N N . GLU B 1 168 ? 5.879 5.359 5.336 1 87.31 168 GLU B N 1
ATOM 3088 C CA . GLU B 1 168 ? 7.254 5.531 5.801 1 87.31 168 GLU B CA 1
ATOM 3089 C C . GLU B 1 168 ? 8.219 5.668 4.629 1 87.31 168 GLU B C 1
ATOM 3091 O O . GLU B 1 168 ? 8.203 4.855 3.703 1 87.31 168 GLU B O 1
ATOM 3096 N N . MET B 1 169 ? 9.055 6.691 4.668 1 80.38 169 MET B N 1
ATOM 3097 C CA . MET B 1 169 ? 9.977 6.969 3.574 1 80.38 169 MET B CA 1
ATOM 3098 C C . MET B 1 169 ? 11.406 7.121 4.094 1 80.38 169 MET B C 1
ATOM 3100 O O . MET B 1 169 ? 11.617 7.676 5.172 1 80.38 169 MET B O 1
ATOM 3104 N N . VAL B 1 170 ? 12.328 6.43 3.484 1 65 170 VAL B N 1
ATOM 3105 C CA . VAL B 1 170 ? 13.734 6.57 3.848 1 65 170 VAL B CA 1
ATOM 3106 C C . VAL B 1 170 ? 14.25 7.926 3.377 1 65 170 VAL B C 1
ATOM 3108 O O . VAL B 1 170 ? 14.961 8.617 4.117 1 65 170 VAL B O 1
ATOM 3111 N N . VAL B 1 171 ? 14.594 8.094 1.858 1 53.12 171 VAL B N 1
ATOM 3112 C CA . VAL B 1 171 ? 15.312 9.203 1.251 1 53.12 171 VAL B CA 1
ATOM 3113 C C . VAL B 1 171 ? 14.328 10.195 0.641 1 53.12 171 VAL B C 1
ATOM 3115 O O . VAL B 1 171 ? 13.383 9.797 -0.045 1 53.12 171 VAL B O 1
ATOM 3118 N N . THR B 1 172 ? 14.023 11.266 1.428 1 49.75 172 THR B N 1
ATOM 3119 C CA . THR B 1 172 ? 13.555 12.242 0.449 1 49.75 172 THR B CA 1
ATOM 3120 C C . THR B 1 172 ? 14.711 12.773 -0.391 1 49.75 172 THR B C 1
ATOM 3122 O O . THR B 1 172 ? 15.812 12.961 0.117 1 49.75 172 THR B O 1
ATOM 3125 N N . PRO B 1 173 ? 14.719 12.406 -1.7 1 43.62 173 PRO B N 1
ATOM 3126 C CA . PRO B 1 173 ? 15.898 12.883 -2.436 1 43.62 173 PRO B CA 1
ATOM 3127 C C . PRO B 1 173 ? 16.469 14.18 -1.861 1 43.62 173 PRO B C 1
ATOM 3129 O O . PRO B 1 173 ? 17.688 14.367 -1.833 1 43.62 173 PRO B O 1
ATOM 3132 N N . ASP B 1 174 ? 15.773 15.242 -1.941 1 43.81 174 ASP B N 1
ATOM 3133 C CA . ASP B 1 174 ? 16.594 16.422 -1.645 1 43.81 174 ASP B CA 1
ATOM 3134 C C . ASP B 1 174 ? 17.234 16.312 -0.268 1 43.81 174 ASP B C 1
ATOM 3136 O O . ASP B 1 174 ? 18.031 17.172 0.125 1 43.81 174 ASP B O 1
ATOM 3140 N N . LEU B 1 175 ? 16.5 15.773 0.533 1 46.5 175 LEU B N 1
ATOM 3141 C CA . LEU B 1 175 ? 16.984 16.016 1.889 1 46.5 175 LEU B CA 1
ATOM 3142 C C . LEU B 1 175 ? 18.25 15.211 2.164 1 46.5 175 LEU B C 1
ATOM 3144 O O . LEU B 1 175 ? 18.328 14.031 1.833 1 46.5 175 LEU B O 1
ATOM 3148 N N . ARG B 1 176 ? 19.281 15.898 2.109 1 46.69 176 ARG B N 1
ATOM 3149 C CA . ARG B 1 176 ? 20.516 15.391 2.697 1 46.69 176 ARG B CA 1
ATOM 3150 C C . ARG B 1 176 ? 20.219 14.375 3.799 1 46.69 176 ARG B C 1
ATOM 3152 O O . ARG B 1 176 ? 19.422 14.641 4.703 1 46.69 176 ARG B O 1
ATOM 3159 N N . ARG B 1 177 ? 20.203 13.078 3.205 1 53.5 177 ARG B N 1
ATOM 3160 C CA . ARG B 1 177 ? 20.062 11.984 4.156 1 53.5 177 ARG B CA 1
ATOM 3161 C C . ARG B 1 177 ? 21.234 11.922 5.117 1 53.5 177 ARG B C 1
ATOM 3163 O O . ARG B 1 177 ? 22.109 11.07 4.98 1 53.5 177 ARG B O 1
ATOM 3170 N N . PRO B 1 178 ? 21.359 13.133 5.773 1 53.66 178 PRO B N 1
ATOM 3171 C CA . PRO B 1 178 ? 22.641 13.188 6.492 1 53.66 178 PRO B CA 1
ATOM 3172 C C . PRO B 1 178 ? 22.906 11.922 7.305 1 53.66 178 PRO B C 1
ATOM 3174 O O . PRO B 1 178 ? 24.062 11.656 7.664 1 53.66 178 PRO B O 1
ATOM 3177 N N . HIS B 1 179 ? 21.766 11.078 7.176 1 62.03 179 HIS B N 1
ATOM 3178 C CA . HIS B 1 179 ? 22 10 8.133 1 62.03 179 HIS B CA 1
ATOM 3179 C C . HIS B 1 179 ? 22.281 8.68 7.418 1 62.03 179 HIS B C 1
ATOM 3181 O O . HIS B 1 179 ? 22.578 7.672 8.062 1 62.03 179 HIS B O 1
ATOM 3187 N N . LEU B 1 180 ? 22.234 8.82 6.043 1 67.88 180 LEU B N 1
ATOM 3188 C CA . LEU B 1 180 ? 22.562 7.566 5.363 1 67.88 180 LEU B CA 1
ATOM 3189 C C . LEU B 1 180 ? 23.953 7.621 4.75 1 67.88 180 LEU B C 1
ATOM 3191 O O . LEU B 1 180 ? 24.234 8.461 3.895 1 67.88 180 LEU B O 1
ATOM 3195 N N . THR B 1 181 ? 24.781 6.883 5.332 1 73.12 181 THR B N 1
ATOM 3196 C CA . THR B 1 181 ? 26.078 6.738 4.691 1 73.12 181 THR B CA 1
ATOM 3197 C C . THR B 1 181 ? 25.938 6.055 3.334 1 73.12 181 THR B C 1
ATOM 3199 O O . THR B 1 181 ? 24.953 5.375 3.074 1 73.12 181 THR B O 1
ATOM 3202 N N . PRO B 1 182 ? 26.875 6.359 2.496 1 77.81 182 PRO B N 1
ATOM 3203 C CA . PRO B 1 182 ? 26.844 5.68 1.201 1 77.81 182 PRO B CA 1
ATOM 3204 C C . PRO B 1 182 ? 26.734 4.16 1.336 1 77.81 182 PRO B C 1
ATOM 3206 O O . PRO B 1 182 ? 26.031 3.518 0.553 1 77.81 182 PRO B O 1
ATOM 3209 N N . ASP B 1 183 ? 27.391 3.588 2.32 1 77.69 183 ASP B N 1
ATOM 3210 C CA . ASP B 1 183 ? 27.344 2.146 2.543 1 77.69 183 ASP B CA 1
ATOM 3211 C C . ASP B 1 183 ? 25.938 1.697 2.934 1 77.69 183 ASP B C 1
ATOM 3213 O O . ASP B 1 183 ? 25.453 0.66 2.471 1 77.69 183 ASP B O 1
ATOM 3217 N N . MET B 1 184 ? 25.266 2.475 3.74 1 75.5 184 MET B N 1
ATOM 3218 C CA . MET B 1 184 ? 23.891 2.17 4.152 1 75.5 184 MET B CA 1
ATOM 3219 C C . MET B 1 184 ? 22.938 2.256 2.969 1 75.5 184 MET B C 1
ATOM 3221 O O . MET B 1 184 ? 22.062 1.401 2.807 1 75.5 184 MET B O 1
ATOM 3225 N N . GLU B 1 185 ? 23.219 3.242 2.207 1 78.06 185 GLU B N 1
ATOM 3226 C CA . GLU B 1 185 ? 22.359 3.408 1.033 1 78.06 185 GLU B CA 1
ATOM 3227 C C . GLU B 1 185 ? 22.5 2.227 0.079 1 78.06 185 GLU B C 1
ATOM 3229 O O . GLU B 1 185 ? 21.5 1.736 -0.459 1 78.06 185 GLU B O 1
ATOM 3234 N N . ALA B 1 186 ? 23.703 1.854 -0.106 1 80.94 186 ALA B N 1
ATOM 3235 C CA . ALA B 1 186 ? 23.969 0.728 -0.999 1 80.94 186 ALA B CA 1
ATOM 3236 C C . ALA B 1 186 ? 23.328 -0.551 -0.474 1 80.94 186 ALA B C 1
ATOM 3238 O O . ALA B 1 186 ? 22.797 -1.35 -1.25 1 80.94 186 ALA B O 1
ATOM 3239 N N . ARG B 1 187 ? 23.312 -0.716 0.803 1 78.56 187 ARG B N 1
ATOM 3240 C CA . ARG B 1 187 ? 22.719 -1.897 1.424 1 78.56 187 ARG B CA 1
ATOM 3241 C C . ARG B 1 187 ? 21.203 -1.905 1.251 1 78.56 187 ARG B C 1
ATOM 3243 O O . ARG B 1 187 ? 20.625 -2.941 0.936 1 78.56 187 ARG B O 1
ATOM 3250 N N . ILE B 1 188 ? 20.656 -0.777 1.435 1 78.06 188 ILE B N 1
ATOM 3251 C CA . ILE B 1 188 ? 19.219 -0.674 1.27 1 78.06 188 ILE B CA 1
ATOM 3252 C C . ILE B 1 188 ? 18.844 -0.917 -0.191 1 78.06 188 ILE B C 1
ATOM 3254 O O . ILE B 1 188 ? 17.922 -1.685 -0.484 1 78.06 188 ILE B O 1
ATOM 3258 N N . ALA B 1 189 ? 19.656 -0.268 -1.032 1 81.5 189 ALA B N 1
ATOM 3259 C CA . ALA B 1 189 ? 19.391 -0.372 -2.465 1 81.5 189 ALA B CA 1
ATOM 3260 C C . ALA B 1 189 ? 19.453 -1.823 -2.932 1 81.5 189 ALA B C 1
ATOM 3262 O O . ALA B 1 189 ? 18.688 -2.24 -3.801 1 81.5 189 ALA B O 1
ATOM 3263 N N . SER B 1 190 ? 20.312 -2.559 -2.309 1 82.06 190 SER B N 1
ATOM 3264 C CA . SER B 1 190 ? 20.531 -3.932 -2.752 1 82.06 190 SER B CA 1
ATOM 3265 C C . SER B 1 190 ? 19.328 -4.812 -2.449 1 82.06 190 SER B C 1
ATOM 3267 O O . SER B 1 190 ? 19.188 -5.902 -3.012 1 82.06 190 SER B O 1
ATOM 3269 N N . ARG B 1 191 ? 18.406 -4.285 -1.675 1 79.94 191 ARG B N 1
ATOM 3270 C CA . ARG B 1 191 ? 17.25 -5.082 -1.27 1 79.94 191 ARG B CA 1
ATOM 3271 C C . ARG B 1 191 ? 15.992 -4.617 -1.986 1 79.94 191 ARG B C 1
ATOM 3273 O O . ARG B 1 191 ? 14.914 -5.172 -1.776 1 79.94 191 ARG B O 1
ATOM 3280 N N . THR B 1 192 ? 16.172 -3.662 -2.746 1 82.5 192 THR B N 1
ATOM 3281 C CA . THR B 1 192 ? 15.023 -3.15 -3.48 1 82.5 192 THR B CA 1
ATOM 3282 C C . THR B 1 192 ? 14.938 -3.787 -4.863 1 82.5 192 THR B C 1
ATOM 3284 O O . THR B 1 192 ? 15.922 -4.328 -5.367 1 82.5 192 THR B O 1
ATOM 3287 N N . ALA B 1 193 ? 13.836 -3.732 -5.488 1 85.06 193 ALA B N 1
ATOM 3288 C CA . ALA B 1 193 ? 13.602 -4.355 -6.789 1 85.06 193 ALA B CA 1
ATOM 3289 C C . ALA B 1 193 ? 14.406 -3.662 -7.879 1 85.06 193 ALA B C 1
ATOM 3291 O O . ALA B 1 193 ? 14.766 -4.281 -8.883 1 85.06 193 ALA B O 1
ATOM 3292 N N . ARG B 1 194 ? 14.75 -2.395 -7.691 1 87.94 194 ARG B N 1
ATOM 3293 C CA . ARG B 1 194 ? 15.375 -1.626 -8.766 1 87.94 194 ARG B CA 1
ATOM 3294 C C . ARG B 1 194 ? 16.828 -1.3 -8.438 1 87.94 194 ARG B C 1
ATOM 3296 O O . ARG B 1 194 ? 17.484 -0.543 -9.156 1 87.94 194 ARG B O 1
ATOM 3303 N N . GLY B 1 195 ? 17.266 -1.773 -7.371 1 85.25 195 GLY B N 1
ATOM 3304 C CA . GLY B 1 195 ? 18.656 -1.54 -7.004 1 85.25 195 GLY B CA 1
ATOM 3305 C C . GLY B 1 195 ? 18.922 -0.11 -6.578 1 85.25 195 GLY B C 1
ATOM 3306 O O . GLY B 1 195 ? 20.062 0.37 -6.684 1 85.25 195 GLY B O 1
ATOM 3307 N N . ARG B 1 196 ? 17.906 0.594 -6.219 1 84.69 196 ARG B N 1
ATOM 3308 C CA . ARG B 1 196 ? 17.984 1.972 -5.746 1 84.69 196 ARG B CA 1
ATOM 3309 C C . ARG B 1 196 ? 16.875 2.285 -4.762 1 84.69 196 ARG B C 1
ATOM 3311 O O . ARG B 1 196 ? 15.891 1.535 -4.664 1 84.69 196 ARG B O 1
ATOM 3318 N N . LEU B 1 197 ? 17.062 3.381 -4.082 1 81.69 197 LEU B N 1
ATOM 3319 C CA . LEU B 1 197 ? 15.977 3.867 -3.229 1 81.69 197 LEU B CA 1
ATOM 3320 C C . LEU B 1 197 ? 14.82 4.395 -4.066 1 81.69 197 LEU B C 1
ATOM 3322 O O . LEU B 1 197 ? 15.008 4.793 -5.219 1 81.69 197 LEU B O 1
ATOM 3326 N N . ALA B 1 198 ? 13.633 4.34 -3.479 1 85.44 198 ALA B N 1
ATOM 3327 C CA . ALA B 1 198 ? 12.461 4.898 -4.148 1 85.44 198 ALA B CA 1
ATOM 3328 C C . ALA B 1 198 ? 12.648 6.387 -4.422 1 85.44 198 ALA B C 1
ATOM 3330 O O . ALA B 1 198 ? 13.172 7.121 -3.58 1 85.44 198 ALA B O 1
ATOM 3331 N N . SER B 1 199 ? 12.25 6.863 -5.57 1 86.88 199 SER B N 1
ATOM 3332 C CA . SER B 1 199 ? 12.328 8.281 -5.914 1 86.88 199 SER B CA 1
ATOM 3333 C C . SER B 1 199 ? 11.141 9.055 -5.344 1 86.88 199 SER B C 1
ATOM 3335 O O . SER B 1 199 ? 10.117 8.461 -4.996 1 86.88 199 SER B O 1
ATOM 3337 N N . ALA B 1 200 ? 11.32 10.336 -5.289 1 89.25 200 ALA B N 1
ATOM 3338 C CA . ALA B 1 200 ? 10.219 11.211 -4.879 1 89.25 200 ALA B CA 1
ATOM 3339 C C . ALA B 1 200 ? 9.008 11.031 -5.793 1 89.25 200 ALA B C 1
ATOM 3341 O O . ALA B 1 200 ? 7.863 11.055 -5.332 1 89.25 200 ALA B O 1
ATOM 3342 N N . GLU B 1 201 ? 9.266 10.789 -7.105 1 92 201 GLU B N 1
ATOM 3343 C CA . GLU B 1 201 ? 8.203 10.609 -8.086 1 92 201 GLU B CA 1
ATOM 3344 C C . GLU B 1 201 ? 7.418 9.328 -7.816 1 92 201 GLU B C 1
ATOM 3346 O O . GLU B 1 201 ? 6.188 9.32 -7.895 1 92 201 GLU B O 1
ATOM 3351 N N . GLU B 1 202 ? 8.141 8.281 -7.445 1 91.25 202 GLU B N 1
ATOM 3352 C CA . GLU B 1 202 ? 7.492 7 -7.18 1 91.25 202 GLU B CA 1
ATOM 3353 C C . GLU B 1 202 ? 6.629 7.07 -5.922 1 91.25 202 GLU B C 1
ATOM 3355 O O . GLU B 1 202 ? 5.52 6.531 -5.895 1 91.25 202 GLU B O 1
ATOM 3360 N N . ILE B 1 203 ? 7.117 7.723 -4.918 1 91.69 203 ILE B N 1
ATOM 3361 C CA . ILE B 1 203 ? 6.363 7.895 -3.682 1 91.69 203 ILE B CA 1
ATOM 3362 C C . ILE B 1 203 ? 5.133 8.758 -3.941 1 91.69 203 ILE B C 1
ATOM 3364 O O . ILE B 1 203 ? 4.027 8.414 -3.516 1 91.69 203 ILE B O 1
ATOM 3368 N N . ALA B 1 204 ? 5.32 9.828 -4.695 1 94.25 204 ALA B N 1
ATOM 3369 C CA . ALA B 1 204 ? 4.223 10.742 -5.012 1 94.25 204 ALA B CA 1
ATOM 3370 C C . ALA B 1 204 ? 3.17 10.055 -5.871 1 94.25 204 ALA B C 1
ATOM 3372 O O . ALA B 1 204 ? 1.976 10.336 -5.746 1 94.25 204 ALA B O 1
ATOM 3373 N N . ASP B 1 205 ? 3.57 9.164 -6.766 1 94.94 205 ASP B N 1
ATOM 3374 C CA . ASP B 1 205 ? 2.633 8.438 -7.613 1 94.94 205 ASP B CA 1
ATOM 3375 C C . ASP B 1 205 ? 1.677 7.59 -6.777 1 94.94 205 ASP B C 1
ATOM 3377 O O . ASP B 1 205 ? 0.47 7.578 -7.027 1 94.94 205 ASP B O 1
ATOM 3381 N N . PHE B 1 206 ? 2.252 6.965 -5.871 1 95.44 206 PHE B N 1
ATOM 3382 C CA . PHE B 1 206 ? 1.411 6.148 -5.004 1 95.44 206 PHE B CA 1
ATOM 3383 C C . PHE B 1 206 ? 0.493 7.02 -4.16 1 95.44 206 PHE B C 1
ATOM 3385 O O . PHE B 1 206 ? -0.703 6.742 -4.043 1 95.44 206 PHE B O 1
ATOM 3392 N N . ALA B 1 207 ? 1.075 8.016 -3.568 1 96.44 207 ALA B N 1
ATOM 3393 C CA . ALA B 1 207 ? 0.282 8.922 -2.742 1 96.44 207 ALA B CA 1
ATOM 3394 C C . ALA B 1 207 ? -0.876 9.516 -3.537 1 96.44 207 ALA B C 1
ATOM 3396 O O . ALA B 1 207 ? -2.01 9.57 -3.053 1 96.44 207 ALA B O 1
ATOM 3397 N N . ALA B 1 208 ? -0.592 9.953 -4.727 1 97.69 208 ALA B N 1
ATOM 3398 C CA . ALA B 1 208 ? -1.625 10.539 -5.578 1 97.69 208 ALA B CA 1
ATOM 3399 C C . ALA B 1 208 ? -2.699 9.508 -5.918 1 97.69 208 ALA B C 1
ATOM 3401 O O . ALA B 1 208 ? -3.889 9.828 -5.957 1 97.69 208 ALA B O 1
ATOM 3402 N N . TRP B 1 209 ? -2.289 8.305 -6.207 1 97.38 209 TRP B N 1
ATOM 3403 C CA . TRP B 1 209 ? -3.27 7.258 -6.473 1 97.38 209 TRP B CA 1
ATOM 3404 C C . TRP B 1 209 ? -4.191 7.062 -5.273 1 97.38 209 TRP B C 1
ATOM 3406 O O . TRP B 1 209 ? -5.41 6.965 -5.43 1 97.38 209 TRP B O 1
ATOM 3416 N N . LEU B 1 210 ? -3.584 6.941 -4.055 1 96.19 210 LEU B N 1
ATOM 3417 C CA . LEU B 1 210 ? -4.363 6.77 -2.834 1 96.19 210 LEU B CA 1
ATOM 3418 C C . LEU B 1 210 ? -5.375 7.898 -2.672 1 96.19 210 LEU B C 1
ATOM 3420 O O . LEU B 1 210 ? -6.551 7.652 -2.396 1 96.19 210 LEU B O 1
ATOM 3424 N N . ILE B 1 211 ? -4.898 9.109 -2.879 1 97.38 211 ILE B N 1
ATOM 3425 C CA . ILE B 1 211 ? -5.727 10.297 -2.689 1 97.38 211 ILE B CA 1
ATOM 3426 C C . ILE B 1 211 ? -6.875 10.289 -3.699 1 97.38 211 ILE B C 1
ATOM 3428 O O . ILE B 1 211 ? -8.023 10.539 -3.342 1 97.38 211 ILE B O 1
ATOM 3432 N N . ARG B 1 212 ? -6.578 9.945 -4.91 1 96.38 212 ARG B N 1
ATOM 3433 C CA . ARG B 1 212 ? -7.594 9.992 -5.957 1 96.38 212 ARG B CA 1
ATOM 3434 C C . ARG B 1 212 ? -8.578 8.836 -5.812 1 96.38 212 ARG B C 1
ATOM 3436 O O . ARG B 1 212 ? -9.781 9.016 -6.004 1 96.38 212 ARG B O 1
ATOM 3443 N N . SER B 1 213 ? -8.086 7.707 -5.48 1 95.06 213 SER B N 1
ATOM 3444 C CA . SER B 1 213 ? -8.945 6.531 -5.395 1 95.06 213 SER B CA 1
ATOM 3445 C C . SER B 1 213 ? -9.758 6.531 -4.102 1 95.06 213 SER B C 1
ATOM 3447 O O . SER B 1 213 ? -10.852 5.969 -4.051 1 95.06 213 SER B O 1
ATOM 3449 N N . GLY B 1 214 ? -9.234 7.211 -3.068 1 94.31 214 GLY B N 1
ATOM 3450 C CA . GLY B 1 214 ? -9.859 7.109 -1.758 1 94.31 214 GLY B CA 1
ATOM 3451 C C . GLY B 1 214 ? -9.883 5.691 -1.221 1 94.31 214 GLY B C 1
ATOM 3452 O O . GLY B 1 214 ? -10.781 5.332 -0.45 1 94.31 214 GLY B O 1
ATOM 3453 N N . SER B 1 215 ? -8.945 4.828 -1.643 1 92.94 215 SER B N 1
ATOM 3454 C CA . SER B 1 215 ? -8.953 3.416 -1.275 1 92.94 215 SER B CA 1
ATOM 3455 C C . SER B 1 215 ? -8.961 3.238 0.24 1 92.94 215 SER B C 1
ATOM 3457 O O . SER B 1 215 ? -8.109 3.797 0.938 1 92.94 215 SER B O 1
ATOM 3459 N N . PRO B 1 216 ? -9.82 2.441 0.725 1 91.06 216 PRO B N 1
ATOM 3460 C CA . PRO B 1 216 ? -9.898 2.236 2.174 1 91.06 216 PRO B CA 1
ATOM 3461 C C . PRO B 1 216 ? -8.969 1.128 2.664 1 91.06 216 PRO B C 1
ATOM 3463 O O . PRO B 1 216 ? -8.875 0.89 3.871 1 91.06 216 PRO B O 1
ATOM 3466 N N . LEU B 1 217 ? -8.266 0.487 1.816 1 90.19 217 LEU B N 1
ATOM 3467 C CA . LEU B 1 217 ? -7.562 -0.759 2.094 1 90.19 217 LEU B CA 1
ATOM 3468 C C . LEU B 1 217 ? -6.539 -0.566 3.205 1 90.19 217 LEU B C 1
ATOM 3470 O O . LEU B 1 217 ? -6.266 -1.492 3.975 1 90.19 217 LEU B O 1
ATOM 3474 N N . PHE B 1 218 ? -6.043 0.634 3.271 1 91.69 218 PHE B N 1
ATOM 3475 C CA . PHE B 1 218 ? -4.871 0.784 4.125 1 91.69 218 PHE B CA 1
ATOM 3476 C C . PHE B 1 218 ? -5.168 1.707 5.301 1 91.69 218 PHE B C 1
ATOM 3478 O O . PHE B 1 218 ? -4.254 2.273 5.898 1 91.69 218 PHE B O 1
ATOM 3485 N N . HIS B 1 219 ? -6.48 1.831 5.59 1 92.56 219 HIS B N 1
ATOM 3486 C CA . HIS B 1 219 ? -6.867 2.631 6.746 1 92.56 219 HIS B CA 1
ATOM 3487 C C . HIS B 1 219 ? -6.18 2.137 8.016 1 92.56 219 HIS B C 1
ATOM 3489 O O . HIS B 1 219 ? -6.234 0.946 8.336 1 92.56 219 HIS B O 1
ATOM 3495 N N . GLY B 1 220 ? -5.457 3.018 8.656 1 91.44 220 GLY B N 1
ATOM 3496 C CA . GLY B 1 220 ? -4.832 2.744 9.938 1 91.44 220 GLY B CA 1
ATOM 3497 C C . GLY B 1 220 ? -3.479 2.068 9.812 1 91.44 220 GLY B C 1
ATOM 3498 O O . GLY B 1 220 ? -2.838 1.755 10.82 1 91.44 220 GLY B O 1
ATOM 3499 N N . GLN B 1 221 ? -3 1.854 8.609 1 90.31 221 GLN B N 1
ATOM 3500 C CA . GLN B 1 221 ? -1.728 1.173 8.398 1 90.31 221 GLN B CA 1
ATOM 3501 C C . GLN B 1 221 ? -0.626 2.164 8.031 1 90.31 221 GLN B C 1
ATOM 3503 O O . GLN B 1 221 ? -0.888 3.178 7.383 1 90.31 221 GLN B O 1
ATOM 3508 N N . ILE B 1 222 ? 0.509 1.903 8.5 1 89.94 222 ILE B N 1
ATOM 3509 C CA . ILE B 1 222 ? 1.716 2.596 8.062 1 89.94 222 ILE B CA 1
ATOM 3510 C C . ILE B 1 222 ? 2.504 1.702 7.105 1 89.94 222 ILE B C 1
ATOM 3512 O O . ILE B 1 222 ? 3.041 0.669 7.516 1 89.94 222 ILE B O 1
ATOM 3516 N N . LEU B 1 223 ? 2.525 2.135 5.832 1 89.88 223 LEU B N 1
ATOM 3517 C CA . LEU B 1 223 ? 3.188 1.357 4.793 1 89.88 223 LEU B CA 1
ATOM 3518 C C . LEU B 1 223 ? 4.648 1.777 4.645 1 89.88 223 LEU B C 1
ATOM 3520 O O . LEU B 1 223 ? 4.961 2.969 4.684 1 89.88 223 LEU B O 1
ATOM 3524 N N . ARG B 1 224 ? 5.465 0.808 4.512 1 84.44 224 ARG B N 1
ATOM 3525 C CA . ARG B 1 224 ? 6.863 1.107 4.23 1 84.44 224 ARG B CA 1
ATOM 3526 C C . ARG B 1 224 ? 7.102 1.255 2.732 1 84.44 224 ARG B C 1
ATOM 3528 O O . ARG B 1 224 ? 6.625 0.441 1.939 1 84.44 224 ARG B O 1
ATOM 3535 N N . SER B 1 225 ? 7.727 2.33 2.4 1 72.44 225 SER B N 1
ATOM 3536 C CA . SER B 1 225 ? 7.816 2.635 0.975 1 72.44 225 SER B CA 1
ATOM 3537 C C . SER B 1 225 ? 9.242 2.473 0.462 1 72.44 225 SER B C 1
ATOM 3539 O O . SER B 1 225 ? 9.641 3.143 -0.492 1 72.44 225 SER B O 1
ATOM 3541 N N . GLU B 1 226 ? 10.172 1.886 1.101 1 67.44 226 GLU B N 1
ATOM 3542 C CA . GLU B 1 226 ? 11.547 1.781 0.628 1 67.44 226 GLU B CA 1
ATOM 3543 C C . GLU B 1 226 ? 11.758 0.504 -0.178 1 67.44 226 GLU B C 1
ATOM 3545 O O . GLU B 1 226 ? 12.781 0.352 -0.853 1 67.44 226 GLU B O 1
ATOM 3550 N N . GLY B 1 227 ? 10.758 -0.072 -0.416 1 59.81 227 GLY B N 1
ATOM 3551 C CA . GLY B 1 227 ? 11.031 -1.336 -1.084 1 59.81 227 GLY B CA 1
ATOM 3552 C C . GLY B 1 227 ? 11.984 -2.229 -0.311 1 59.81 227 GLY B C 1
ATOM 3553 O O . GLY B 1 227 ? 12.711 -1.758 0.566 1 59.81 227 GLY B O 1
ATOM 3554 N N . GLY B 1 228 ? 11.883 -3.4 -0.194 1 58.94 228 GLY B N 1
ATOM 3555 C CA . GLY B 1 228 ? 12.828 -4.367 0.348 1 58.94 228 GLY B CA 1
ATOM 3556 C C . GLY B 1 228 ? 12.289 -5.109 1.558 1 58.94 228 GLY B C 1
ATOM 3557 O O . GLY B 1 228 ? 11.414 -4.602 2.264 1 58.94 228 GLY B O 1
ATOM 3558 N N . PRO B 1 229 ? 12.641 -6.32 1.632 1 54.66 229 PRO B N 1
ATOM 3559 C CA . PRO B 1 229 ? 12.195 -7.145 2.756 1 54.66 229 PRO B CA 1
ATOM 3560 C C . PRO B 1 229 ? 12.812 -6.715 4.086 1 54.66 229 PRO B C 1
ATOM 3562 O O . PRO B 1 229 ? 13.922 -6.172 4.109 1 54.66 229 PRO B O 1
ATOM 3565 N N . TYR B 1 230 ? 11.969 -6.473 5.188 1 52.16 230 TYR B N 1
ATOM 3566 C CA . TYR B 1 230 ? 12.477 -6.191 6.523 1 52.16 230 TYR B CA 1
ATOM 3567 C C . TYR B 1 230 ? 12.805 -7.48 7.266 1 52.16 230 TYR B C 1
ATOM 3569 O O . TYR B 1 230 ? 13.078 -7.461 8.469 1 52.16 230 TYR B O 1
ATOM 3577 N N . TYR B 1 231 ? 13.016 -8.562 6.699 1 46.5 231 TYR B N 1
ATOM 3578 C CA . TYR B 1 231 ? 13.32 -9.727 7.527 1 46.5 231 TYR B CA 1
ATOM 3579 C C . TYR B 1 231 ? 14.828 -9.969 7.59 1 46.5 231 TYR B C 1
ATOM 3581 O O . TYR B 1 231 ? 15.562 -9.594 6.672 1 46.5 231 TYR B O 1
#

Organism: NCBI:txid412449

InterPro domains:
  IPR036291 NAD(P)-binding domain superfamily [SSF51735] (7-229)

Foldseek 3Di:
DFAEEEEEEACQALLSLLLLVLQADPRYAYAYEDCDPPFDDRPNHHYAYANLPDPPVVRVVSLVVVVVVCVRGQYQEYEYNDDDDFDQALDPPCPLVVCVSSVVSVLVSCVVCVVRHAQLGEYEYEAEDCLLVPDHRRPSNVSNRVVVLVSLLVSLVPDDRAAYEYEYAHDPVPDPSVRADPVSQQVLLVFAPNSGFDYSNRSSVVVNCCSVRSDNVGGSHHDYRGHGDSD/DFAEEEEEEACQPLLSLLLLVLQADPRYAYAYEDCDPPFDDRPNHHYAYANLPDPPVVRVVSLVVVVVVCVRGQYQEYEYNDDDDFDQALDPPCPLVVCVSSVVSVLVSCVVCVVRHAQLGEYEYEAEDCLLVPDHRRPSNVSNRVVVLVSLLVSLVPDDRAAYEYEYAHDAPVPPSVRADPVSQQVLLVFAPNSGFDYSNRSSVVVNCCSVRSDNVGGSHHDYRGHGDSD

Solvent-accessible surface area (backbone atoms only — not comparable to full-atom values): 23780 Å² total; per-residue (Å²): 124,79,30,36,30,34,40,28,41,28,53,45,61,42,29,30,40,41,31,27,54,68,59,39,48,98,55,30,46,33,34,25,24,30,66,50,84,76,62,69,75,40,94,43,30,48,64,36,73,38,55,58,82,52,58,71,79,67,36,47,61,40,50,50,53,49,49,57,59,53,68,67,36,47,35,36,32,40,36,38,40,73,66,80,90,71,70,83,32,75,50,67,44,94,45,48,67,60,48,48,60,46,51,51,40,52,48,51,52,47,65,67,46,58,80,59,43,32,77,38,8,26,40,38,38,57,37,81,48,57,82,82,53,77,65,79,22,43,51,47,50,49,50,49,51,52,53,48,51,54,50,46,48,50,50,28,69,74,38,66,43,26,22,29,31,32,39,27,36,68,62,54,64,66,55,75,54,84,80,54,48,72,68,53,47,52,56,49,9,67,44,14,20,75,59,40,72,53,48,27,59,58,54,18,51,50,52,46,48,45,45,73,66,30,60,43,35,41,11,37,35,72,42,64,38,44,22,24,58,91,121,125,81,30,36,30,33,39,29,41,28,54,46,63,46,30,29,41,40,31,28,54,67,59,40,50,97,54,31,46,32,35,25,23,30,66,51,86,75,60,69,75,41,95,43,29,48,66,38,74,38,54,58,80,51,60,70,80,68,36,47,62,41,48,48,54,50,50,57,58,53,68,67,35,46,35,35,33,41,36,39,40,72,66,78,89,69,70,83,30,75,51,66,42,94,46,47,68,60,49,49,59,46,50,51,39,53,49,51,52,48,64,65,47,58,80,58,42,32,76,37,7,26,41,37,39,57,36,81,48,58,82,81,53,76,66,79,23,42,49,46,49,49,50,50,51,52,52,48,50,55,50,47,49,51,50,28,69,73,38,66,44,25,22,28,34,31,39,27,37,65,59,49,68,69,48,75,48,83,80,55,48,71,69,54,46,51,56,50,8,68,44,14,21,76,59,39,70,50,48,29,59,58,55,18,50,50,52,47,48,46,45,72,64,30,60,43,36,40,12,37,35,72,41,65,38,44,22,23,58,91,122

Secondary structure (DSSP, 8-state):
-PEEEEEEES--HHHHHHHHHHH-BTTEEEEEEESSSSPPPPTTSEEEE--TTS-HHHHHHHHHHHHHHHTTEEEEEEEE--------BSS--TTHHHHHHHHHHHHHHHHHHGGGPPTT-EEEEEEE--TT--SS-BHHHHHHHHHHHHHHHHHHHH--SSEEEEEEES--SSS--TT--HHHHHHHHTTSTTSSPPPHHHHHHHHHHHHHHT--TTTT-EEE-S-S---/-PEEEEEEES--HHHHHHHHHHH-BTTEEEEEEESSSSPPPPTTSEEEE--TTS-HHHHHHHHHHHHHHHTTEEEEEEEE--------BSS--TTHHHHHHHHHHHHHHHHHHGGGPPTT-EEEEEEE--TT--SS-BHHHHHHHHHHHHHHHHHHHH--SSEEEEEEES--TTS--TT--HHHHHHHHTTSTTSSPPPHHHHHHHHHHHHHHT--TTTT-EEE-S-S---

Sequence (462 aa):
MPTTLHLLVGTGGEVGEALSRRLAGPHEAVFATSHRHPLPSLTHATPLFWDLASPPEESRSSLHEIDRILSSGTLKSLSLFAHPSFSRTDSPPDNALEILPFLSRVTRLIDHLRPRLASGGILLVFFPSFFHHRAGGYLAARAWVGALEGIFHEWSRKTTGPVVTGLEMVVTPDLRRPHLTPDMEARIASRTARGRLASAEEIADFAAWLIRSGSPLFHGQILRSEGGPYYMPTTLHLLVGTGGEVGEALSRRLAGPHEAVFATSHRHPLPSLTHATPLFWDLASPPEESRSSLHEIDRILSSGTLKSLSLFAHPSFSRTDSPPDNALEILPFLSRVTRLIDHLRPRLASGGILLVFFPSFFHHRAGGYLAARAWVGALEGIFHEWSRKTTGPVVTGLEMVVTPDLRRPHLTPDMEARIASRTARGRLASAEEIADFAAWLIRSGSPLFHGQILRSEGGPYY